Protein AF-A0A3M6Y7T0-F1 (afdb_monomer)

Radius of gyration: 33.15 Å; Cα contacts (8 Å, |Δi|>4): 315; chains: 1; bounding box: 86×70×92 Å

Sequence (395 aa):
MESQIRAQLPDIDPVVVEYAAGYLNHAAQQFSAEGDPLAEAASVISQLLLSASGDLSSENEASVQNLVDKFVEKLHDEHGIDSEQRQQAPSAKRLEQTIHINSQRNVSSTLGLAGGNVDLEAAQGRKVESRVDKKKLEKAERRLKAKQDRKTFKTVEYESSRLLDVSDEQQSYEDFFMAVNPLQLGSDAQSKSKDIKVDGIDISIGGKRICSDSNLTLAYGRRYGLVGQNGIGKSTLLRALSKREVAVPTHISILHVEQEINGDDTPALQAVLDADVWRKHLLKEQDKIISELQELEAQRASMADTSGESAKIDKQRDGLDQTLSDVQGKLAEMESDKAEPRAASILAGLGFSQERQQYATKTFSGGWRMRLALARALFCEPDLLLLDEPSNMLD

Foldseek 3Di:
DLVVLCVLQVPFDSVLSVCLVVQLLVQLVDQDLPDRSNVVSLVVNLVSSCVRSVDPDPVSSVVSSVVSVVVSVVSCVVSVDPPVCSNDDPPPPPPPDDDPPPPDPPDDPPPPPDDDDDDDPDDDDDDDPDPDDPVVVVVVVVVVVVVVVVVVVVVVVVVVVVVVCPVVVVVVVLVLLCVLAPPPPDDPLVPDFLKDWAFADWDDDPNRTLDGRDIDTGHFPDDDDDDDDPPSQPLVVLVCVQNCVTPHDNSFREDEDSFFDDFDQAFLLVLLLVLPSLLVVLVVVLVVLVVVLVVLVVVLVVDDPPDPVNVVSVVVNVVSVVVNVVSVVVCVVVVVVCLSVLLVVLCVVLPQDPVSSGGTRNVDDRLNRLSSSVSSVVSNPGRHYHYDCSPPSHD

Nearest PDB structures (foldseek):
  5zxd-assembly2_B  TM=7.236E-01  e=1.203E-12  Homo sapiens
  6jqa-assembly1_A  TM=8.720E-01  e=8.026E+00  Onion yellows phytoplasma OY-W

Secondary structure (DSSP, 8-state):
-HHHHHHH-TTS-HHHHHHHHHHHHHHHH---SSS-HHHHHHHHHHHHHHHHH----HHHHHHHHHHHHHHHHHHHHHHT--TTGGGS--------S-----S-----TTS-S--------------------HHHHHHHHHHHHHHHHHHHHHHHHHHHHHTTTHHHHHHHHHHHHHHHS----SHHHHTS---EEEEEEEEEETTEEEEEEEEEEE-TT--------TTSSHHHHHHHHHTT-S---TTS-EEEE-S-PPP-SSBHHHHHHTT-HHHHHHHHHHHHHHHHHHHHHHHHHTS-TT-TTHHHHHHHHHHHHHHHHHHHHHHHHTTGGGHHHHHHHHHHHTT--HHHHTSBGGGS-HHHHHHHHHHHHHHH--SEEEESSGGGG--

Mean predicted aligned error: 16.86 Å

Structure (mmCIF, N/CA/C/O backbone):
data_AF-A0A3M6Y7T0-F1
#
_entry.id   AF-A0A3M6Y7T0-F1
#
loop_
_atom_site.group_PDB
_atom_site.id
_atom_site.type_symbol
_atom_site.label_atom_id
_atom_site.label_alt_id
_atom_site.label_comp_id
_atom_site.label_asym_id
_atom_site.label_entity_id
_atom_site.label_seq_id
_atom_site.pdbx_PDB_ins_code
_atom_site.Cartn_x
_atom_site.Cartn_y
_atom_site.Cartn_z
_atom_site.occupancy
_atom_site.B_iso_or_equiv
_atom_site.auth_seq_id
_atom_site.auth_comp_id
_atom_site.auth_asym_id
_atom_site.auth_atom_id
_atom_site.pdbx_PDB_model_num
ATOM 1 N N . MET A 1 1 ? 12.998 -9.670 -36.809 1.00 81.81 1 MET A N 1
ATOM 2 C CA . MET A 1 1 ? 13.844 -8.955 -35.828 1.00 81.81 1 MET A CA 1
ATOM 3 C C . MET A 1 1 ? 14.213 -9.851 -34.651 1.00 81.81 1 MET A C 1
ATOM 5 O O . MET A 1 1 ? 15.396 -10.060 -34.427 1.00 81.81 1 MET A O 1
ATOM 9 N N . GLU A 1 2 ? 13.245 -10.475 -33.976 1.00 85.69 2 GLU A N 1
ATOM 10 C CA . GLU A 1 2 ? 13.473 -11.309 -32.778 1.00 85.69 2 GLU A CA 1
ATOM 11 C C . GLU A 1 2 ? 14.535 -12.413 -32.931 1.00 85.69 2 GLU A C 1
ATOM 13 O O . GLU A 1 2 ? 15.411 -12.560 -32.082 1.00 85.69 2 GLU A O 1
ATOM 18 N N . SER A 1 3 ? 14.509 -13.164 -34.037 1.00 85.25 3 SER A N 1
ATOM 19 C CA . SER A 1 3 ? 15.496 -14.221 -34.305 1.00 85.25 3 SER A CA 1
ATOM 20 C C . SER A 1 3 ? 16.922 -13.691 -34.477 1.00 85.25 3 SER A C 1
ATOM 22 O O . SER A 1 3 ? 17.872 -14.386 -34.133 1.00 85.25 3 SER A O 1
ATOM 24 N N . GLN A 1 4 ? 17.077 -12.464 -34.984 1.00 84.31 4 GLN A N 1
ATOM 25 C CA . GLN A 1 4 ? 18.380 -11.821 -35.176 1.00 84.31 4 GLN A CA 1
ATOM 26 C C . GLN A 1 4 ? 18.925 -11.283 -33.848 1.00 84.31 4 GLN A C 1
ATOM 28 O O . GLN A 1 4 ? 20.113 -11.441 -33.591 1.00 84.31 4 GLN A O 1
ATOM 33 N N . ILE A 1 5 ? 18.055 -10.763 -32.971 1.00 83.81 5 ILE A N 1
ATOM 34 C CA . ILE A 1 5 ? 18.435 -10.370 -31.603 1.00 83.81 5 ILE A CA 1
ATOM 35 C C . ILE A 1 5 ? 18.921 -11.596 -30.820 1.00 83.81 5 ILE A C 1
ATOM 37 O O . ILE A 1 5 ? 20.015 -11.566 -30.270 1.00 83.81 5 ILE A O 1
ATOM 41 N N . ARG A 1 6 ? 18.172 -12.709 -30.838 1.00 85.25 6 ARG A N 1
ATOM 42 C CA . ARG A 1 6 ? 18.564 -13.949 -30.135 1.00 85.25 6 ARG A CA 1
ATOM 43 C C . ARG A 1 6 ? 19.831 -14.601 -30.688 1.00 85.25 6 ARG A C 1
ATOM 45 O O . ARG A 1 6 ? 20.528 -15.292 -29.957 1.00 85.25 6 ARG A O 1
ATOM 52 N N . ALA A 1 7 ? 20.120 -14.418 -31.976 1.00 85.06 7 ALA A N 1
ATOM 53 C CA . ALA A 1 7 ? 21.337 -14.952 -32.581 1.00 85.06 7 ALA A CA 1
ATOM 54 C C . ALA A 1 7 ? 22.599 -14.223 -32.095 1.00 85.06 7 ALA A C 1
ATOM 56 O O . ALA A 1 7 ? 23.658 -14.837 -32.013 1.00 85.06 7 ALA A O 1
ATOM 57 N N . GLN A 1 8 ? 22.486 -12.928 -31.793 1.00 82.75 8 GLN A N 1
ATOM 58 C CA . GLN A 1 8 ? 23.601 -12.099 -31.336 1.00 82.75 8 GLN A CA 1
ATOM 59 C C . GLN A 1 8 ? 23.700 -12.046 -29.806 1.00 82.75 8 GLN A C 1
ATOM 61 O O . GLN A 1 8 ? 24.801 -11.999 -29.270 1.00 82.75 8 GLN A O 1
ATOM 66 N N . LEU A 1 9 ? 22.559 -12.107 -29.116 1.00 83.88 9 LEU A N 1
ATOM 67 C CA . LEU A 1 9 ? 22.435 -12.112 -27.661 1.00 83.88 9 LEU A CA 1
ATOM 68 C C . LEU A 1 9 ? 21.654 -13.370 -27.232 1.00 83.88 9 LEU A C 1
ATOM 70 O O . LEU A 1 9 ? 20.430 -13.313 -27.109 1.00 83.88 9 LEU A O 1
ATOM 74 N N . PRO A 1 10 ? 22.320 -14.524 -27.048 1.00 78.69 10 PRO A N 1
ATOM 75 C CA . PRO A 1 10 ? 21.642 -15.791 -26.759 1.00 78.69 10 PRO A CA 1
ATOM 76 C C . PRO A 1 10 ? 21.060 -15.868 -25.340 1.00 78.69 10 PRO A C 1
ATOM 78 O O . PRO A 1 10 ? 20.059 -16.553 -25.139 1.00 78.69 10 PRO A O 1
ATOM 81 N N . ASP A 1 11 ? 21.649 -15.145 -24.383 1.00 82.31 11 ASP A N 1
ATOM 82 C CA . ASP A 1 11 ? 21.273 -15.189 -22.960 1.00 82.31 11 ASP A CA 1
ATOM 83 C C . ASP A 1 11 ? 20.220 -14.137 -22.564 1.00 82.31 11 ASP A C 1
ATOM 85 O O . ASP A 1 11 ? 19.854 -14.021 -21.394 1.00 82.31 11 ASP A O 1
ATOM 89 N N . ILE A 1 12 ? 19.722 -13.353 -23.525 1.00 84.25 12 ILE A N 1
ATOM 90 C CA . ILE A 1 12 ? 18.763 -12.281 -23.253 1.00 84.25 12 ILE A CA 1
ATOM 91 C C . ILE A 1 12 ? 17.354 -12.838 -22.989 1.00 84.25 12 ILE A C 1
ATOM 93 O O . ILE A 1 12 ? 16.909 -13.796 -23.628 1.00 84.25 12 ILE A O 1
ATOM 97 N N . ASP A 1 13 ? 16.622 -12.203 -22.072 1.00 83.69 13 ASP A N 1
ATOM 98 C CA . ASP A 1 13 ? 15.248 -12.592 -21.750 1.00 83.69 13 ASP A CA 1
ATOM 99 C C . ASP A 1 13 ? 14.343 -12.494 -23.004 1.00 83.69 13 ASP A C 1
ATOM 101 O O . ASP A 1 13 ? 14.289 -11.434 -23.644 1.00 83.69 13 ASP A O 1
ATOM 105 N N . PRO A 1 14 ? 13.602 -13.563 -23.364 1.00 85.56 14 PRO A N 1
ATOM 106 C CA . PRO A 1 14 ? 12.645 -13.557 -24.468 1.00 85.56 14 PRO A CA 1
ATOM 107 C C . PRO A 1 14 ? 11.672 -12.372 -24.470 1.00 85.56 14 PRO A C 1
ATOM 109 O O . PRO A 1 14 ? 11.326 -11.895 -25.550 1.00 85.56 14 PRO A O 1
ATOM 112 N N . VAL A 1 15 ? 11.262 -11.887 -23.294 1.00 83.44 15 VAL A N 1
ATOM 113 C CA . VAL A 1 15 ? 10.331 -10.756 -23.145 1.00 83.44 15 VAL A CA 1
ATOM 114 C C . VAL A 1 15 ? 10.976 -9.448 -23.602 1.00 83.44 15 VAL A C 1
ATOM 116 O O . VAL A 1 15 ? 10.332 -8.629 -24.253 1.00 83.44 15 VAL A O 1
ATOM 119 N N . VAL A 1 16 ? 12.268 -9.259 -23.319 1.00 84.69 16 VAL A N 1
ATOM 120 C CA . VAL A 1 16 ? 13.021 -8.075 -23.762 1.00 84.69 16 VAL A CA 1
ATOM 121 C C . VAL A 1 16 ? 13.153 -8.068 -25.286 1.00 84.69 16 VAL A C 1
ATOM 123 O O . VAL A 1 16 ? 13.039 -7.015 -25.911 1.00 84.69 16 VAL A O 1
ATOM 126 N N . VAL A 1 17 ? 13.326 -9.243 -25.898 1.00 86.75 17 VAL A N 1
ATOM 127 C CA . VAL A 1 17 ? 13.388 -9.397 -27.361 1.00 86.75 17 VAL A CA 1
ATOM 128 C C . VAL A 1 17 ? 12.061 -9.039 -28.025 1.00 86.75 17 VAL A C 1
ATOM 130 O O . VAL A 1 17 ? 12.050 -8.299 -29.010 1.00 86.75 17 VAL A O 1
ATOM 133 N N . GLU A 1 18 ? 10.956 -9.563 -27.494 1.00 86.12 18 GLU A N 1
ATOM 134 C CA . GLU A 1 18 ? 9.605 -9.290 -27.990 1.00 86.12 18 GLU A CA 1
ATOM 135 C C . GLU A 1 18 ? 9.265 -7.802 -27.852 1.00 86.12 18 GLU A C 1
ATOM 137 O O . GLU A 1 18 ? 8.830 -7.172 -28.817 1.00 86.12 18 GLU A O 1
ATOM 142 N N . TYR A 1 19 ? 9.569 -7.206 -26.693 1.00 85.94 19 TYR A N 1
ATOM 143 C CA . TYR A 1 19 ? 9.405 -5.773 -26.467 1.00 85.94 19 TYR A CA 1
ATOM 144 C C . TYR A 1 19 ? 10.227 -4.944 -27.461 1.00 85.94 19 TYR A C 1
ATOM 146 O O . TYR A 1 19 ? 9.689 -4.024 -28.072 1.00 85.94 19 TYR A O 1
ATOM 154 N N . ALA A 1 20 ? 11.505 -5.274 -27.671 1.00 85.88 20 ALA A N 1
ATOM 155 C CA . ALA A 1 20 ? 12.373 -4.535 -28.585 1.00 85.88 20 ALA A CA 1
ATOM 156 C C . ALA A 1 20 ? 11.850 -4.548 -30.029 1.00 85.88 20 ALA A C 1
ATOM 158 O O . ALA A 1 20 ? 11.781 -3.501 -30.676 1.00 85.88 20 ALA A O 1
ATOM 159 N N . ALA A 1 21 ? 11.436 -5.716 -30.525 1.00 86.38 21 ALA A N 1
ATOM 160 C CA . ALA A 1 21 ? 10.876 -5.849 -31.866 1.00 86.38 21 ALA A CA 1
ATOM 161 C C . ALA A 1 21 ? 9.507 -5.156 -31.998 1.00 86.38 21 ALA A C 1
ATOM 163 O O . ALA A 1 21 ? 9.269 -4.438 -32.972 1.00 86.38 21 ALA A O 1
ATOM 164 N N . GLY A 1 22 ? 8.619 -5.340 -31.017 1.00 85.50 22 GLY A N 1
ATOM 165 C CA . GLY A 1 22 ? 7.291 -4.730 -30.999 1.00 85.50 22 GLY A CA 1
ATOM 166 C C . GLY A 1 22 ? 7.343 -3.205 -30.911 1.00 85.50 22 GLY A C 1
ATOM 167 O O . GLY A 1 22 ? 6.611 -2.516 -31.619 1.00 85.50 22 GLY A O 1
ATOM 168 N N . TYR A 1 23 ? 8.253 -2.667 -30.101 1.00 84.81 23 TYR A N 1
ATOM 169 C CA . TYR A 1 23 ? 8.423 -1.230 -29.924 1.00 84.81 23 TYR A CA 1
ATOM 170 C C . TYR A 1 23 ? 8.986 -0.541 -31.174 1.00 84.81 23 TYR A C 1
ATOM 172 O O . TYR A 1 23 ? 8.479 0.514 -31.552 1.00 84.81 23 TYR A O 1
ATOM 180 N N . LEU A 1 24 ? 9.959 -1.147 -31.867 1.00 85.44 24 LEU A N 1
ATOM 181 C CA . LEU A 1 24 ? 10.446 -0.629 -33.155 1.00 85.44 24 LEU A CA 1
ATOM 182 C C . LEU A 1 24 ? 9.342 -0.629 -34.223 1.00 85.44 24 LEU A C 1
ATOM 184 O O . LEU A 1 24 ? 9.178 0.361 -34.932 1.00 85.44 24 LEU A O 1
ATOM 188 N N . ASN A 1 25 ? 8.533 -1.692 -34.289 1.00 85.44 25 ASN A N 1
ATOM 189 C CA . ASN A 1 25 ? 7.372 -1.753 -35.183 1.00 85.44 25 ASN A CA 1
ATOM 190 C C . ASN A 1 25 ? 6.325 -0.678 -34.861 1.00 85.44 25 ASN A C 1
ATOM 192 O O . ASN A 1 25 ? 5.790 -0.043 -35.766 1.00 85.44 25 ASN A O 1
ATOM 196 N N . HIS A 1 26 ? 6.027 -0.461 -33.578 1.00 83.19 26 HIS A N 1
ATOM 197 C CA . HIS A 1 26 ? 5.093 0.580 -33.158 1.00 83.19 26 HIS A CA 1
ATOM 198 C C . HIS A 1 26 ? 5.620 1.978 -33.510 1.00 83.19 26 HIS A C 1
ATOM 200 O O . HIS A 1 26 ? 4.882 2.792 -34.061 1.00 83.19 26 HIS A O 1
ATOM 206 N N . ALA A 1 27 ? 6.901 2.246 -33.242 1.00 83.00 27 ALA A N 1
ATOM 207 C CA . ALA A 1 27 ? 7.541 3.515 -33.573 1.00 83.00 27 ALA A CA 1
ATOM 208 C C . ALA A 1 27 ? 7.550 3.781 -35.085 1.00 83.00 27 ALA A C 1
ATOM 210 O O . ALA A 1 27 ? 7.306 4.909 -35.505 1.00 83.00 27 ALA A O 1
ATOM 211 N N . ALA A 1 28 ? 7.744 2.744 -35.906 1.00 81.19 28 ALA A N 1
ATOM 212 C CA . ALA A 1 28 ? 7.692 2.859 -37.362 1.00 81.19 28 ALA A CA 1
ATOM 213 C C . ALA A 1 28 ? 6.299 3.254 -37.896 1.00 81.19 28 ALA A C 1
ATOM 215 O O . ALA A 1 28 ? 6.194 3.864 -38.958 1.00 81.19 28 ALA A O 1
ATOM 216 N N . GLN A 1 29 ? 5.229 2.944 -37.157 1.00 79.12 29 GLN A N 1
ATOM 217 C CA . GLN A 1 29 ? 3.849 3.314 -37.498 1.00 79.12 29 GLN A CA 1
ATOM 218 C C . GLN A 1 29 ? 3.416 4.656 -36.889 1.00 79.12 29 GLN A C 1
ATOM 220 O O . GLN A 1 29 ? 2.350 5.178 -37.230 1.00 79.12 29 GLN A O 1
ATOM 225 N N . GLN A 1 30 ? 4.208 5.212 -35.971 1.00 73.56 30 GLN A N 1
ATOM 226 C CA . GLN A 1 30 ? 3.862 6.418 -35.235 1.00 73.56 30 GLN A CA 1
ATOM 227 C C . GLN A 1 30 ? 4.212 7.676 -36.038 1.00 73.56 30 GLN A C 1
ATOM 229 O O . GLN A 1 30 ? 5.309 7.822 -36.570 1.00 73.56 30 GLN A O 1
ATOM 234 N N . PHE A 1 31 ? 3.273 8.620 -36.092 1.00 66.06 31 PHE A N 1
ATOM 235 C CA . PHE A 1 31 ? 3.483 9.935 -36.692 1.00 66.06 31 PHE A CA 1
ATOM 236 C C . PHE A 1 31 ? 3.817 10.954 -35.597 1.00 66.06 31 PHE A C 1
ATOM 238 O O . PHE A 1 31 ? 3.033 11.114 -34.658 1.00 66.06 31 PHE A O 1
ATOM 245 N N . SER A 1 32 ? 4.933 11.671 -35.738 1.00 65.62 32 SER A N 1
ATOM 246 C CA . SER A 1 32 ? 5.266 12.832 -34.904 1.00 65.62 32 SER A CA 1
ATOM 247 C C . SER A 1 32 ? 5.535 14.053 -35.778 1.00 65.62 32 SER A C 1
ATOM 249 O O . SER A 1 32 ? 6.175 13.951 -36.819 1.00 65.62 32 SER A O 1
ATOM 251 N N . ALA A 1 33 ? 5.035 15.212 -35.344 1.00 55.19 33 ALA A N 1
ATOM 252 C CA . ALA A 1 33 ? 5.331 16.503 -35.969 1.00 55.19 33 ALA A CA 1
ATOM 253 C C . ALA A 1 33 ? 6.706 17.058 -35.544 1.00 55.19 33 ALA A C 1
ATOM 255 O O . ALA A 1 33 ? 7.242 17.946 -36.204 1.00 55.19 33 ALA A O 1
ATOM 256 N N . GLU A 1 34 ? 7.269 16.534 -34.451 1.00 55.91 34 GLU A N 1
ATOM 257 C CA . GLU A 1 34 ? 8.573 16.899 -33.900 1.00 55.91 34 GLU A CA 1
ATOM 258 C C . GLU A 1 34 ? 9.428 15.624 -33.801 1.00 55.91 34 GLU A C 1
ATOM 260 O O . GLU A 1 34 ? 9.112 14.726 -33.023 1.00 55.91 34 GLU A O 1
ATOM 265 N N . GLY A 1 35 ? 10.487 15.526 -34.611 1.00 67.31 35 GLY A N 1
ATOM 266 C CA . GLY A 1 35 ? 11.454 14.417 -34.571 1.00 67.31 35 GLY A CA 1
ATOM 267 C C . GLY A 1 35 ? 11.086 13.176 -35.395 1.00 67.31 35 GLY A C 1
ATOM 268 O O . GLY A 1 35 ? 9.996 13.077 -35.956 1.00 67.31 35 GLY A O 1
ATOM 269 N N . ASP A 1 36 ? 12.036 12.238 -35.487 1.00 78.00 36 ASP A N 1
ATOM 270 C CA . ASP A 1 36 ? 11.828 10.911 -36.077 1.00 78.00 36 ASP A CA 1
ATOM 271 C C . ASP A 1 36 ? 11.615 9.873 -34.956 1.00 78.00 36 ASP A C 1
ATOM 273 O O . ASP A 1 36 ? 12.589 9.475 -34.305 1.00 78.00 36 ASP A O 1
ATOM 277 N N . PRO A 1 37 ? 10.370 9.410 -34.717 1.00 77.56 37 PRO A N 1
ATOM 278 C CA . PRO A 1 37 ? 10.050 8.469 -33.640 1.00 77.56 37 PRO A CA 1
ATOM 279 C C . PRO A 1 37 ? 10.852 7.172 -33.719 1.00 77.56 37 PRO A C 1
ATOM 281 O O . PRO A 1 37 ? 11.149 6.554 -32.696 1.00 77.56 37 PRO A O 1
ATOM 284 N N . LEU A 1 38 ? 11.212 6.754 -34.935 1.00 82.44 38 LEU A N 1
ATOM 285 C CA . LEU A 1 38 ? 11.957 5.525 -35.161 1.00 82.44 38 LEU A CA 1
ATOM 286 C C . LEU A 1 38 ? 13.427 5.666 -34.741 1.00 82.44 38 LEU A C 1
ATOM 288 O O . LEU A 1 38 ? 13.983 4.734 -34.162 1.00 82.44 38 LEU A O 1
ATOM 292 N N . ALA A 1 39 ? 14.034 6.836 -34.952 1.00 81.75 39 ALA A N 1
ATOM 293 C CA . ALA A 1 39 ? 15.393 7.127 -34.497 1.00 81.75 39 ALA A CA 1
ATOM 294 C C . ALA A 1 39 ? 15.475 7.219 -32.962 1.00 81.75 39 ALA A C 1
ATOM 296 O O . ALA A 1 39 ? 16.396 6.680 -32.345 1.00 81.75 39 ALA A O 1
ATOM 297 N N . GLU A 1 40 ? 14.481 7.840 -32.321 1.00 82.81 40 GLU A N 1
ATOM 298 C CA . GLU A 1 40 ? 14.384 7.864 -30.856 1.00 82.81 40 GLU A CA 1
ATOM 299 C C . GLU A 1 40 ? 14.182 6.456 -30.284 1.00 82.81 40 GLU A C 1
ATOM 301 O O . GLU A 1 40 ? 14.838 6.063 -29.313 1.00 82.81 40 GLU A O 1
ATOM 306 N N . ALA A 1 41 ? 13.320 5.659 -30.922 1.00 84.38 41 ALA A N 1
ATOM 307 C CA . ALA A 1 41 ? 13.093 4.277 -30.533 1.00 84.38 41 ALA A CA 1
ATOM 308 C C . ALA A 1 41 ? 14.357 3.418 -30.671 1.00 84.38 41 ALA A C 1
ATOM 310 O O . ALA A 1 41 ? 14.648 2.619 -29.781 1.00 84.38 41 ALA A O 1
ATOM 311 N N . ALA A 1 42 ? 15.137 3.619 -31.734 1.00 86.00 42 ALA A N 1
ATOM 312 C CA . ALA A 1 42 ? 16.403 2.932 -31.955 1.00 86.00 42 ALA A CA 1
ATOM 313 C C . ALA A 1 42 ? 17.412 3.203 -30.829 1.00 86.00 42 ALA A C 1
ATOM 315 O O . ALA A 1 42 ? 18.012 2.265 -30.300 1.00 86.00 42 ALA A O 1
ATOM 316 N N . SER A 1 43 ? 17.538 4.460 -30.395 1.00 86.50 43 SER A N 1
ATOM 317 C CA . SER A 1 43 ? 18.407 4.836 -29.272 1.00 86.50 43 SER A CA 1
ATOM 318 C C . SER A 1 43 ? 18.003 4.120 -27.976 1.00 86.50 43 SER A C 1
ATOM 320 O O . SER A 1 43 ? 18.832 3.487 -27.317 1.00 86.50 43 SER A O 1
ATOM 322 N N . VAL A 1 44 ? 16.704 4.126 -27.657 1.00 85.50 44 VAL A N 1
ATOM 323 C CA . VAL A 1 44 ? 16.160 3.479 -26.450 1.00 85.50 44 VAL A CA 1
ATOM 324 C C . VAL A 1 44 ? 16.379 1.964 -26.477 1.00 85.50 44 VAL A C 1
ATOM 326 O O . VAL A 1 44 ? 16.805 1.384 -25.480 1.00 85.50 44 VAL A O 1
ATOM 329 N N . ILE A 1 45 ? 16.115 1.309 -27.612 1.00 88.19 45 ILE A N 1
ATOM 330 C CA . ILE A 1 45 ? 16.301 -0.141 -27.744 1.00 88.19 45 ILE A CA 1
ATOM 331 C C . ILE A 1 45 ? 17.775 -0.527 -27.703 1.00 88.19 45 ILE A C 1
ATOM 333 O O . ILE A 1 45 ? 18.106 -1.545 -27.102 1.00 88.19 45 ILE A O 1
ATOM 337 N N . SER A 1 46 ? 18.664 0.292 -28.260 1.00 87.44 46 SER A N 1
ATOM 338 C CA . SER A 1 46 ? 20.107 0.041 -28.191 1.00 87.44 46 SER A CA 1
ATOM 339 C C . SER A 1 46 ? 20.592 0.032 -26.740 1.00 87.44 46 SER A C 1
ATOM 341 O O . SER A 1 46 ? 21.265 -0.906 -26.319 1.00 87.44 46 SER A O 1
ATOM 343 N N . GLN A 1 47 ? 20.167 1.014 -25.938 1.00 86.81 47 GLN A N 1
ATOM 344 C CA . GLN A 1 47 ? 20.476 1.066 -24.505 1.00 86.81 47 GLN A CA 1
ATOM 345 C C . GLN A 1 47 ? 19.852 -0.102 -23.726 1.00 86.81 47 GLN A C 1
ATOM 347 O O . GLN A 1 47 ? 20.498 -0.699 -22.861 1.00 86.81 47 GLN A O 1
ATOM 352 N N . LEU A 1 48 ? 18.604 -0.461 -24.038 1.00 86.19 48 LEU A N 1
ATOM 353 C CA . LEU A 1 48 ? 17.923 -1.589 -23.403 1.00 86.19 48 LEU A CA 1
ATOM 354 C C . LEU A 1 48 ? 18.631 -2.919 -23.690 1.00 86.19 48 LEU A C 1
ATOM 356 O O . LEU A 1 48 ? 18.855 -3.698 -22.772 1.00 86.19 48 LEU A O 1
ATOM 360 N N . LEU A 1 49 ? 19.010 -3.178 -24.941 1.00 85.88 49 LEU A N 1
ATOM 361 C CA . LEU A 1 49 ? 19.698 -4.412 -25.321 1.00 85.88 49 LEU A CA 1
ATOM 362 C C . LEU A 1 49 ? 21.106 -4.486 -24.719 1.00 85.88 49 LEU A C 1
ATOM 364 O O . LEU A 1 49 ? 21.487 -5.549 -24.239 1.00 85.88 49 LEU A O 1
ATOM 368 N N . LEU A 1 50 ? 21.835 -3.366 -24.675 1.00 86.69 50 LEU A N 1
ATOM 369 C CA . LEU A 1 50 ? 23.153 -3.274 -24.036 1.00 86.69 50 LEU A CA 1
ATOM 370 C C . LEU A 1 50 ? 23.080 -3.537 -22.523 1.00 86.69 50 LEU A C 1
ATOM 372 O O . LEU A 1 50 ? 23.878 -4.286 -21.964 1.00 86.69 50 LEU A O 1
ATOM 376 N N . SER A 1 51 ? 22.101 -2.936 -21.841 1.00 84.81 51 SER A N 1
ATOM 377 C CA . SER A 1 51 ? 21.895 -3.186 -20.409 1.00 84.81 51 SER A CA 1
ATOM 378 C C . SER A 1 51 ? 21.467 -4.630 -20.135 1.00 84.81 51 SER A C 1
ATOM 380 O O . SER A 1 51 ? 21.952 -5.245 -19.187 1.00 84.81 51 SER A O 1
ATOM 382 N N . ALA A 1 52 ? 20.613 -5.198 -20.988 1.00 83.25 52 ALA A N 1
ATOM 383 C CA . ALA A 1 52 ? 20.137 -6.569 -20.857 1.00 83.25 52 ALA A CA 1
ATOM 384 C C . ALA A 1 52 ? 21.204 -7.618 -21.212 1.00 83.25 52 ALA A C 1
ATOM 386 O O . ALA A 1 52 ? 21.133 -8.736 -20.707 1.00 83.25 52 ALA A O 1
ATOM 387 N N . SER A 1 53 ? 22.201 -7.280 -22.040 1.00 82.50 53 SER A N 1
ATOM 388 C CA . SER A 1 53 ? 23.303 -8.189 -22.366 1.00 82.50 53 SER A CA 1
ATOM 389 C C . SER A 1 53 ? 24.314 -8.349 -21.231 1.00 82.50 53 SER A C 1
ATOM 391 O O . SER A 1 53 ? 25.097 -9.293 -21.256 1.00 82.50 53 SER A O 1
ATOM 393 N N . GLY A 1 54 ? 24.344 -7.437 -20.252 1.00 80.25 54 GLY A N 1
ATOM 394 C CA . GLY A 1 54 ? 25.266 -7.487 -19.108 1.00 80.25 54 GLY A CA 1
ATOM 395 C C . GLY A 1 54 ? 26.748 -7.249 -19.446 1.00 80.25 54 GLY A C 1
ATOM 396 O O . GLY A 1 54 ? 27.557 -7.100 -18.532 1.00 80.25 54 GLY A O 1
ATOM 397 N N . ASP A 1 55 ? 27.102 -7.176 -20.732 1.00 80.81 55 ASP A N 1
ATOM 398 C CA . ASP A 1 55 ? 28.428 -6.822 -21.241 1.00 80.81 55 ASP A CA 1
ATOM 399 C C . ASP A 1 55 ? 28.443 -5.386 -21.790 1.00 80.81 55 ASP A C 1
ATOM 401 O O . ASP A 1 55 ? 27.803 -5.079 -22.796 1.00 80.81 55 ASP A O 1
ATOM 405 N N . LEU A 1 56 ? 29.198 -4.516 -21.117 1.00 81.12 56 LEU A N 1
ATOM 406 C CA . LEU A 1 56 ? 29.379 -3.095 -21.441 1.00 81.12 56 LEU A CA 1
ATOM 407 C C . LEU A 1 56 ? 30.647 -2.850 -22.283 1.00 81.12 56 LEU A C 1
ATOM 409 O O . LEU A 1 56 ? 31.191 -1.745 -22.288 1.00 81.12 56 LEU A O 1
ATOM 413 N N . SER A 1 57 ? 31.174 -3.882 -22.948 1.00 86.19 57 SER A N 1
ATOM 414 C CA . SER A 1 57 ? 32.306 -3.742 -23.859 1.00 86.19 57 SER A CA 1
ATOM 415 C C . SER A 1 57 ? 31.955 -2.855 -25.064 1.00 86.19 57 SER A C 1
ATOM 417 O O . SER A 1 57 ? 30.852 -2.912 -25.613 1.00 86.19 57 SER A O 1
ATOM 419 N N . SER A 1 58 ? 32.918 -2.049 -25.519 1.00 83.31 58 SER A N 1
ATOM 420 C CA . SER A 1 58 ? 32.748 -1.177 -26.693 1.00 83.31 58 SER A CA 1
ATOM 421 C C . SER A 1 58 ? 32.494 -1.962 -27.986 1.00 83.31 58 SER A C 1
ATOM 423 O O . SER A 1 58 ? 31.869 -1.456 -28.917 1.00 83.31 58 SER A O 1
ATOM 425 N N . GLU A 1 59 ? 32.963 -3.211 -28.049 1.00 84.19 59 GLU A N 1
ATOM 426 C CA . GLU A 1 59 ? 32.688 -4.132 -29.154 1.00 84.19 59 GLU A CA 1
ATOM 427 C C . GLU A 1 59 ? 31.217 -4.560 -29.167 1.00 84.19 59 G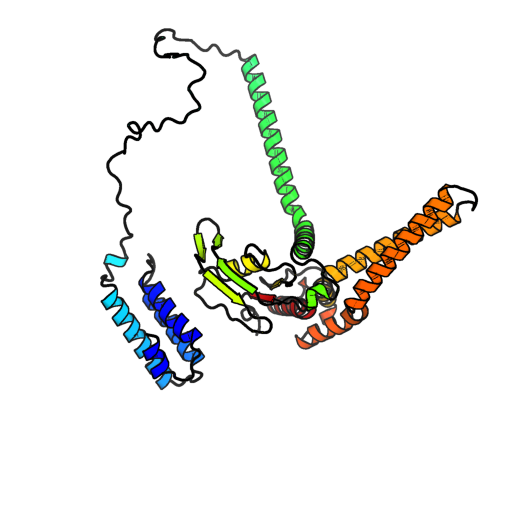LU A C 1
ATOM 429 O O . GLU A 1 59 ? 30.578 -4.525 -30.222 1.00 84.19 59 GLU A O 1
ATOM 434 N N . ASN A 1 60 ? 30.661 -4.907 -28.001 1.00 83.62 60 ASN A N 1
ATOM 435 C CA . ASN A 1 60 ? 29.257 -5.274 -27.881 1.00 83.62 60 ASN A CA 1
ATOM 436 C C . ASN A 1 60 ? 28.342 -4.079 -28.180 1.00 83.62 60 ASN A C 1
ATOM 438 O O . ASN A 1 60 ? 27.395 -4.228 -28.951 1.00 83.62 60 ASN A O 1
ATOM 442 N N . GLU A 1 61 ? 28.673 -2.887 -27.676 1.00 86.69 61 GLU A N 1
ATOM 443 C CA . GLU A 1 61 ? 27.946 -1.643 -27.964 1.00 86.69 61 GLU A CA 1
ATOM 444 C C . GLU A 1 61 ? 27.840 -1.373 -29.469 1.00 86.69 61 GLU A C 1
ATOM 446 O O . GLU A 1 61 ? 26.737 -1.238 -30.006 1.00 86.69 61 GLU A O 1
ATOM 451 N N . ALA A 1 62 ? 28.972 -1.406 -30.178 1.00 87.19 62 ALA A N 1
ATOM 452 C CA . ALA A 1 62 ? 28.990 -1.236 -31.626 1.00 87.19 62 ALA A CA 1
ATOM 453 C C . ALA A 1 62 ? 28.185 -2.335 -32.336 1.00 87.19 62 ALA A C 1
ATOM 455 O O . ALA A 1 62 ? 27.517 -2.086 -33.341 1.00 87.19 62 ALA A O 1
ATOM 456 N N . SER A 1 63 ? 28.237 -3.570 -31.836 1.00 85.69 63 SER A N 1
ATOM 457 C CA . SER A 1 63 ? 27.513 -4.691 -32.431 1.00 85.69 63 SER A CA 1
ATOM 458 C C . SER A 1 63 ? 25.990 -4.545 -32.290 1.00 85.69 63 SER A C 1
ATOM 460 O O . SER A 1 63 ? 25.264 -4.807 -33.253 1.00 85.69 63 SER A O 1
ATOM 462 N N . VAL A 1 64 ? 25.510 -4.104 -31.122 1.00 87.19 64 VAL A N 1
ATOM 463 C CA . VAL A 1 64 ? 24.089 -3.873 -30.830 1.00 87.19 64 VAL A CA 1
ATOM 464 C C . VAL A 1 64 ? 23.579 -2.703 -31.659 1.00 87.19 64 VAL A C 1
ATOM 466 O O . VAL A 1 64 ? 22.547 -2.831 -32.315 1.00 87.19 64 VAL A O 1
ATOM 469 N N . GLN A 1 65 ? 24.337 -1.608 -31.711 1.00 87.88 65 GLN A N 1
ATOM 470 C CA . GLN A 1 65 ? 23.991 -0.433 -32.504 1.00 87.88 65 GLN A CA 1
ATOM 471 C C . GLN A 1 65 ? 23.859 -0.779 -33.995 1.00 87.88 65 GLN A C 1
ATOM 473 O O . GLN A 1 65 ? 22.823 -0.520 -34.597 1.00 87.88 65 GLN A O 1
ATOM 478 N N . ASN A 1 66 ? 24.827 -1.512 -34.559 1.00 88.69 66 ASN A N 1
ATOM 479 C CA . ASN A 1 66 ? 24.765 -1.979 -35.949 1.00 88.69 66 ASN A CA 1
ATOM 480 C C . ASN A 1 66 ? 23.560 -2.890 -36.240 1.00 88.69 66 ASN A C 1
ATOM 482 O O . ASN A 1 66 ? 23.054 -2.917 -37.364 1.00 88.69 66 ASN A O 1
ATOM 486 N N . LEU A 1 67 ? 23.129 -3.704 -35.273 1.00 88.44 67 LEU A N 1
ATOM 487 C CA . LEU A 1 67 ? 21.945 -4.545 -35.439 1.00 88.44 67 LEU A CA 1
ATOM 488 C C . LEU A 1 67 ? 20.670 -3.697 -35.432 1.00 88.44 67 LEU A C 1
ATOM 490 O O . LEU A 1 67 ? 19.793 -3.929 -36.267 1.00 88.44 67 LEU A O 1
ATOM 494 N N . VAL A 1 68 ? 20.569 -2.728 -34.521 1.00 87.56 68 VAL A N 1
ATOM 495 C CA . VAL A 1 68 ? 19.409 -1.836 -34.436 1.00 87.56 68 VAL A CA 1
ATOM 496 C C . VAL A 1 68 ? 19.319 -0.954 -35.683 1.00 87.56 68 VAL A C 1
ATOM 498 O O . VAL A 1 68 ? 18.242 -0.870 -36.269 1.00 87.56 68 VAL A O 1
ATOM 501 N N . ASP A 1 69 ? 20.433 -0.411 -36.172 1.00 87.69 69 ASP A N 1
ATOM 502 C CA . ASP A 1 69 ? 20.475 0.376 -37.411 1.00 87.69 69 ASP A CA 1
ATOM 503 C C . ASP A 1 69 ? 19.981 -0.441 -38.617 1.00 87.69 69 ASP A C 1
ATOM 505 O O . ASP A 1 69 ? 19.141 0.022 -39.386 1.00 87.69 69 ASP A O 1
ATOM 509 N N . LYS A 1 70 ? 20.378 -1.718 -38.726 1.00 88.12 70 LYS A N 1
ATOM 510 C CA . LYS A 1 70 ? 19.852 -2.631 -39.762 1.00 88.12 70 LYS A CA 1
ATOM 511 C C . LYS A 1 70 ? 18.348 -2.869 -39.651 1.00 88.12 70 LYS A C 1
ATOM 513 O O . LYS A 1 70 ? 17.707 -3.179 -40.654 1.00 88.12 70 LYS A O 1
ATOM 518 N N . PHE A 1 71 ? 17.777 -2.825 -38.449 1.00 87.75 71 PHE A N 1
ATOM 519 C CA . PHE A 1 71 ? 16.326 -2.917 -38.281 1.00 87.75 71 PHE A CA 1
ATOM 520 C C . PHE A 1 71 ? 15.637 -1.625 -38.683 1.00 87.75 71 PHE A C 1
ATOM 522 O O . PHE A 1 71 ? 14.613 -1.688 -39.354 1.00 87.75 71 PHE A O 1
ATOM 529 N N . VAL A 1 72 ? 16.213 -0.478 -38.329 1.00 85.19 72 VAL A N 1
ATOM 530 C CA . VAL A 1 72 ? 15.710 0.833 -38.741 1.00 85.19 72 VAL A CA 1
ATOM 531 C C . VAL A 1 72 ? 15.708 0.950 -40.262 1.00 85.19 72 VAL A C 1
ATOM 533 O O . VAL A 1 72 ? 14.688 1.350 -40.813 1.00 85.19 72 VAL A O 1
ATOM 536 N N . GLU A 1 73 ? 16.783 0.551 -40.946 1.00 84.94 73 GLU A N 1
ATOM 537 C CA . GLU A 1 73 ? 16.850 0.526 -42.416 1.00 84.94 73 GLU A CA 1
ATOM 538 C C . GLU A 1 73 ? 15.762 -0.373 -43.014 1.00 84.94 73 GLU A C 1
ATOM 540 O O . GLU A 1 73 ? 14.984 0.071 -43.854 1.00 84.94 73 GLU A O 1
ATOM 545 N N . LYS A 1 74 ? 15.622 -1.610 -42.519 1.00 85.75 74 LYS A N 1
ATOM 546 C CA . LYS A 1 74 ? 14.573 -2.531 -42.990 1.00 85.75 74 LYS A CA 1
ATOM 547 C C . LYS A 1 74 ? 13.165 -1.987 -42.781 1.00 85.75 74 LYS A C 1
ATOM 549 O O . LYS A 1 74 ? 12.321 -2.159 -43.649 1.00 85.75 74 LYS A O 1
ATOM 554 N N . LEU A 1 75 ? 12.902 -1.348 -41.643 1.00 82.56 75 LEU A N 1
ATOM 555 C CA . LEU A 1 75 ? 11.595 -0.763 -41.349 1.00 82.56 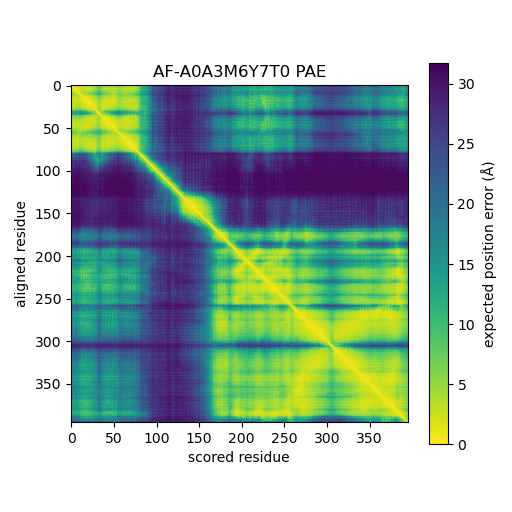75 LEU A CA 1
ATOM 556 C C . LEU A 1 75 ? 11.329 0.485 -42.196 1.00 82.56 75 LEU A C 1
ATOM 558 O O . LEU A 1 75 ? 10.187 0.711 -42.588 1.00 82.56 75 LEU A O 1
ATOM 562 N N . HIS A 1 76 ? 12.360 1.266 -42.526 1.00 79.31 76 HIS A N 1
ATOM 563 C CA . HIS A 1 76 ? 12.246 2.345 -43.508 1.00 79.31 76 HIS A CA 1
ATOM 564 C C . HIS A 1 76 ? 11.903 1.801 -44.899 1.00 79.31 76 HIS A C 1
ATOM 566 O O . HIS A 1 76 ? 11.000 2.332 -45.545 1.00 79.31 76 HIS A O 1
ATOM 572 N N . ASP A 1 77 ? 12.560 0.720 -45.325 1.00 78.38 77 ASP A N 1
ATOM 573 C CA . ASP A 1 77 ? 12.314 0.080 -46.619 1.00 78.38 77 ASP A CA 1
ATOM 574 C C . ASP A 1 77 ? 10.918 -0.564 -46.697 1.00 78.38 77 ASP A C 1
ATOM 576 O O . ASP A 1 77 ? 10.218 -0.418 -47.699 1.00 78.38 77 ASP A O 1
ATOM 580 N N . GLU A 1 78 ? 10.481 -1.256 -45.637 1.00 76.50 78 GLU A N 1
ATOM 581 C CA . GLU A 1 78 ? 9.170 -1.918 -45.566 1.00 76.50 78 GLU A CA 1
ATOM 582 C C . GLU A 1 78 ? 8.007 -0.921 -45.481 1.00 76.50 78 GLU A C 1
ATOM 584 O O . GLU A 1 78 ? 6.943 -1.164 -46.058 1.00 76.50 78 GLU A O 1
ATOM 589 N N . HIS A 1 79 ? 8.197 0.206 -44.787 1.00 68.12 79 HIS A N 1
ATOM 590 C CA . HIS A 1 79 ? 7.167 1.234 -44.645 1.00 68.12 79 HIS A CA 1
ATOM 591 C C . HIS A 1 79 ? 7.227 2.336 -45.708 1.00 68.12 79 HIS A C 1
ATOM 593 O O . HIS A 1 79 ? 6.300 3.137 -45.753 1.00 68.12 79 HIS A O 1
ATOM 599 N N . GLY A 1 80 ? 8.233 2.344 -46.594 1.00 54.47 80 GLY A N 1
ATOM 600 C CA . GLY A 1 80 ? 8.196 2.976 -47.919 1.00 54.47 80 GLY A CA 1
ATOM 601 C C . GLY A 1 80 ? 7.712 4.429 -47.975 1.00 54.47 80 GLY A C 1
ATOM 602 O O . GLY A 1 80 ? 6.945 4.771 -48.876 1.00 54.47 80 GLY A O 1
ATOM 603 N N . ILE A 1 81 ? 8.100 5.279 -47.021 1.00 49.75 81 ILE A N 1
ATOM 604 C CA . ILE A 1 81 ? 7.661 6.681 -46.966 1.00 49.75 81 ILE A CA 1
ATOM 605 C C . ILE A 1 81 ? 8.879 7.577 -46.733 1.00 49.75 81 ILE A C 1
ATOM 607 O O . ILE A 1 81 ? 9.484 7.546 -45.660 1.00 49.75 81 ILE A O 1
ATOM 611 N N . ASP A 1 82 ? 9.212 8.377 -47.751 1.00 47.75 82 ASP A N 1
ATOM 612 C CA . ASP A 1 82 ? 10.218 9.437 -47.699 1.00 47.75 82 ASP A CA 1
ATOM 613 C C . ASP A 1 82 ? 10.044 10.293 -46.436 1.00 47.75 82 ASP A C 1
ATOM 615 O O . ASP A 1 82 ? 8.935 10.707 -46.081 1.00 47.75 82 ASP A O 1
ATOM 619 N N . SER A 1 83 ? 11.156 10.622 -45.785 1.00 48.47 83 SER A N 1
ATOM 620 C CA . SER A 1 8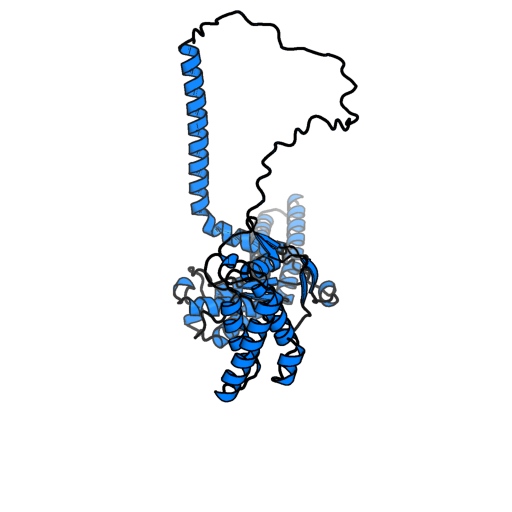3 ? 11.222 11.504 -44.613 1.00 48.47 83 SER A CA 1
ATOM 621 C C . SER A 1 83 ? 10.559 12.877 -44.835 1.00 48.47 83 SER A C 1
ATOM 623 O O . SER A 1 83 ? 10.139 13.516 -43.872 1.00 48.47 83 SER A O 1
ATOM 625 N N . GLU A 1 84 ? 10.367 13.303 -46.090 1.00 45.47 84 GLU A N 1
ATOM 626 C CA . GLU A 1 84 ? 9.617 14.513 -46.460 1.00 45.47 84 GLU A CA 1
ATOM 627 C C . GLU A 1 84 ? 8.083 14.352 -46.371 1.00 45.47 84 GLU A C 1
ATOM 629 O O . GLU A 1 84 ? 7.380 15.314 -46.055 1.00 45.47 84 GLU A O 1
ATOM 634 N N . GLN A 1 85 ? 7.532 13.150 -46.578 1.00 44.38 85 GLN A N 1
ATOM 635 C CA . GLN A 1 85 ? 6.085 12.900 -46.459 1.00 44.38 85 GLN A CA 1
ATOM 636 C C . GLN A 1 85 ? 5.626 12.716 -45.004 1.00 44.38 85 GLN A C 1
ATOM 638 O O . GLN A 1 85 ? 4.451 12.935 -44.707 1.00 44.38 85 GLN A O 1
ATOM 643 N N . ARG A 1 86 ? 6.546 12.425 -44.068 1.00 51.72 86 ARG A N 1
ATOM 644 C CA . ARG A 1 86 ? 6.271 12.400 -42.615 1.00 51.72 86 ARG A CA 1
ATOM 645 C C . ARG A 1 86 ? 5.884 13.770 -42.035 1.00 51.72 86 ARG A C 1
ATOM 647 O O . ARG A 1 86 ? 5.412 13.827 -40.910 1.00 51.72 86 ARG A O 1
ATOM 654 N N . GLN A 1 87 ? 6.027 14.872 -42.776 1.00 47.25 87 GLN A N 1
ATOM 655 C CA . GLN A 1 87 ? 5.614 16.208 -42.314 1.00 47.25 87 GLN A CA 1
ATOM 656 C C . GLN A 1 87 ? 4.159 16.564 -42.655 1.00 47.25 87 GLN A C 1
ATOM 658 O O . GLN A 1 87 ? 3.647 17.579 -42.179 1.00 47.25 87 GLN A O 1
ATOM 663 N N . GLN A 1 88 ? 3.461 15.755 -43.458 1.00 40.47 88 GLN A N 1
ATOM 664 C CA . GLN A 1 88 ? 2.052 15.988 -43.768 1.00 40.47 88 GLN A CA 1
ATOM 665 C C . GLN A 1 88 ? 1.177 14.976 -43.033 1.00 40.47 88 GLN A C 1
ATOM 667 O O . GLN A 1 88 ? 1.210 13.779 -43.304 1.00 40.47 88 GLN A O 1
ATOM 672 N N . ALA A 1 89 ? 0.370 15.478 -42.094 1.00 43.72 89 ALA A N 1
ATOM 673 C CA . ALA A 1 89 ? -0.669 14.697 -41.433 1.00 43.72 89 ALA A CA 1
ATOM 674 C C . ALA A 1 89 ? -1.554 13.982 -42.475 1.00 43.72 89 ALA A C 1
ATOM 676 O O . ALA A 1 89 ? -1.761 14.531 -43.565 1.00 43.72 89 ALA A O 1
ATOM 677 N N . PRO A 1 90 ? -2.175 12.829 -42.152 1.00 44.06 90 PRO A N 1
ATOM 678 C CA . PRO A 1 90 ? -3.293 12.337 -42.939 1.00 44.06 90 PRO A CA 1
ATOM 679 C C . PRO A 1 90 ? -4.388 13.400 -42.867 1.00 44.06 90 PRO A C 1
ATOM 681 O O . PRO A 1 90 ? -5.131 13.497 -41.890 1.00 44.06 90 PRO A O 1
ATOM 684 N N . SER A 1 91 ? -4.452 14.264 -43.880 1.00 43.94 91 SER A N 1
ATOM 685 C CA . SER A 1 91 ? -5.538 15.219 -43.991 1.00 43.94 91 SER A CA 1
ATOM 686 C C . SER A 1 91 ? -6.819 14.395 -44.046 1.00 43.94 91 SER A C 1
ATOM 688 O O . SER A 1 91 ? -7.034 13.599 -44.964 1.00 43.94 91 SER A O 1
ATOM 690 N N . ALA A 1 92 ? -7.653 14.517 -43.013 1.00 45.69 92 ALA A N 1
ATOM 691 C CA . ALA A 1 92 ? -9.017 14.037 -43.088 1.00 45.69 92 ALA A CA 1
ATOM 692 C C . ALA A 1 92 ? -9.594 14.631 -44.376 1.00 45.69 92 ALA A C 1
ATOM 694 O O . ALA A 1 92 ? -9.673 15.857 -44.498 1.00 45.69 92 ALA A O 1
ATOM 695 N N . LYS A 1 93 ? -9.914 13.781 -45.362 1.00 44.78 93 LYS A N 1
ATOM 696 C CA . LYS A 1 93 ? -10.554 14.220 -46.604 1.00 44.78 93 LYS A CA 1
ATOM 697 C C . LYS A 1 93 ? -11.766 15.049 -46.201 1.00 44.78 93 LYS A C 1
ATOM 699 O O . LYS A 1 93 ? -12.744 14.507 -45.686 1.00 44.78 93 LYS A O 1
ATOM 704 N N . ARG A 1 94 ? -11.691 16.366 -46.403 1.00 45.75 94 ARG A N 1
ATOM 705 C CA . ARG A 1 94 ? -12.852 17.242 -46.279 1.00 45.75 94 ARG A CA 1
ATOM 706 C C . ARG A 1 94 ? -13.900 16.699 -47.243 1.00 45.75 94 ARG A C 1
ATOM 708 O O . ARG A 1 94 ? -13.685 16.667 -48.451 1.00 45.75 94 ARG A O 1
ATOM 715 N N . LEU A 1 95 ? -15.012 16.227 -46.694 1.00 46.47 95 LEU A N 1
ATOM 716 C CA . LEU A 1 95 ? -16.206 15.923 -47.468 1.00 46.47 95 LEU A CA 1
ATOM 717 C C . LEU A 1 95 ? -16.741 17.256 -47.997 1.00 46.47 95 LEU A C 1
ATOM 719 O O . LEU A 1 95 ? -17.366 18.013 -47.261 1.00 46.47 95 LEU A O 1
ATOM 723 N N . GLU A 1 96 ? -16.459 17.560 -49.263 1.00 49.47 96 GLU A N 1
ATOM 724 C CA . GLU A 1 96 ? -16.900 18.805 -49.910 1.00 49.47 96 GLU A CA 1
ATOM 725 C C . GLU A 1 96 ? -18.403 18.833 -50.232 1.00 49.47 96 GLU A C 1
ATOM 727 O O . GLU A 1 96 ? -18.915 19.834 -50.726 1.00 49.47 96 GLU A O 1
ATOM 732 N N . GLN A 1 97 ? -19.146 17.768 -49.916 1.00 52.06 97 GLN A N 1
ATOM 733 C CA . GLN A 1 97 ? -20.594 17.729 -50.087 1.00 52.06 97 GLN A CA 1
ATOM 734 C C . GLN A 1 97 ? -21.319 17.338 -48.801 1.00 52.06 97 GLN A C 1
ATOM 736 O O . GLN A 1 97 ? -21.094 16.280 -48.214 1.00 52.06 97 GLN A O 1
ATOM 741 N N . THR A 1 98 ? -22.247 18.206 -48.399 1.00 43.69 98 THR A N 1
ATOM 742 C CA . THR A 1 98 ? -23.228 17.967 -47.341 1.00 43.69 98 THR A CA 1
ATOM 743 C C . THR A 1 98 ? -24.120 16.785 -47.708 1.00 43.69 98 THR A C 1
ATOM 745 O O . THR A 1 98 ? -24.922 16.862 -48.640 1.00 43.69 98 THR A O 1
ATOM 748 N N . ILE A 1 99 ? -24.020 15.694 -46.949 1.00 45.28 99 ILE A N 1
ATOM 749 C CA . ILE A 1 99 ? -24.962 14.578 -47.032 1.00 45.28 99 ILE A CA 1
ATOM 750 C C . ILE A 1 99 ? -26.295 15.063 -46.447 1.00 45.28 99 ILE A C 1
ATOM 752 O O . ILE A 1 99 ? -26.433 15.237 -45.237 1.00 45.28 99 ILE A O 1
ATOM 756 N N . HIS A 1 100 ? -27.287 15.305 -47.305 1.00 43.12 100 HIS A N 1
ATOM 757 C CA . HIS A 1 100 ? -28.657 15.577 -46.876 1.00 43.12 100 HIS A CA 1
ATOM 758 C C . HIS A 1 100 ? -29.270 14.305 -46.271 1.00 43.12 100 HIS A C 1
ATOM 760 O O . HIS A 1 100 ? -29.793 13.451 -46.985 1.00 43.12 100 HIS A O 1
ATOM 766 N N . ILE A 1 101 ? -29.253 14.192 -44.940 1.00 44.66 101 ILE A N 1
ATOM 767 C CA . ILE A 1 101 ? -29.967 13.153 -44.174 1.00 44.66 101 ILE A CA 1
ATOM 768 C C . ILE A 1 101 ? -31.465 13.512 -44.124 1.00 44.66 101 ILE A C 1
ATOM 770 O O . ILE A 1 101 ? -32.030 13.792 -43.075 1.00 44.66 101 ILE A O 1
ATOM 774 N N . ASN A 1 102 ? -32.121 13.571 -45.286 1.00 43.06 102 ASN A N 1
ATOM 775 C CA . ASN A 1 102 ? -33.577 13.758 -45.371 1.00 43.06 102 ASN A CA 1
ATOM 776 C C . ASN A 1 102 ? -34.272 12.757 -46.310 1.00 43.06 102 ASN A C 1
ATOM 778 O O . ASN A 1 102 ? -35.419 12.957 -46.697 1.00 43.06 102 ASN A O 1
ATOM 782 N N . SER A 1 103 ? -33.605 11.662 -46.682 1.00 53.09 103 SER A N 1
ATOM 783 C CA . SER A 1 103 ? -34.183 10.635 -47.563 1.00 53.09 103 SER A CA 1
ATOM 784 C C . SER A 1 103 ? -34.183 9.220 -46.982 1.00 53.09 103 SER A C 1
ATOM 786 O O . SER A 1 103 ? -34.523 8.276 -47.689 1.00 53.09 103 SER A O 1
ATOM 788 N N . GLN A 1 104 ? -33.904 9.052 -45.686 1.00 42.62 104 GLN A N 1
ATOM 789 C CA . GLN A 1 104 ? -34.127 7.778 -44.997 1.00 42.62 104 GLN A CA 1
ATOM 790 C C . GLN A 1 104 ? -34.999 7.980 -43.758 1.00 42.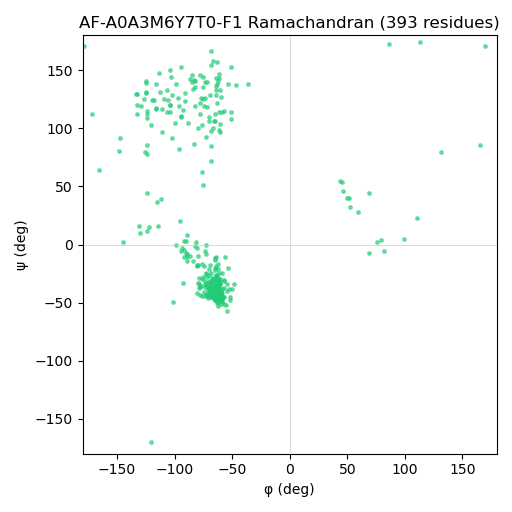62 104 GLN A C 1
ATOM 792 O O . GLN A 1 104 ? -34.537 8.037 -42.622 1.00 42.62 104 GLN A O 1
ATOM 797 N N . ARG A 1 105 ? -36.311 8.085 -44.005 1.00 44.91 105 ARG A N 1
ATOM 798 C CA . ARG A 1 105 ? -37.346 7.853 -42.993 1.00 44.91 105 ARG A CA 1
ATOM 799 C C . ARG A 1 105 ? -37.359 6.362 -42.641 1.00 44.91 105 ARG A C 1
ATOM 801 O O . ARG A 1 105 ? -38.174 5.613 -43.169 1.00 44.91 105 ARG A O 1
ATOM 808 N N . ASN A 1 106 ? -36.490 5.946 -41.725 1.00 38.06 106 ASN A N 1
ATOM 809 C CA . ASN A 1 106 ? -36.794 4.788 -40.894 1.00 38.06 106 ASN A CA 1
ATOM 810 C C . ASN A 1 106 ? -37.793 5.248 -39.831 1.00 38.06 106 ASN A C 1
ATOM 812 O O . ASN A 1 106 ? -37.485 5.985 -38.899 1.00 38.06 106 ASN A O 1
ATOM 816 N N . VAL A 1 107 ? -39.038 4.874 -40.090 1.00 43.38 107 VAL A N 1
ATOM 817 C CA . VAL A 1 107 ? -40.222 5.069 -39.266 1.00 43.38 107 VAL A CA 1
ATOM 818 C C . VAL A 1 107 ? -40.059 4.375 -37.910 1.00 43.38 107 VAL A C 1
ATOM 820 O O . VAL A 1 107 ? -40.208 3.162 -37.806 1.00 43.38 107 VAL A O 1
ATOM 823 N N . SER A 1 108 ? -39.787 5.144 -36.855 1.00 38.03 108 SER A N 1
ATOM 824 C CA . SER A 1 108 ? -39.957 4.667 -35.478 1.00 38.03 108 SER A CA 1
ATOM 825 C C . SER A 1 108 ? -41.441 4.643 -35.108 1.00 38.03 108 SER A C 1
ATOM 827 O O . SER A 1 108 ? -42.163 5.638 -35.204 1.00 38.03 108 SER A O 1
ATOM 829 N N . SER A 1 109 ? -41.880 3.467 -34.678 1.00 45.94 109 SER A N 1
ATOM 830 C CA . SER A 1 109 ? -43.241 3.036 -34.368 1.00 45.94 109 SER A CA 1
ATOM 831 C C . SER A 1 109 ? -43.790 3.583 -33.044 1.00 45.94 109 SER A C 1
ATOM 833 O O . SER A 1 109 ? -44.266 2.817 -32.211 1.00 45.94 109 SER A O 1
ATOM 835 N N . THR A 1 110 ? -43.723 4.896 -32.820 1.00 46.94 110 THR A N 1
ATOM 836 C CA . THR A 1 110 ? -44.269 5.525 -31.596 1.00 46.94 110 THR A CA 1
ATOM 837 C C . THR A 1 110 ? -44.885 6.912 -31.801 1.00 46.94 110 THR A C 1
ATOM 839 O O . THR A 1 110 ? -45.395 7.491 -30.846 1.00 46.94 110 THR A O 1
ATOM 842 N N . LEU A 1 111 ? -44.939 7.432 -33.034 1.00 44.19 111 LEU A N 1
ATOM 843 C CA . LEU A 1 111 ? -45.517 8.753 -33.341 1.00 44.19 111 LEU A CA 1
ATOM 844 C C . LEU A 1 111 ? -46.773 8.674 -34.232 1.00 44.19 111 LEU A C 1
ATOM 846 O O . LEU A 1 111 ? -46.980 9.498 -35.115 1.00 44.19 111 LEU A O 1
ATOM 850 N N . GLY A 1 112 ? -47.596 7.644 -34.027 1.00 43.69 112 GLY A N 1
ATOM 851 C CA . GLY A 1 112 ? -48.825 7.387 -34.791 1.00 43.69 112 GLY A CA 1
ATOM 852 C C . GLY A 1 112 ? -50.125 7.504 -33.988 1.00 43.69 112 GLY A C 1
ATOM 853 O O . GLY A 1 112 ? -51.139 6.988 -34.442 1.00 43.69 112 GLY A O 1
ATOM 854 N N . LEU A 1 113 ? -50.118 8.127 -32.800 1.00 47.69 113 LEU A N 1
ATOM 855 C CA . LEU A 1 113 ? -51.293 8.145 -31.908 1.00 47.69 113 LEU A CA 1
ATOM 856 C C . LEU A 1 113 ? -51.816 9.539 -31.517 1.00 47.69 113 LEU A C 1
ATOM 858 O O . LEU A 1 113 ? -52.620 9.658 -30.600 1.00 47.69 113 LEU A O 1
ATOM 862 N N . ALA A 1 114 ? -51.411 10.601 -32.210 1.00 43.44 114 ALA A N 1
ATOM 863 C CA . ALA A 1 114 ? -52.034 11.914 -32.045 1.00 43.44 114 ALA A CA 1
ATOM 864 C C . ALA A 1 114 ? -52.008 12.663 -33.379 1.00 43.44 114 ALA A C 1
ATOM 866 O O . ALA A 1 114 ? -51.030 13.318 -33.729 1.00 43.44 114 ALA A O 1
ATOM 867 N N . GLY A 1 115 ? -53.077 12.497 -34.158 1.00 41.69 115 GLY A N 1
ATOM 868 C CA . GLY A 1 115 ? -53.283 13.226 -35.402 1.00 41.69 115 GLY A CA 1
ATOM 869 C C . GLY A 1 115 ? -53.432 14.725 -35.149 1.00 41.69 115 GLY A C 1
ATOM 870 O O . GLY A 1 115 ? -54.199 15.144 -34.285 1.00 41.69 115 GLY A O 1
ATOM 871 N N . GLY A 1 116 ? -52.711 15.525 -35.930 1.00 38.19 116 GLY A N 1
ATOM 872 C CA . GLY A 1 116 ? -52.842 16.977 -35.931 1.00 38.19 116 GLY A CA 1
ATOM 873 C C . GLY A 1 116 ? -51.671 17.646 -36.637 1.00 38.19 116 GLY A C 1
ATOM 874 O O . GLY A 1 116 ? -50.706 18.041 -35.992 1.00 38.19 116 GLY A O 1
ATOM 875 N N . ASN A 1 117 ? -51.759 17.785 -37.961 1.00 41.06 117 ASN A N 1
ATOM 876 C CA . ASN A 1 117 ? -50.897 18.696 -38.712 1.00 41.06 117 ASN A CA 1
ATOM 877 C C . ASN A 1 117 ? -51.220 20.129 -38.271 1.00 41.06 117 ASN A C 1
ATOM 879 O O . ASN A 1 117 ? -52.314 20.616 -38.553 1.00 41.06 117 ASN A O 1
ATOM 883 N N . VAL A 1 118 ? -50.289 20.802 -37.598 1.00 42.00 118 VAL A N 1
ATOM 884 C CA . VAL A 1 118 ? -50.370 22.250 -37.374 1.00 42.00 118 VAL A CA 1
ATOM 885 C C . VAL A 1 118 ? -49.269 22.896 -38.198 1.00 42.00 118 VAL A C 1
ATOM 887 O O . VAL A 1 118 ? -48.104 22.908 -37.812 1.00 42.00 118 VAL A O 1
ATOM 890 N N . ASP A 1 119 ? -49.671 23.364 -39.374 1.00 38.31 119 ASP A N 1
ATOM 891 C CA . ASP A 1 119 ? -48.847 24.114 -40.310 1.00 38.31 119 ASP A CA 1
ATOM 892 C C . ASP A 1 119 ? -48.732 25.565 -39.816 1.00 38.31 119 ASP A C 1
ATOM 894 O O . ASP A 1 119 ? -49.740 26.230 -39.561 1.00 38.31 119 ASP A O 1
ATOM 898 N N . LEU A 1 120 ? -47.504 26.031 -39.588 1.00 46.44 120 LEU A N 1
ATOM 899 C CA . LEU A 1 120 ? -47.188 27.260 -38.848 1.00 46.44 120 LEU A CA 1
ATOM 900 C C . LEU A 1 120 ? -46.602 28.335 -39.776 1.00 46.44 120 LEU A C 1
ATOM 902 O O . LEU A 1 120 ? -45.683 29.057 -39.400 1.00 46.44 120 LEU A O 1
ATOM 906 N N . GLU A 1 121 ? -47.133 28.440 -40.996 1.00 45.91 121 GLU A N 1
ATOM 907 C CA . GLU A 1 121 ? -46.616 29.330 -42.043 1.00 45.91 121 GLU A CA 1
ATOM 908 C C . GLU A 1 121 ? -47.674 30.313 -42.585 1.00 45.91 121 GLU A C 1
ATOM 910 O O . GLU A 1 121 ? -47.800 30.547 -43.783 1.00 45.91 121 GLU A O 1
ATOM 915 N N . ALA A 1 122 ? -48.454 30.939 -41.697 1.00 45.72 122 ALA A N 1
ATOM 916 C CA . ALA A 1 122 ? -49.360 32.024 -42.084 1.00 45.72 122 ALA A CA 1
ATOM 917 C C . ALA A 1 122 ? -49.558 33.063 -40.970 1.00 45.72 122 ALA A C 1
ATOM 919 O O . ALA A 1 122 ? -50.570 33.053 -40.276 1.00 45.72 122 ALA A O 1
ATOM 920 N N . ALA A 1 123 ? -48.609 33.994 -40.815 1.00 42.53 123 ALA A N 1
ATOM 921 C CA . ALA A 1 123 ? -48.868 35.302 -40.194 1.00 42.53 123 ALA A CA 1
ATOM 922 C C . ALA A 1 123 ? -47.729 36.310 -40.456 1.00 42.53 123 ALA A C 1
ATOM 924 O O . ALA A 1 123 ? -47.074 36.793 -39.531 1.00 42.53 123 ALA A O 1
ATOM 925 N N . GLN A 1 124 ? -47.501 36.685 -41.719 1.00 47.56 124 GLN A N 1
ATOM 926 C CA . GLN A 1 124 ? -46.878 37.980 -42.004 1.00 47.56 124 GLN A CA 1
ATOM 927 C C . GLN A 1 124 ? -47.897 39.089 -41.715 1.00 47.56 124 GLN A C 1
ATOM 929 O O . GLN A 1 124 ? -48.941 39.160 -42.356 1.00 47.56 124 GLN A O 1
ATOM 934 N N . GLY A 1 125 ? -47.577 39.975 -40.768 1.00 48.66 125 GLY A N 1
ATOM 935 C CA . GLY A 1 125 ? -48.267 41.259 -40.620 1.00 48.66 125 GLY A CA 1
ATOM 936 C C . GLY A 1 125 ? -48.720 41.597 -39.204 1.00 48.66 125 GLY A C 1
ATOM 937 O O . GLY A 1 125 ? -49.902 41.503 -38.895 1.00 48.66 125 GLY A O 1
ATOM 938 N N . ARG A 1 126 ? -47.789 42.075 -38.368 1.00 40.00 126 ARG A N 1
ATOM 939 C CA . ARG A 1 126 ? -48.009 43.132 -37.357 1.00 40.00 126 ARG A CA 1
ATOM 940 C C . ARG A 1 126 ? -46.661 43.526 -36.746 1.00 40.00 126 ARG A C 1
ATOM 942 O O . ARG A 1 126 ? -46.042 42.737 -36.041 1.00 40.00 126 ARG A O 1
ATOM 949 N N . LYS A 1 127 ? -46.204 44.756 -37.011 1.00 45.19 127 LYS A N 1
ATOM 950 C CA . LYS A 1 127 ? -45.119 45.390 -36.245 1.00 45.19 127 LYS A CA 1
ATOM 951 C C . LYS A 1 127 ? -45.631 45.615 -34.822 1.00 45.19 127 LYS A C 1
ATOM 953 O O . LYS A 1 127 ? -46.474 46.479 -34.603 1.00 45.19 127 LYS A O 1
ATOM 958 N N . VAL A 1 128 ? -45.157 44.810 -33.877 1.00 43.81 128 VAL A N 1
ATOM 959 C CA . VAL A 1 128 ? -45.398 45.009 -32.446 1.00 43.81 128 VAL A CA 1
ATOM 960 C C . VAL A 1 128 ? -44.288 45.915 -31.925 1.00 43.81 128 VAL A C 1
ATOM 962 O O . VAL A 1 128 ? -43.151 45.479 -31.768 1.00 43.81 128 VAL A O 1
ATOM 965 N N . GLU A 1 129 ? -44.596 47.186 -31.674 1.00 46.59 129 GLU A N 1
ATOM 966 C CA . GLU A 1 129 ? -43.712 48.042 -30.882 1.00 46.59 129 GLU A CA 1
ATOM 967 C C . GLU A 1 129 ? -43.758 47.563 -29.426 1.00 46.59 129 GLU A C 1
ATOM 969 O O . GLU A 1 129 ? -44.775 47.677 -28.737 1.00 46.59 129 GLU A O 1
ATOM 974 N N . SER A 1 130 ? -42.660 46.969 -28.953 1.00 54.12 130 SER A N 1
ATOM 975 C CA . SER A 1 130 ? -42.540 46.477 -27.583 1.00 54.12 130 SER A CA 1
ATOM 976 C C . SER A 1 130 ? -42.408 47.654 -26.616 1.00 54.12 130 SER A C 1
ATOM 978 O O . SER A 1 130 ? -41.313 48.151 -26.345 1.00 54.12 130 SER A O 1
ATOM 980 N N . ARG A 1 131 ? -43.528 48.121 -26.071 1.00 59.16 131 ARG A N 1
ATOM 981 C CA . ARG A 1 131 ? -43.519 49.108 -24.993 1.00 59.16 131 ARG A CA 1
ATOM 982 C C . ARG A 1 131 ? -43.223 48.385 -23.677 1.00 59.16 131 ARG A C 1
ATOM 984 O O . ARG A 1 131 ? -44.084 47.715 -23.115 1.00 59.16 131 ARG A O 1
ATOM 991 N N . VAL A 1 132 ? -41.974 48.463 -23.220 1.00 58.78 132 VAL A N 1
ATOM 992 C CA . VAL A 1 132 ? -41.520 47.763 -22.010 1.00 58.78 132 VAL A CA 1
ATOM 993 C C . VAL A 1 132 ? -41.885 48.574 -20.762 1.00 58.78 132 VAL A C 1
ATOM 995 O O . VAL A 1 132 ? -41.430 49.702 -20.575 1.00 58.78 132 VAL A O 1
ATOM 998 N N . ASP A 1 133 ? -42.705 47.992 -19.886 1.00 72.50 133 ASP A N 1
ATOM 999 C CA . ASP A 1 133 ? -43.044 48.566 -18.581 1.00 72.50 133 ASP A CA 1
ATOM 1000 C C . ASP A 1 133 ? -41.793 48.638 -17.684 1.00 72.50 133 ASP A C 1
ATOM 1002 O O . ASP A 1 133 ? -41.360 47.624 -17.126 1.00 72.50 133 ASP A O 1
ATOM 1006 N N . LYS A 1 134 ? -41.243 49.843 -17.475 1.00 72.00 134 LYS A N 1
ATOM 1007 C CA . LYS A 1 134 ? -40.025 50.086 -16.669 1.00 72.00 134 LYS A CA 1
ATOM 1008 C C . LYS A 1 134 ? -40.055 49.426 -15.280 1.00 72.00 134 LYS A C 1
ATOM 1010 O O . LYS A 1 134 ? -39.063 48.847 -14.857 1.00 72.00 134 LYS A O 1
ATOM 1015 N N . LYS A 1 135 ? -41.214 49.414 -14.607 1.00 76.62 135 LYS A N 1
ATOM 1016 C CA . LYS A 1 135 ? -41.378 48.773 -13.284 1.00 76.62 135 LYS A CA 1
ATOM 1017 C C . LYS A 1 135 ? -41.261 47.243 -13.323 1.00 76.62 135 LYS A C 1
ATOM 1019 O O . LYS A 1 135 ? -40.824 46.633 -12.350 1.00 76.62 135 LYS A O 1
ATOM 1024 N N . LYS A 1 136 ? -41.669 46.598 -14.424 1.00 76.50 136 LYS A N 1
ATOM 1025 C CA . LYS A 1 136 ? -41.519 45.142 -14.592 1.00 76.50 136 LYS A CA 1
ATOM 1026 C C . LYS A 1 136 ? -40.079 44.780 -14.946 1.00 76.50 136 LYS A C 1
ATOM 1028 O O . LYS A 1 136 ? -39.595 43.761 -14.460 1.00 76.50 136 LYS A O 1
ATOM 1033 N N . LEU A 1 137 ? -39.407 45.633 -15.723 1.00 74.69 137 LEU A N 1
ATOM 1034 C CA . LEU A 1 137 ? -37.992 45.485 -16.059 1.00 74.69 137 LEU A CA 1
ATOM 1035 C C . LEU A 1 137 ? -37.115 45.546 -14.799 1.00 74.69 137 LEU A C 1
ATOM 1037 O O . LEU A 1 137 ? -36.368 44.614 -14.534 1.00 74.69 137 LEU A O 1
ATOM 1041 N N . GLU A 1 138 ? -37.314 46.553 -13.950 1.00 75.44 138 GLU A N 1
ATOM 1042 C CA . GLU A 1 138 ? -36.557 46.720 -12.701 1.00 75.44 138 GLU A CA 1
ATOM 1043 C C . GLU A 1 138 ? -36.761 45.537 -11.730 1.00 75.44 138 GLU A C 1
ATOM 1045 O O . GLU A 1 138 ? -35.826 45.039 -11.098 1.00 75.44 138 GLU A O 1
ATOM 1050 N N . LYS A 1 139 ? -37.988 44.997 -11.658 1.00 85.56 139 LYS A N 1
ATOM 1051 C CA . LYS A 1 139 ? -38.283 43.790 -10.868 1.00 85.56 139 LYS A CA 1
ATOM 1052 C C . LYS A 1 139 ? -37.597 42.540 -11.436 1.00 85.56 139 LYS A C 1
ATOM 1054 O O . LYS A 1 139 ? -37.222 41.652 -10.666 1.00 85.56 139 LYS A O 1
ATOM 1059 N N . ALA A 1 140 ? -37.451 42.447 -12.757 1.00 74.12 140 ALA A N 1
ATOM 1060 C CA . ALA A 1 140 ? -36.743 41.355 -13.418 1.00 74.12 140 ALA A CA 1
ATOM 1061 C C . ALA A 1 140 ? -35.223 41.465 -13.219 1.00 74.12 140 ALA A C 1
ATOM 1063 O O . ALA A 1 140 ? -34.592 40.470 -12.866 1.00 74.12 140 ALA A O 1
ATOM 1064 N N . GLU A 1 141 ? -34.659 42.668 -13.330 1.00 76.38 141 GLU A N 1
ATOM 1065 C CA . GLU A 1 141 ? -33.241 42.943 -13.072 1.00 76.38 141 GLU A CA 1
ATOM 1066 C C . GLU A 1 141 ? -32.862 42.653 -11.620 1.00 76.38 141 GLU A C 1
ATOM 1068 O O . GLU A 1 141 ? -31.880 41.960 -11.369 1.00 76.38 141 GLU A O 1
ATOM 1073 N N . ARG A 1 142 ? -33.689 43.056 -10.646 1.00 78.25 142 ARG A N 1
ATOM 1074 C CA . ARG A 1 142 ? -33.444 42.734 -9.231 1.00 78.25 142 ARG A CA 1
ATOM 1075 C C . ARG A 1 142 ? -33.497 41.227 -8.956 1.00 78.25 142 ARG A C 1
ATOM 1077 O O . ARG A 1 142 ? -32.736 40.723 -8.133 1.00 78.25 142 ARG A O 1
ATOM 1084 N N . ARG A 1 143 ? -34.362 40.488 -9.663 1.00 81.25 143 ARG A N 1
ATOM 1085 C CA . ARG A 1 143 ? -34.414 39.016 -9.597 1.00 81.25 143 ARG A CA 1
ATOM 1086 C C . ARG A 1 143 ? -33.200 38.360 -10.252 1.00 81.25 143 ARG A C 1
ATOM 1088 O O . ARG A 1 143 ? -32.739 37.340 -9.750 1.00 81.25 143 ARG A O 1
ATOM 1095 N N . LEU A 1 144 ? -32.695 38.914 -11.352 1.00 66.88 144 LEU A N 1
ATOM 1096 C CA . LEU A 1 144 ? -31.479 38.438 -12.015 1.00 66.88 144 LEU A CA 1
ATOM 1097 C C . LEU A 1 144 ? -30.241 38.706 -11.162 1.00 66.88 144 LEU A C 1
ATOM 1099 O O . LEU A 1 144 ? -29.446 37.790 -10.976 1.00 66.88 144 LEU A O 1
ATOM 1103 N N . LYS A 1 145 ? -30.142 39.896 -10.563 1.00 74.19 145 LYS A N 1
ATOM 1104 C CA . LYS A 1 145 ? -29.060 40.259 -9.646 1.00 74.19 145 LYS A CA 1
ATOM 1105 C C . LYS A 1 145 ? -29.046 39.357 -8.413 1.00 74.19 145 LYS A C 1
ATOM 1107 O O . LYS A 1 145 ? -28.040 38.725 -8.151 1.00 74.19 145 LYS A O 1
ATOM 1112 N N . ALA A 1 146 ? -30.194 39.132 -7.769 1.00 78.62 146 ALA A N 1
ATOM 1113 C CA . ALA A 1 146 ? -30.284 38.182 -6.654 1.00 78.62 146 ALA A CA 1
ATOM 1114 C C . ALA A 1 146 ? -29.930 36.731 -7.051 1.00 78.62 146 ALA A C 1
ATOM 1116 O O . ALA A 1 146 ? -29.397 35.976 -6.240 1.00 78.62 146 ALA A O 1
ATOM 1117 N N . LYS A 1 147 ? -30.216 36.315 -8.296 1.00 79.56 147 LYS A N 1
ATOM 1118 C CA . LYS A 1 147 ? -29.787 35.007 -8.820 1.00 79.56 147 LYS A CA 1
ATOM 1119 C C . LYS A 1 147 ? -28.286 34.956 -9.114 1.00 79.56 147 LYS A C 1
ATOM 1121 O O . LYS A 1 147 ? -27.708 33.888 -8.950 1.00 79.56 147 LYS A O 1
ATOM 1126 N N . GLN A 1 148 ? -27.682 36.053 -9.570 1.00 66.75 148 GLN A N 1
ATOM 1127 C CA . GLN A 1 148 ? -26.237 36.154 -9.786 1.00 66.75 148 GLN A CA 1
ATOM 1128 C C . GLN A 1 148 ? -25.491 36.197 -8.457 1.00 66.75 148 GLN A C 1
ATOM 1130 O O . GLN A 1 148 ? -24.593 35.388 -8.276 1.00 66.75 148 GLN A O 1
ATOM 1135 N N . ASP A 1 149 ? -25.944 37.010 -7.505 1.00 67.00 149 ASP A N 1
ATOM 1136 C CA . ASP A 1 149 ? -25.367 37.092 -6.163 1.00 67.00 149 ASP A CA 1
ATOM 1137 C C . ASP A 1 149 ? -25.443 35.721 -5.468 1.00 67.00 149 ASP A C 1
ATOM 1139 O O . ASP A 1 149 ? -24.462 35.224 -4.934 1.00 67.00 149 ASP A O 1
ATOM 1143 N N . ARG A 1 150 ? -26.570 35.001 -5.570 1.00 68.12 150 ARG A N 1
ATOM 1144 C CA . ARG A 1 150 ? -26.675 33.633 -5.026 1.00 68.12 150 ARG A CA 1
ATOM 1145 C C . ARG A 1 150 ? -25.744 32.625 -5.714 1.00 68.12 150 ARG A C 1
ATOM 1147 O O . ARG A 1 150 ? -25.393 31.619 -5.105 1.00 68.12 150 ARG A O 1
ATOM 1154 N N . LYS A 1 151 ? -25.378 32.852 -6.980 1.00 65.88 151 LYS A N 1
ATOM 1155 C CA . LYS A 1 151 ? -24.394 32.024 -7.688 1.00 65.88 151 LYS A CA 1
ATOM 1156 C C . LYS A 1 151 ? -22.974 32.380 -7.262 1.00 65.88 151 LYS A C 1
ATOM 1158 O O . LYS A 1 151 ? -22.223 31.460 -6.991 1.00 65.88 151 LYS A O 1
ATOM 1163 N N . THR A 1 152 ? -22.635 33.663 -7.139 1.00 53.62 152 THR A N 1
ATOM 1164 C CA . THR A 1 152 ? -21.307 34.099 -6.686 1.00 53.62 152 THR A CA 1
ATOM 1165 C C . THR A 1 152 ? -21.053 33.713 -5.234 1.00 53.62 152 THR A C 1
ATOM 1167 O O . THR A 1 152 ? -19.986 33.186 -4.958 1.00 53.62 152 THR A O 1
ATOM 1170 N N . PHE A 1 153 ? -22.032 33.840 -4.330 1.00 50.03 153 PHE A N 1
ATOM 1171 C CA . PHE A 1 153 ? -21.909 33.328 -2.957 1.00 50.03 153 PHE A CA 1
ATOM 1172 C C . PHE A 1 153 ? -21.703 31.807 -2.922 1.00 50.03 153 PHE A C 1
ATOM 1174 O O . PHE A 1 153 ? -20.847 31.344 -2.184 1.00 50.03 153 PHE A O 1
ATOM 1181 N N . LYS A 1 154 ? -22.385 31.035 -3.785 1.00 53.50 154 LYS A N 1
ATOM 1182 C CA . LYS A 1 154 ? -22.123 29.591 -3.932 1.00 53.50 154 LYS A CA 1
ATOM 1183 C C . LYS A 1 154 ? -20.723 29.282 -4.464 1.00 53.50 154 LYS A C 1
ATOM 1185 O O . LYS A 1 154 ? -20.138 28.292 -4.051 1.00 53.50 154 LYS A O 1
ATOM 1190 N N . THR A 1 155 ? -20.205 30.083 -5.395 1.00 47.66 155 THR A N 1
ATOM 1191 C CA . THR A 1 155 ? -18.852 29.900 -5.940 1.00 47.66 155 THR A CA 1
ATOM 1192 C C . THR A 1 155 ? -17.784 30.266 -4.913 1.00 47.66 155 THR A C 1
ATOM 1194 O O . THR A 1 155 ? -16.806 29.545 -4.792 1.00 47.66 155 THR A O 1
ATOM 1197 N N . VAL A 1 156 ? -17.992 31.330 -4.133 1.00 49.62 156 VAL A N 1
ATOM 1198 C CA . VAL A 1 156 ? -17.079 31.741 -3.055 1.00 49.62 156 VAL A CA 1
ATOM 1199 C C . VAL A 1 156 ? -17.111 30.736 -1.903 1.00 49.62 156 VAL A C 1
ATOM 1201 O O . VAL A 1 156 ? -16.054 30.383 -1.397 1.00 49.62 156 VAL A O 1
ATOM 1204 N N . GLU A 1 157 ? -18.285 30.206 -1.542 1.00 44.50 157 GLU A N 1
ATOM 1205 C CA . GLU A 1 157 ? -18.399 29.089 -0.595 1.00 44.50 157 GLU A CA 1
ATOM 1206 C C . GLU A 1 157 ? -17.656 27.851 -1.120 1.00 44.50 157 GLU A C 1
ATOM 1208 O O . GLU A 1 157 ? -16.858 27.292 -0.377 1.00 44.50 157 GLU A O 1
ATOM 1213 N N . TYR A 1 158 ? -17.816 27.501 -2.406 1.00 48.53 158 TYR A N 1
ATOM 1214 C CA . TYR A 1 158 ? -17.127 26.377 -3.062 1.00 48.53 158 TYR A CA 1
ATOM 1215 C C . TYR A 1 158 ? -15.596 26.544 -3.125 1.00 48.53 158 TYR A C 1
ATOM 1217 O O . TYR A 1 158 ? -14.855 25.585 -2.921 1.00 48.53 158 TYR A O 1
ATOM 1225 N N . GLU A 1 159 ? -15.103 27.757 -3.380 1.00 42.78 159 GLU A N 1
ATOM 1226 C CA . GLU A 1 159 ? -13.665 28.059 -3.376 1.00 42.78 159 GLU A CA 1
ATOM 1227 C C . GLU A 1 159 ? -13.091 28.111 -1.953 1.00 42.78 159 GLU A C 1
ATOM 1229 O O . GLU A 1 159 ? -11.962 27.678 -1.737 1.00 42.78 159 GLU A O 1
ATOM 1234 N N . SER A 1 160 ? -13.873 28.567 -0.968 1.00 32.91 160 SER A N 1
ATOM 1235 C CA . SER A 1 160 ? -13.472 28.560 0.443 1.00 32.91 160 SER A CA 1
ATOM 1236 C C . SER A 1 160 ? -13.501 27.163 1.074 1.00 32.91 160 SER A C 1
ATOM 1238 O O . SER A 1 160 ? -12.656 26.874 1.916 1.00 32.91 160 SER A O 1
ATOM 1240 N N . SER A 1 161 ? -14.395 26.272 0.628 1.00 45.84 161 SER A N 1
ATOM 1241 C CA . SER A 1 161 ? -14.382 24.856 1.015 1.00 45.84 161 SER A CA 1
ATOM 1242 C C . SER A 1 161 ? -13.203 24.110 0.389 1.00 45.84 161 SER A C 1
ATOM 1244 O O . SER A 1 161 ? -12.541 23.352 1.081 1.00 45.84 161 SER A O 1
ATOM 1246 N N . ARG A 1 162 ? -12.832 24.432 -0.860 1.00 46.09 162 ARG A N 1
ATOM 1247 C CA . ARG A 1 162 ? -11.681 23.816 -1.548 1.00 46.09 162 ARG A CA 1
ATOM 1248 C C . ARG A 1 162 ? -10.322 24.118 -0.895 1.00 46.09 162 ARG A C 1
ATOM 1250 O O . ARG A 1 162 ? -9.344 23.428 -1.153 1.00 46.09 162 ARG A O 1
ATOM 1257 N N . LEU A 1 163 ? -10.244 25.161 -0.064 1.00 40.53 163 LEU A N 1
ATOM 1258 C CA . LEU A 1 163 ? -9.055 25.518 0.724 1.00 40.53 163 LEU A CA 1
ATOM 1259 C C . LEU A 1 163 ? -9.013 24.845 2.109 1.00 40.53 163 LEU A C 1
ATOM 1261 O O . LEU A 1 163 ? -7.957 24.842 2.736 1.00 40.53 163 LEU A O 1
ATOM 1265 N N . LEU A 1 164 ? -10.130 24.277 2.581 1.00 43.31 164 LEU A N 1
ATOM 1266 C CA . LEU A 1 164 ? -10.230 23.530 3.843 1.00 43.31 164 LEU A CA 1
ATOM 1267 C C . LEU A 1 164 ? -10.066 22.004 3.649 1.00 43.31 164 LEU A C 1
ATOM 1269 O O . LEU A 1 164 ? -9.965 21.279 4.634 1.00 43.31 164 LEU A O 1
ATOM 1273 N N . ASP A 1 165 ? -9.975 21.531 2.400 1.00 44.94 165 ASP A N 1
ATOM 1274 C CA . ASP A 1 165 ? -10.028 20.113 1.997 1.00 44.94 165 ASP A CA 1
ATOM 1275 C C . ASP A 1 165 ? -8.775 19.268 2.319 1.00 44.94 165 ASP A C 1
ATOM 1277 O O . ASP A 1 165 ? -8.798 18.057 2.131 1.00 44.94 165 ASP A O 1
ATOM 1281 N N . VAL A 1 166 ? -7.674 19.834 2.827 1.00 46.66 166 VAL A N 1
ATOM 1282 C CA . VAL A 1 166 ? -6.428 19.054 3.031 1.00 46.66 166 VAL A CA 1
ATOM 1283 C C . VAL A 1 166 ? -6.610 17.938 4.078 1.00 46.66 166 VAL A C 1
ATOM 1285 O O . VAL A 1 166 ? -6.012 16.870 3.963 1.00 46.66 166 VAL A O 1
ATOM 1288 N N . SER A 1 167 ? -7.464 18.154 5.084 1.00 43.78 167 SER A N 1
ATOM 1289 C CA . SER A 1 167 ? -7.842 17.124 6.063 1.00 43.78 167 SER A CA 1
ATOM 1290 C C . SER A 1 167 ? -8.886 16.133 5.532 1.00 43.78 167 SER A C 1
ATOM 1292 O O . SER A 1 167 ? -8.866 14.968 5.934 1.00 43.78 167 SER A O 1
ATOM 1294 N N . ASP A 1 168 ? -9.750 16.566 4.607 1.00 51.50 168 ASP A N 1
ATOM 1295 C CA . ASP A 1 168 ? -10.748 15.703 3.959 1.00 51.50 168 ASP A CA 1
ATOM 1296 C C . ASP A 1 168 ? -10.103 14.793 2.905 1.00 51.50 168 ASP A C 1
ATOM 1298 O O . ASP A 1 168 ? -10.566 13.676 2.706 1.00 51.50 168 ASP A O 1
ATOM 1302 N N . GLU A 1 169 ? -8.989 15.190 2.280 1.00 56.25 169 GLU A N 1
ATOM 1303 C CA . GLU A 1 169 ? -8.244 14.342 1.338 1.00 56.25 169 GLU A CA 1
ATOM 1304 C C . GLU A 1 169 ? -7.654 13.089 2.008 1.00 56.25 169 GLU A C 1
ATOM 1306 O O . GLU A 1 169 ? -7.719 11.999 1.438 1.00 56.25 169 GLU A O 1
ATOM 1311 N N . GLN A 1 170 ? -7.113 13.209 3.228 1.00 55.97 170 GLN A N 1
ATOM 1312 C CA . GLN A 1 170 ? -6.590 12.057 3.977 1.00 55.97 170 GLN A CA 1
ATOM 1313 C C . GLN A 1 170 ? -7.710 11.129 4.455 1.00 55.97 170 GLN A C 1
ATOM 1315 O O . GLN A 1 170 ? -7.590 9.915 4.297 1.00 55.97 170 GLN A O 1
ATOM 1320 N N . GLN A 1 171 ? -8.811 11.682 4.977 1.00 55.72 171 GLN A N 1
ATOM 1321 C CA . GLN A 1 171 ? -9.993 10.887 5.340 1.00 55.72 171 GLN A CA 1
ATOM 1322 C C . GLN A 1 171 ? -10.596 10.209 4.104 1.00 55.72 171 GLN A C 1
ATOM 1324 O O . GLN A 1 171 ? -10.865 9.013 4.122 1.00 55.72 171 GLN A O 1
ATOM 1329 N N . SER A 1 172 ? -10.685 10.932 2.985 1.00 67.88 172 SER A N 1
ATOM 1330 C CA . SER A 1 172 ? -11.123 10.392 1.700 1.00 67.88 172 SER A CA 1
ATOM 1331 C C . SER A 1 172 ? -10.201 9.284 1.190 1.00 67.88 172 SER A C 1
ATOM 1333 O O . SER A 1 172 ? -10.698 8.361 0.548 1.00 67.88 172 SER A O 1
ATOM 1335 N N . TYR A 1 173 ? -8.888 9.359 1.427 1.00 70.31 173 TYR A N 1
ATOM 1336 C CA . TYR A 1 173 ? -7.951 8.295 1.065 1.00 70.31 173 TYR A CA 1
ATOM 1337 C C . TYR A 1 173 ? -8.105 7.066 1.966 1.00 70.31 173 TYR A C 1
ATOM 1339 O O . TYR A 1 173 ? -8.119 5.952 1.451 1.00 70.31 173 TYR A O 1
ATOM 1347 N N . GLU A 1 174 ? -8.231 7.242 3.285 1.00 71.44 174 GLU A N 1
ATOM 1348 C CA . GLU A 1 174 ? -8.439 6.137 4.233 1.00 71.44 174 GLU A CA 1
ATOM 1349 C C . GLU A 1 174 ? -9.757 5.402 3.945 1.00 71.44 174 GLU A C 1
ATOM 1351 O O . GLU A 1 174 ? -9.767 4.176 3.814 1.00 71.44 174 GLU A O 1
ATOM 1356 N N . ASP A 1 175 ? -10.845 6.147 3.740 1.00 76.12 175 ASP A N 1
ATOM 1357 C CA . ASP A 1 175 ? -12.153 5.600 3.371 1.00 76.12 175 ASP A CA 1
ATOM 1358 C C . ASP A 1 175 ? -12.098 4.868 2.025 1.00 76.12 175 ASP A C 1
ATOM 1360 O O . ASP A 1 175 ? -12.625 3.760 1.876 1.00 76.12 175 ASP A O 1
ATOM 1364 N N . PHE A 1 176 ? -11.408 5.453 1.042 1.00 74.50 176 PHE A N 1
ATOM 1365 C CA . PHE A 1 176 ? -11.167 4.816 -0.247 1.00 74.50 176 PHE A CA 1
ATOM 1366 C C . PHE A 1 176 ? -10.357 3.524 -0.100 1.00 74.50 176 PHE A C 1
ATOM 1368 O O . PHE A 1 176 ? -10.725 2.498 -0.671 1.00 74.50 176 PHE A O 1
ATOM 1375 N N . PHE A 1 177 ? -9.283 3.546 0.689 1.00 75.75 177 PHE A N 1
ATOM 1376 C CA . PHE A 1 177 ? -8.427 2.390 0.923 1.00 75.75 177 PHE A CA 1
ATOM 1377 C C . PHE A 1 177 ? -9.204 1.246 1.577 1.00 75.75 177 PHE A C 1
ATOM 1379 O O . PHE A 1 177 ? -9.082 0.111 1.127 1.00 75.75 177 PHE A O 1
ATOM 1386 N N . MET A 1 178 ? -10.048 1.526 2.574 1.00 78.06 178 MET A N 1
ATOM 1387 C CA . MET A 1 178 ? -10.889 0.509 3.216 1.00 78.06 178 MET A CA 1
ATOM 1388 C C . MET A 1 178 ? -11.957 -0.055 2.270 1.00 78.06 178 MET A C 1
ATOM 1390 O O . MET A 1 178 ? -12.220 -1.258 2.288 1.00 78.06 178 MET A O 1
ATOM 1394 N N . ALA A 1 179 ? -12.550 0.782 1.414 1.00 73.88 179 ALA A N 1
ATOM 1395 C CA . ALA A 1 179 ? -13.519 0.334 0.414 1.00 73.88 179 ALA A CA 1
ATOM 1396 C C . ALA A 1 179 ? -12.877 -0.573 -0.649 1.00 73.88 179 ALA A C 1
ATOM 1398 O O . ALA A 1 179 ? -13.473 -1.555 -1.094 1.00 73.88 179 ALA A O 1
ATOM 1399 N N . VAL A 1 180 ? -11.650 -0.243 -1.050 1.00 69.38 180 VAL A N 1
ATOM 1400 C CA . VAL A 1 180 ? -10.870 -0.978 -2.048 1.00 69.38 180 VAL A CA 1
ATOM 1401 C C . VAL A 1 180 ? -10.243 -2.234 -1.443 1.00 69.38 180 VAL A C 1
ATOM 1403 O O . VAL A 1 180 ? -10.148 -3.240 -2.136 1.00 69.38 180 VAL A O 1
ATOM 1406 N N . ASN A 1 181 ? -9.841 -2.220 -0.175 1.00 73.50 181 ASN A 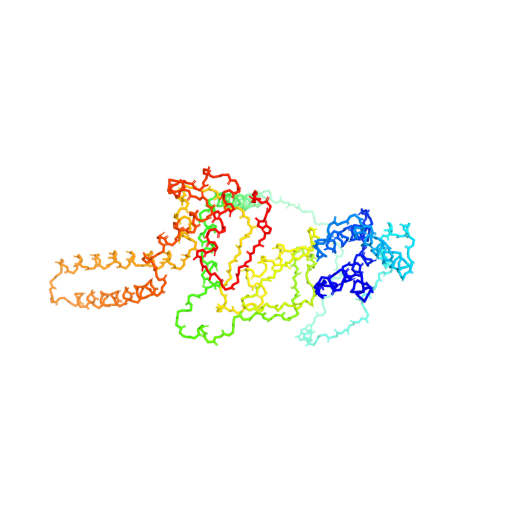N 1
ATOM 1407 C CA . ASN A 1 181 ? -9.163 -3.323 0.502 1.00 73.50 181 ASN A CA 1
ATOM 1408 C C . ASN A 1 181 ? -9.943 -3.727 1.764 1.00 73.50 181 ASN A C 1
ATOM 1410 O O . ASN A 1 181 ? -9.547 -3.350 2.866 1.00 73.50 181 ASN A O 1
ATOM 1414 N N . PRO A 1 182 ? -11.050 -4.483 1.642 1.00 75.81 182 PRO A N 1
ATOM 1415 C CA . PRO A 1 182 ? -11.801 -4.939 2.807 1.00 75.81 182 PRO A CA 1
ATOM 1416 C C . PRO A 1 182 ? -10.951 -5.873 3.683 1.00 75.81 182 PRO A C 1
ATOM 1418 O O . PRO A 1 182 ? -10.285 -6.764 3.155 1.00 75.81 182 PRO A O 1
ATOM 1421 N N . LEU A 1 183 ? -11.020 -5.724 5.014 1.00 69.81 183 LEU A N 1
ATOM 1422 C CA . LEU A 1 183 ? -10.458 -6.697 5.962 1.00 69.81 183 LEU A CA 1
ATOM 1423 C C . LEU A 1 183 ? -11.152 -8.051 5.772 1.00 69.81 183 LEU A C 1
ATOM 1425 O O . LEU A 1 183 ? -12.247 -8.288 6.284 1.00 69.81 183 LEU A O 1
ATOM 1429 N N . GLN A 1 184 ? -10.514 -8.948 5.027 1.00 65.50 184 GLN A N 1
ATOM 1430 C CA . GLN A 1 184 ? -10.907 -10.351 4.946 1.00 65.50 184 GLN A CA 1
ATOM 1431 C C . GLN A 1 184 ? -10.053 -11.137 5.942 1.00 65.50 184 GLN A C 1
ATOM 1433 O O . GLN A 1 184 ? -9.027 -11.702 5.578 1.00 65.50 184 GLN A O 1
ATOM 1438 N N . LEU A 1 185 ? -10.460 -11.122 7.212 1.00 56.88 185 LEU A N 1
ATOM 1439 C CA . LEU A 1 185 ? -9.858 -11.955 8.258 1.00 56.88 185 LEU A CA 1
ATOM 1440 C C . LEU A 1 185 ? -10.472 -13.363 8.192 1.00 56.88 185 LEU A C 1
ATOM 1442 O O . LEU A 1 185 ? -11.687 -13.502 8.023 1.00 56.88 185 LEU A O 1
ATOM 1446 N N . GLY A 1 186 ? -9.636 -14.401 8.289 1.00 52.91 186 GLY A N 1
ATOM 1447 C CA . GLY A 1 186 ? -10.049 -15.811 8.242 1.00 52.91 186 GLY A CA 1
ATOM 1448 C C . GLY A 1 186 ? -9.589 -16.632 7.020 1.00 52.91 186 GLY A C 1
ATOM 1449 O O . GLY A 1 186 ? -9.006 -16.136 6.055 1.00 52.91 186 GLY A O 1
ATOM 1450 N N . SER A 1 187 ? -9.870 -17.941 7.063 1.00 52.75 187 SER A N 1
ATOM 1451 C CA . SER A 1 187 ? -9.369 -18.958 6.117 1.00 52.75 187 SER A CA 1
ATOM 1452 C C . SER A 1 187 ? -9.805 -18.774 4.655 1.00 52.75 187 SER A C 1
ATOM 1454 O O . SER A 1 187 ? -9.155 -19.296 3.747 1.00 52.75 187 SER A O 1
ATOM 1456 N N . ASP A 1 188 ? -10.886 -18.031 4.405 1.00 55.91 188 ASP A N 1
ATOM 1457 C CA . ASP A 1 188 ? -11.496 -17.887 3.075 1.00 55.91 188 ASP A CA 1
ATOM 1458 C C . ASP A 1 188 ? -10.674 -17.025 2.103 1.00 55.91 188 ASP A C 1
ATOM 1460 O O . ASP A 1 188 ? -10.765 -17.214 0.886 1.00 55.91 188 ASP A O 1
ATOM 1464 N N . ALA A 1 189 ? -9.850 -16.103 2.613 1.00 57.16 189 ALA A N 1
ATOM 1465 C CA . ALA A 1 189 ? -8.894 -15.348 1.801 1.00 57.16 189 ALA A CA 1
ATOM 1466 C C . ALA A 1 189 ? -7.625 -16.167 1.506 1.00 57.16 189 ALA A C 1
ATOM 1468 O O . ALA A 1 189 ? -7.058 -16.072 0.418 1.00 57.16 189 ALA A O 1
ATOM 1469 N N . GLN A 1 190 ? -7.216 -17.031 2.440 1.00 61.84 190 GLN A N 1
ATOM 1470 C CA . GLN A 1 190 ? -5.984 -17.822 2.353 1.00 61.84 190 GLN A CA 1
ATOM 1471 C C . GLN A 1 190 ? -6.043 -18.922 1.279 1.00 61.84 190 GLN A C 1
ATOM 1473 O O . GLN A 1 190 ? -5.009 -19.312 0.741 1.00 61.84 190 GLN A O 1
ATOM 1478 N N . SER A 1 191 ? -7.244 -19.405 0.941 1.00 66.00 191 SER A N 1
ATOM 1479 C CA . SER A 1 191 ? -7.441 -20.457 -0.068 1.00 66.00 191 SER A CA 1
ATOM 1480 C C . SER A 1 191 ? -7.626 -19.939 -1.501 1.00 66.00 191 SER A C 1
ATOM 1482 O O . SER A 1 191 ? -7.647 -20.747 -2.435 1.00 66.00 191 SER A O 1
ATOM 1484 N N . LYS A 1 192 ? -7.812 -18.630 -1.708 1.00 79.88 192 LYS A N 1
ATOM 1485 C CA . LYS A 1 192 ? -8.024 -18.060 -3.047 1.00 79.88 192 LYS A CA 1
ATOM 1486 C C . LYS A 1 192 ? -6.688 -17.756 -3.711 1.00 79.88 192 LYS A C 1
ATOM 1488 O O . LYS A 1 192 ? -5.750 -17.293 -3.069 1.00 79.88 192 LYS A O 1
ATOM 1493 N N . SER A 1 193 ? -6.608 -17.983 -5.020 1.00 85.06 193 SER A N 1
ATOM 1494 C CA . SER A 1 193 ? -5.428 -17.604 -5.794 1.00 85.06 193 SER A CA 1
ATOM 1495 C C . SER A 1 193 ? -5.214 -16.093 -5.715 1.00 85.06 193 SER A C 1
ATOM 1497 O O . SER A 1 193 ? -6.148 -15.316 -5.929 1.00 85.06 193 SER A O 1
ATOM 1499 N N . LYS A 1 194 ? -3.976 -15.683 -5.449 1.00 86.81 194 LYS A N 1
ATOM 1500 C CA . LYS A 1 194 ? -3.550 -14.275 -5.468 1.00 86.81 194 LYS A CA 1
ATOM 1501 C C . LYS A 1 194 ? -3.062 -13.821 -6.852 1.00 86.81 194 LYS A C 1
ATOM 1503 O O . LYS A 1 194 ? -2.527 -12.728 -6.990 1.00 86.81 194 LYS A O 1
ATOM 1508 N N . ASP A 1 195 ? -3.244 -14.661 -7.869 1.00 89.81 195 ASP A N 1
ATOM 1509 C CA . ASP A 1 195 ? -2.911 -14.338 -9.252 1.00 89.81 195 ASP A CA 1
ATOM 1510 C C . ASP A 1 195 ? -3.960 -13.390 -9.846 1.00 89.81 195 ASP A C 1
ATOM 1512 O O . ASP A 1 195 ? -5.167 -13.592 -9.693 1.00 89.81 195 ASP A O 1
ATOM 1516 N N . ILE A 1 196 ? -3.494 -12.365 -10.553 1.00 89.69 196 ILE A N 1
ATOM 1517 C CA . ILE A 1 196 ? -4.330 -11.396 -11.257 1.00 89.69 196 ILE A CA 1
ATOM 1518 C C . ILE A 1 196 ? -4.267 -11.731 -12.738 1.00 89.69 196 ILE A C 1
ATOM 1520 O O . ILE A 1 196 ? -3.198 -11.696 -13.342 1.00 89.69 196 ILE A O 1
ATOM 1524 N N . LYS A 1 197 ? -5.416 -12.023 -13.341 1.00 90.94 197 LYS A N 1
ATOM 1525 C CA . LYS A 1 197 ? -5.545 -12.154 -14.788 1.00 90.94 197 LYS A CA 1
ATOM 1526 C C . LYS A 1 197 ? -6.705 -11.293 -15.255 1.00 90.94 197 LYS A C 1
ATOM 1528 O O . LYS A 1 197 ? -7.839 -11.514 -14.837 1.00 90.94 197 LYS A O 1
ATOM 1533 N N . VAL A 1 198 ? -6.407 -10.330 -16.115 1.00 88.50 198 VAL A N 1
ATOM 1534 C CA . VAL A 1 198 ? -7.392 -9.425 -16.692 1.00 88.50 198 VAL A CA 1
ATOM 1535 C C . VAL A 1 198 ? -7.153 -9.352 -18.191 1.00 88.50 198 VAL A C 1
ATOM 1537 O O . VAL A 1 198 ? -6.074 -8.965 -18.633 1.00 88.50 198 VAL A O 1
ATOM 1540 N N . ASP A 1 199 ? -8.168 -9.741 -18.952 1.00 89.12 199 ASP A N 1
ATOM 1541 C CA . ASP A 1 199 ? -8.135 -9.764 -20.411 1.00 89.12 199 ASP A CA 1
ATOM 1542 C C . ASP A 1 199 ? -8.926 -8.557 -20.961 1.00 89.12 199 ASP A C 1
ATOM 1544 O O . ASP A 1 199 ? -9.941 -8.171 -20.375 1.00 89.12 199 ASP A O 1
ATOM 1548 N N . GLY A 1 200 ? -8.474 -7.965 -22.071 1.00 85.69 200 GLY A N 1
ATOM 1549 C CA . GLY A 1 200 ? -9.192 -6.890 -22.773 1.00 85.69 200 GLY A CA 1
ATOM 1550 C C . GLY A 1 200 ? -9.268 -5.553 -22.021 1.00 85.69 200 GLY A C 1
ATOM 1551 O O . GLY A 1 200 ? -10.329 -4.937 -21.939 1.00 85.69 200 GLY A O 1
ATOM 1552 N N . ILE A 1 201 ? -8.158 -5.100 -21.436 1.00 86.25 201 ILE A N 1
ATOM 1553 C CA . ILE A 1 201 ? -8.072 -3.811 -20.742 1.00 86.25 201 ILE A CA 1
ATOM 1554 C C . ILE A 1 201 ? -8.041 -2.664 -21.757 1.00 86.25 201 ILE A C 1
ATOM 1556 O O . ILE A 1 201 ? -7.083 -2.520 -22.521 1.00 86.25 201 ILE A O 1
ATOM 1560 N N . ASP A 1 202 ? -9.043 -1.791 -21.666 1.00 86.88 202 ASP A N 1
ATOM 1561 C CA . ASP A 1 202 ? -9.094 -0.495 -22.338 1.00 86.88 202 ASP A CA 1
ATOM 1562 C C . ASP A 1 202 ? -8.984 0.627 -21.298 1.00 86.88 202 ASP A C 1
ATOM 1564 O O . ASP A 1 202 ? -9.863 0.793 -20.451 1.00 86.88 202 ASP A O 1
ATOM 1568 N N . ILE A 1 203 ? -7.918 1.430 -21.364 1.00 83.88 203 ILE A N 1
ATOM 1569 C CA . ILE A 1 203 ? -7.723 2.583 -20.471 1.00 83.88 203 ILE A CA 1
ATOM 1570 C C . ILE A 1 203 ? -7.650 3.850 -21.311 1.00 83.88 203 ILE A C 1
ATOM 1572 O O . ILE A 1 203 ? -6.802 3.992 -22.196 1.00 83.88 203 ILE A O 1
ATOM 1576 N N . SER A 1 204 ? -8.524 4.807 -21.002 1.00 83.50 204 SER A N 1
ATOM 1577 C CA . SER A 1 204 ? -8.547 6.120 -21.642 1.00 83.50 204 SER A CA 1
ATOM 1578 C C . SER A 1 204 ? -8.680 7.231 -20.609 1.00 83.50 204 SER A C 1
ATOM 1580 O O . SER A 1 204 ? -9.605 7.203 -19.801 1.00 83.50 204 SER A O 1
ATOM 1582 N N . ILE A 1 205 ? -7.809 8.240 -20.679 1.00 78.81 205 ILE A N 1
ATOM 1583 C CA . ILE A 1 205 ? -7.873 9.433 -19.825 1.00 78.81 205 ILE A CA 1
ATOM 1584 C C . ILE A 1 205 ? -7.912 10.681 -20.698 1.00 78.81 205 ILE A C 1
ATOM 1586 O O . ILE A 1 205 ? -7.120 10.833 -21.626 1.00 78.81 205 ILE A O 1
ATOM 1590 N N . GLY A 1 206 ? -8.855 11.584 -20.414 1.00 74.69 206 GLY A N 1
ATOM 1591 C CA . GLY A 1 206 ? -8.951 12.874 -21.107 1.00 74.69 206 GLY A CA 1
ATOM 1592 C C . GLY A 1 206 ? -9.145 12.756 -22.625 1.00 74.69 206 GLY A C 1
ATOM 1593 O O . GLY A 1 206 ? -8.693 13.619 -23.367 1.00 74.69 206 GLY A O 1
ATOM 1594 N N . GLY A 1 207 ? -9.764 11.667 -23.097 1.00 74.75 207 GLY A N 1
ATOM 1595 C CA . GLY A 1 207 ? -9.955 11.383 -24.524 1.00 74.75 207 GLY A CA 1
ATOM 1596 C C . GLY A 1 207 ? -8.746 10.755 -25.232 1.00 74.75 207 GLY A C 1
ATOM 1597 O O . GLY A 1 207 ? -8.878 10.347 -26.384 1.00 74.75 207 GLY A O 1
ATOM 1598 N N . LYS A 1 208 ? -7.595 10.613 -24.559 1.00 76.06 208 LYS A N 1
ATOM 1599 C CA . LYS A 1 208 ? -6.428 9.887 -25.075 1.00 76.06 208 LYS A CA 1
ATOM 1600 C C . LYS A 1 208 ? -6.513 8.420 -24.646 1.00 76.06 208 LYS A C 1
ATOM 1602 O O . LYS A 1 208 ? -6.628 8.126 -23.456 1.00 76.06 208 LYS A O 1
ATOM 1607 N N . ARG A 1 209 ? -6.477 7.496 -25.612 1.00 81.00 209 ARG A N 1
ATOM 1608 C CA . ARG A 1 209 ? -6.375 6.053 -25.337 1.00 81.00 209 ARG A CA 1
ATOM 1609 C C . ARG A 1 209 ? -4.929 5.724 -24.970 1.00 81.00 209 ARG A C 1
ATOM 1611 O O . ARG A 1 209 ? -4.024 6.096 -25.711 1.00 81.00 209 ARG A O 1
ATOM 1618 N N . ILE A 1 210 ? -4.743 5.093 -23.816 1.00 82.38 210 ILE A N 1
ATOM 1619 C CA . ILE A 1 210 ? -3.441 4.713 -23.252 1.00 82.38 210 ILE A CA 1
ATOM 1620 C C . ILE A 1 210 ? -3.192 3.225 -23.494 1.00 82.38 210 ILE A C 1
ATOM 1622 O O . ILE A 1 210 ? -2.151 2.859 -24.025 1.00 82.38 210 ILE A O 1
ATOM 1626 N N . CYS A 1 211 ? -4.177 2.387 -23.169 1.00 81.50 211 CYS A N 1
ATOM 1627 C CA . CYS A 1 211 ? -4.173 0.960 -23.481 1.00 81.50 211 CYS A CA 1
ATOM 1628 C C . CYS A 1 211 ? -5.436 0.619 -24.267 1.00 81.50 211 CYS A C 1
ATOM 1630 O O . CYS A 1 211 ? -6.509 1.151 -23.966 1.00 81.50 211 CYS A O 1
ATOM 1632 N N . SER A 1 212 ? -5.295 -0.251 -25.263 1.00 84.56 212 SER A N 1
ATOM 1633 C CA . SER A 1 212 ? -6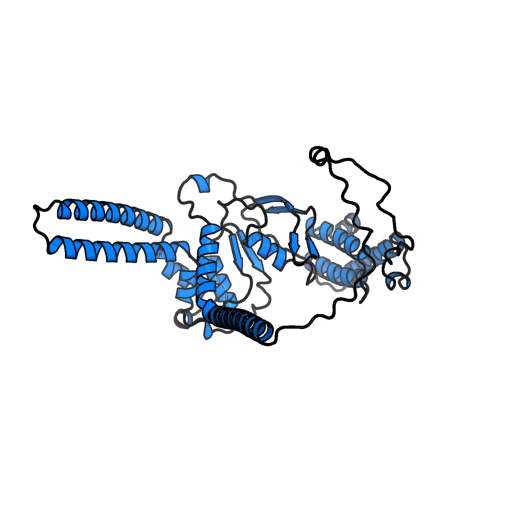.417 -0.821 -26.004 1.00 84.56 212 SER A CA 1
ATOM 1634 C C . SER A 1 212 ? -6.249 -2.328 -26.126 1.00 84.56 212 SER A C 1
ATOM 1636 O O . SER A 1 212 ? -5.174 -2.765 -26.537 1.00 84.56 212 SER A O 1
ATOM 1638 N N . ASP A 1 213 ? -7.291 -3.082 -25.783 1.00 85.69 213 ASP A N 1
ATOM 1639 C CA . ASP A 1 213 ? -7.369 -4.546 -25.876 1.00 85.69 213 ASP A CA 1
ATOM 1640 C C . ASP A 1 213 ? -6.121 -5.259 -25.319 1.00 85.69 213 ASP A C 1
ATOM 1642 O O . ASP A 1 213 ? -5.500 -6.112 -25.953 1.00 85.69 213 ASP A O 1
ATOM 1646 N N . SER A 1 214 ? -5.675 -4.821 -24.138 1.00 85.44 214 SER A N 1
ATOM 1647 C CA . SER A 1 214 ? -4.435 -5.299 -23.520 1.00 85.44 214 SER A CA 1
ATOM 1648 C C . SER A 1 214 ? -4.709 -6.367 -22.463 1.00 85.44 214 SER A C 1
ATOM 1650 O O . SER A 1 214 ? -5.612 -6.219 -21.645 1.00 85.44 214 SER A O 1
ATOM 1652 N N . ASN A 1 215 ? -3.898 -7.424 -22.426 1.00 88.56 215 ASN A N 1
ATOM 1653 C CA . ASN A 1 215 ? -4.024 -8.486 -21.425 1.00 88.56 215 ASN A CA 1
ATOM 1654 C C . ASN A 1 215 ? -2.960 -8.316 -20.336 1.00 88.56 215 ASN A C 1
ATOM 1656 O O . ASN A 1 215 ? -1.771 -8.203 -20.633 1.00 88.56 215 ASN A O 1
ATOM 1660 N N . LEU A 1 216 ? -3.378 -8.331 -19.071 1.00 89.62 216 LEU A N 1
ATOM 1661 C CA . LEU A 1 216 ? -2.511 -8.224 -17.902 1.00 89.62 216 LEU A CA 1
ATOM 1662 C C . LEU A 1 216 ? -2.586 -9.512 -17.086 1.00 89.62 216 LEU A C 1
ATOM 1664 O O . LEU A 1 216 ? -3.637 -9.865 -16.554 1.00 89.62 216 LEU A O 1
ATOM 1668 N N . THR A 1 217 ? -1.456 -10.205 -16.956 1.00 91.19 217 THR A N 1
ATOM 1669 C CA . THR A 1 217 ? -1.331 -11.393 -16.102 1.00 91.19 217 THR A CA 1
ATOM 1670 C C . THR A 1 217 ? -0.199 -11.189 -15.101 1.00 91.19 217 THR A C 1
ATOM 1672 O O . THR A 1 217 ? 0.963 -11.096 -15.488 1.00 91.19 217 THR A O 1
ATOM 1675 N N . LEU A 1 218 ? -0.536 -11.137 -13.814 1.00 91.62 218 LEU A N 1
ATOM 1676 C CA . LEU A 1 218 ? 0.395 -10.999 -12.699 1.00 91.62 218 LEU A CA 1
ATOM 1677 C C . LEU A 1 218 ? 0.244 -12.215 -11.780 1.00 91.62 218 LEU A C 1
ATOM 1679 O O . LEU A 1 218 ? -0.703 -12.314 -11.005 1.00 91.62 218 LEU A O 1
ATOM 1683 N N . ALA A 1 219 ? 1.184 -13.150 -11.867 1.00 91.88 219 ALA A N 1
ATOM 1684 C CA . ALA A 1 219 ? 1.311 -14.236 -10.898 1.00 91.88 219 ALA A CA 1
ATOM 1685 C C . ALA A 1 219 ? 1.879 -13.732 -9.560 1.00 91.88 219 ALA A C 1
ATOM 1687 O O . ALA A 1 219 ? 2.824 -12.932 -9.550 1.00 91.88 219 ALA A O 1
ATOM 1688 N N . TYR A 1 220 ? 1.341 -14.244 -8.454 1.00 91.06 220 TYR A N 1
ATOM 1689 C CA . TYR A 1 220 ? 1.754 -13.897 -7.098 1.00 91.06 220 TYR A CA 1
ATOM 1690 C C . TYR A 1 220 ? 3.223 -14.262 -6.827 1.00 91.06 220 TYR A C 1
ATOM 1692 O O . TYR A 1 220 ? 3.739 -15.274 -7.307 1.00 91.06 220 TYR A O 1
ATOM 1700 N N . GLY A 1 221 ? 3.917 -13.416 -6.061 1.00 88.69 221 GLY A N 1
ATOM 1701 C CA . GLY A 1 221 ? 5.326 -13.610 -5.692 1.00 88.69 221 GLY A CA 1
ATOM 1702 C C . GLY A 1 221 ? 6.340 -13.307 -6.801 1.00 88.69 221 GLY A C 1
ATOM 1703 O O . GLY A 1 221 ? 7.544 -13.471 -6.594 1.00 88.69 221 GLY A O 1
ATOM 1704 N N . ARG A 1 222 ? 5.892 -12.854 -7.977 1.00 91.81 222 ARG A N 1
ATOM 1705 C CA . ARG A 1 222 ? 6.780 -12.414 -9.060 1.00 91.81 222 ARG A CA 1
ATOM 1706 C C . ARG A 1 222 ? 7.002 -10.905 -9.025 1.00 91.81 222 ARG A C 1
ATOM 1708 O O . ARG A 1 222 ? 6.160 -10.143 -8.565 1.00 91.81 222 ARG A O 1
ATOM 1715 N N . ARG A 1 223 ? 8.154 -10.484 -9.546 1.00 91.69 223 ARG A N 1
ATOM 1716 C CA . ARG A 1 223 ? 8.534 -9.075 -9.697 1.00 91.69 223 ARG A CA 1
ATOM 1717 C C . ARG A 1 223 ? 8.416 -8.701 -11.168 1.00 91.69 223 ARG A C 1
ATOM 1719 O O . ARG A 1 223 ? 9.030 -9.362 -12.001 1.00 91.69 223 ARG A O 1
ATOM 1726 N N . TYR A 1 224 ? 7.641 -7.665 -11.462 1.00 91.06 224 TYR A N 1
ATOM 1727 C CA . TYR A 1 224 ? 7.405 -7.179 -12.819 1.00 91.06 224 TYR A CA 1
ATOM 1728 C C . TYR A 1 224 ? 7.963 -5.765 -12.965 1.00 91.06 224 TYR A C 1
ATOM 1730 O O . TYR A 1 224 ? 7.796 -4.940 -12.069 1.00 91.06 224 TYR A O 1
ATOM 1738 N N . GLY A 1 225 ? 8.619 -5.493 -14.092 1.00 90.38 225 GLY A N 1
ATOM 1739 C CA . GLY A 1 225 ? 9.060 -4.154 -14.476 1.00 90.38 225 GLY A CA 1
ATOM 1740 C C . GLY A 1 225 ? 8.220 -3.642 -15.639 1.00 90.38 225 GLY A C 1
ATOM 1741 O O . GLY A 1 225 ? 8.126 -4.311 -16.666 1.00 90.38 225 GLY A O 1
ATOM 1742 N N . LEU A 1 226 ? 7.614 -2.464 -15.486 1.00 87.00 226 LEU A N 1
ATOM 1743 C CA . LEU A 1 226 ? 6.877 -1.798 -16.560 1.00 87.00 226 LEU A CA 1
ATOM 1744 C C . LEU A 1 226 ? 7.799 -0.801 -17.276 1.00 87.00 226 LEU A C 1
ATOM 1746 O O . LEU A 1 226 ? 8.171 0.229 -16.715 1.00 87.00 226 LEU A O 1
ATOM 1750 N N . VAL A 1 227 ? 8.156 -1.097 -18.527 1.00 84.69 227 VAL A N 1
ATOM 1751 C CA . VAL A 1 227 ? 9.075 -0.286 -19.346 1.00 84.69 227 VAL A CA 1
ATOM 1752 C C . VAL A 1 227 ? 8.321 0.338 -20.525 1.00 84.69 227 VAL A C 1
ATOM 1754 O O . VAL A 1 227 ? 7.336 -0.209 -21.009 1.00 84.69 227 VAL A O 1
ATOM 1757 N N . GLY A 1 228 ? 8.737 1.533 -20.945 1.00 82.12 228 GLY A N 1
ATOM 1758 C CA . GLY A 1 228 ? 8.066 2.324 -21.982 1.00 82.12 228 GLY A CA 1
ATOM 1759 C C . GLY A 1 228 ? 8.620 3.746 -22.069 1.00 82.12 228 GLY A C 1
ATOM 1760 O O . GLY A 1 228 ? 9.373 4.169 -21.190 1.00 82.12 228 GLY A O 1
ATOM 1761 N N . GLN A 1 229 ? 8.230 4.503 -23.093 1.00 77.69 229 GLN A N 1
ATOM 1762 C CA . GLN A 1 229 ? 8.579 5.925 -23.192 1.00 77.69 229 GLN A CA 1
ATOM 1763 C C . GLN A 1 229 ? 7.912 6.759 -22.093 1.00 77.69 229 GLN A C 1
ATOM 1765 O O . GLN A 1 229 ? 6.858 6.401 -21.554 1.00 77.69 229 GLN A O 1
ATOM 1770 N N . ASN A 1 230 ? 8.492 7.921 -21.811 1.00 80.44 230 ASN A N 1
ATOM 1771 C CA . ASN A 1 230 ? 7.851 8.922 -20.969 1.00 80.44 230 ASN A CA 1
ATOM 1772 C C . ASN A 1 230 ? 6.571 9.427 -21.649 1.00 80.44 230 ASN A C 1
ATOM 1774 O O . ASN A 1 230 ? 6.536 9.659 -22.853 1.00 80.44 230 ASN A O 1
ATOM 1778 N N . GLY A 1 231 ? 5.488 9.565 -20.881 1.00 77.00 231 GLY A N 1
ATOM 1779 C CA . GLY A 1 231 ? 4.201 10.033 -21.412 1.00 77.00 231 GLY A CA 1
ATOM 1780 C C . GLY A 1 231 ? 3.366 8.985 -22.164 1.00 77.00 231 GLY A C 1
ATOM 1781 O O . GLY A 1 231 ? 2.275 9.324 -22.634 1.00 77.00 231 GLY A O 1
ATOM 1782 N N . ILE A 1 232 ? 3.808 7.718 -22.224 1.00 81.81 232 ILE A N 1
ATOM 1783 C CA . ILE A 1 232 ? 2.999 6.610 -22.768 1.00 81.81 232 ILE A CA 1
ATOM 1784 C C . ILE A 1 232 ? 1.814 6.248 -21.859 1.00 81.81 232 ILE A C 1
ATOM 1786 O O . ILE A 1 232 ? 0.834 5.688 -22.329 1.00 81.81 232 ILE A O 1
ATOM 1790 N N . GLY A 1 233 ? 1.880 6.613 -20.569 1.00 83.31 233 GLY A N 1
ATOM 1791 C CA . GLY A 1 233 ? 0.810 6.391 -19.590 1.00 83.31 233 GLY A CA 1
ATOM 1792 C C . GLY A 1 233 ? 1.104 5.345 -18.508 1.00 83.31 233 GLY A C 1
ATOM 1793 O O . GLY A 1 233 ? 0.161 4.835 -17.914 1.00 83.31 233 GLY A O 1
ATOM 1794 N N . LYS A 1 234 ? 2.374 5.040 -18.195 1.00 87.88 234 LYS A N 1
ATOM 1795 C CA . LYS A 1 234 ? 2.752 4.081 -17.130 1.00 87.88 234 LYS A CA 1
ATOM 1796 C C . LYS A 1 234 ? 2.136 4.412 -15.769 1.00 87.88 234 LYS A C 1
ATOM 1798 O O . LYS A 1 234 ? 1.363 3.619 -15.245 1.00 87.88 234 LYS A O 1
ATOM 1803 N N . SER A 1 235 ? 2.387 5.616 -15.252 1.00 85.75 235 SER A N 1
ATOM 1804 C CA . SER A 1 235 ? 1.801 6.104 -13.995 1.00 85.75 235 SER A CA 1
ATOM 1805 C C . SER A 1 235 ? 0.275 6.083 -14.031 1.00 85.75 235 SER A C 1
ATOM 1807 O O . SER A 1 235 ? -0.395 5.855 -13.031 1.00 85.75 235 SER A O 1
ATOM 1809 N N . THR A 1 236 ? -0.299 6.289 -15.218 1.00 87.00 236 THR A N 1
ATOM 1810 C CA . THR A 1 236 ? -1.746 6.221 -15.409 1.00 87.00 236 THR A CA 1
ATOM 1811 C C . THR A 1 236 ? -2.276 4.794 -15.301 1.00 87.00 236 THR A C 1
ATOM 1813 O O . THR A 1 236 ? -3.296 4.585 -14.653 1.00 87.00 236 THR A O 1
ATOM 1816 N N . LEU A 1 237 ? -1.576 3.813 -15.873 1.00 87.25 237 LEU A N 1
ATOM 1817 C CA . LEU A 1 237 ? -1.895 2.396 -15.711 1.00 87.25 237 LEU A CA 1
ATOM 1818 C C . LEU A 1 237 ? -1.781 1.971 -14.240 1.00 87.25 237 LEU A C 1
ATOM 1820 O O . LEU A 1 237 ? -2.690 1.325 -13.726 1.00 87.25 237 LEU A O 1
ATOM 1824 N N . LEU A 1 238 ? -0.709 2.372 -13.548 1.00 88.94 238 LEU A N 1
ATOM 1825 C CA . LEU A 1 238 ? -0.525 2.074 -12.122 1.00 88.94 238 LEU A CA 1
ATOM 1826 C C . LEU A 1 238 ? -1.640 2.686 -11.265 1.00 88.94 238 LEU A C 1
ATOM 1828 O O . LEU A 1 238 ? -2.199 2.009 -10.405 1.00 88.94 238 LEU A O 1
ATOM 1832 N N . ARG A 1 239 ? -2.042 3.927 -11.559 1.00 85.69 239 ARG A N 1
ATOM 1833 C CA . ARG A 1 239 ? -3.170 4.592 -10.896 1.00 85.69 239 ARG A CA 1
ATOM 1834 C C . ARG A 1 239 ? -4.516 3.928 -11.199 1.00 85.69 239 ARG A C 1
ATOM 1836 O O . ARG A 1 239 ? -5.351 3.809 -10.307 1.00 85.69 239 ARG A O 1
ATOM 1843 N N . ALA A 1 240 ? -4.744 3.480 -12.432 1.00 86.38 240 ALA A N 1
ATOM 1844 C CA . ALA A 1 240 ? -5.957 2.748 -12.799 1.00 86.38 240 ALA A CA 1
ATOM 1845 C C . ALA A 1 240 ? -6.037 1.393 -12.068 1.00 86.38 240 ALA A C 1
ATOM 1847 O O . ALA A 1 240 ? -7.102 1.001 -11.585 1.00 86.38 240 ALA A O 1
ATOM 1848 N N . LEU A 1 241 ? -4.897 0.705 -11.920 1.00 86.94 241 LEU A N 1
ATOM 1849 C CA . LEU A 1 241 ? -4.783 -0.525 -11.135 1.00 86.94 241 LEU A CA 1
ATOM 1850 C C . LEU A 1 241 ? -5.037 -0.275 -9.647 1.00 86.94 241 LEU A C 1
ATOM 1852 O O . LEU A 1 241 ? -5.839 -0.985 -9.044 1.00 86.94 241 LEU A O 1
ATOM 1856 N N . SER A 1 242 ? -4.415 0.753 -9.062 1.00 85.50 242 SER A N 1
ATOM 1857 C CA . SER A 1 242 ? -4.595 1.087 -7.645 1.00 85.50 242 SER A CA 1
ATOM 1858 C C . SER A 1 242 ? -6.031 1.480 -7.322 1.00 85.50 242 SER A C 1
ATOM 1860 O O . SER A 1 242 ? -6.525 1.193 -6.235 1.00 85.50 242 SER A O 1
ATOM 1862 N N . LYS A 1 243 ? -6.719 2.111 -8.280 1.00 83.50 243 LYS A N 1
ATOM 1863 C CA . LYS A 1 243 ? -8.122 2.491 -8.137 1.00 83.50 243 LYS A CA 1
ATOM 1864 C C . LYS A 1 243 ? -9.121 1.371 -8.424 1.00 83.50 243 LYS A C 1
ATOM 1866 O O . LYS A 1 243 ? -10.320 1.608 -8.309 1.00 83.50 243 LYS A O 1
ATOM 1871 N N . ARG A 1 244 ? -8.649 0.173 -8.796 1.00 83.56 244 ARG A N 1
ATOM 1872 C CA . ARG A 1 244 ? -9.486 -0.940 -9.280 1.00 83.56 244 ARG A CA 1
ATOM 1873 C C . ARG A 1 244 ? -10.418 -0.540 -10.435 1.00 83.56 244 ARG A C 1
ATOM 1875 O O . ARG A 1 244 ? -11.507 -1.089 -10.572 1.00 83.56 244 ARG A O 1
ATOM 1882 N N . GLU A 1 245 ? -9.992 0.398 -11.287 1.00 83.94 245 GLU A N 1
ATOM 1883 C CA . GLU A 1 245 ? -10.659 0.639 -12.580 1.00 83.94 245 GLU A CA 1
ATOM 1884 C C . GLU A 1 245 ? -10.487 -0.583 -13.496 1.00 83.94 245 GLU A C 1
ATOM 1886 O O . GLU A 1 245 ? -11.357 -0.916 -14.298 1.00 83.94 245 GLU A O 1
ATOM 1891 N N . VAL A 1 246 ? -9.371 -1.289 -13.313 1.00 83.25 246 VAL A N 1
ATOM 1892 C CA . VAL A 1 246 ? -9.121 -2.625 -13.847 1.00 83.25 246 VAL A CA 1
ATOM 1893 C C . VAL A 1 246 ? -9.719 -3.663 -12.888 1.00 83.25 246 VAL A C 1
ATOM 1895 O O . VAL A 1 246 ? -9.594 -3.526 -11.671 1.00 83.25 246 VAL A O 1
ATOM 1898 N N . ALA A 1 247 ? -10.342 -4.715 -13.426 1.00 82.06 247 ALA A N 1
ATOM 1899 C CA . ALA A 1 247 ? -11.044 -5.754 -12.667 1.00 82.06 247 ALA A CA 1
ATOM 1900 C C . ALA A 1 247 ? -10.103 -6.650 -11.828 1.00 82.06 247 ALA A C 1
ATOM 1902 O O . ALA A 1 247 ? -9.889 -7.820 -12.138 1.00 82.06 247 ALA A O 1
ATOM 1903 N N . VAL A 1 248 ? -9.543 -6.106 -10.746 1.00 85.50 248 VAL A N 1
ATOM 1904 C CA . VAL A 1 248 ? -8.701 -6.841 -9.794 1.00 85.50 248 VAL A CA 1
ATOM 1905 C C . VAL A 1 248 ? -9.565 -7.421 -8.663 1.00 85.50 248 VAL A C 1
ATOM 1907 O O . VAL A 1 248 ? -10.341 -6.673 -8.057 1.00 85.50 248 VAL A O 1
ATOM 1910 N N . PRO A 1 249 ? -9.430 -8.719 -8.324 1.00 85.38 249 PRO A N 1
ATOM 1911 C CA . PRO A 1 249 ? -10.172 -9.348 -7.230 1.00 85.38 249 PRO A CA 1
ATOM 1912 C C . PRO A 1 249 ? -10.033 -8.625 -5.882 1.00 85.38 249 PRO A C 1
ATOM 1914 O O . PRO A 1 249 ? -8.940 -8.211 -5.496 1.00 85.38 249 PRO A O 1
ATOM 1917 N N . THR A 1 250 ? -11.133 -8.495 -5.134 1.00 82.12 250 THR A N 1
ATOM 1918 C CA . THR A 1 250 ? -11.207 -7.703 -3.887 1.00 82.12 250 THR A CA 1
ATOM 1919 C C . THR A 1 250 ? -10.431 -8.288 -2.710 1.00 82.12 250 THR A C 1
ATOM 1921 O O . THR A 1 250 ? -10.152 -7.569 -1.759 1.00 82.12 250 THR A O 1
ATOM 1924 N N . HIS A 1 251 ? -10.077 -9.575 -2.756 1.00 82.31 251 HIS A N 1
ATOM 1925 C CA . HIS A 1 251 ? -9.254 -10.228 -1.731 1.00 82.31 251 HIS A CA 1
ATOM 1926 C C . HIS A 1 251 ? -7.755 -9.947 -1.883 1.00 82.31 251 HIS A C 1
ATOM 1928 O O . HIS A 1 251 ? -6.991 -10.315 -1.001 1.00 82.31 251 HIS A O 1
ATOM 1934 N N . ILE A 1 252 ? -7.331 -9.339 -2.996 1.00 85.81 252 ILE A N 1
ATOM 1935 C CA . ILE A 1 252 ? -5.934 -8.972 -3.242 1.00 85.81 252 ILE A CA 1
ATOM 1936 C C . ILE A 1 252 ? -5.742 -7.540 -2.768 1.00 85.81 252 ILE A C 1
ATOM 1938 O O . ILE A 1 252 ? -6.344 -6.624 -3.332 1.00 85.81 252 ILE A O 1
ATOM 1942 N N . SER A 1 253 ? -4.914 -7.348 -1.748 1.00 84.75 253 SER A N 1
ATOM 1943 C CA . SER A 1 253 ? -4.567 -6.020 -1.247 1.00 84.75 253 SER A CA 1
ATOM 1944 C C . SER A 1 253 ? -3.612 -5.306 -2.210 1.00 84.75 253 SER A C 1
ATOM 1946 O O . SER A 1 253 ? -2.568 -5.842 -2.586 1.00 84.75 253 SER A O 1
ATOM 1948 N N . ILE A 1 254 ? -3.977 -4.094 -2.636 1.00 86.56 254 ILE A N 1
ATOM 1949 C CA . ILE A 1 254 ? -3.148 -3.271 -3.528 1.00 86.56 254 ILE A CA 1
ATOM 1950 C C . ILE A 1 254 ? -2.667 -2.045 -2.765 1.00 86.56 254 ILE A C 1
ATOM 1952 O O . ILE A 1 254 ? -3.474 -1.330 -2.163 1.00 86.56 254 ILE A O 1
ATOM 1956 N N . LEU A 1 255 ? -1.368 -1.771 -2.849 1.00 86.69 255 LEU A N 1
ATOM 1957 C CA . LEU A 1 255 ? -0.776 -0.530 -2.370 1.00 86.69 255 LEU A CA 1
ATOM 1958 C C . LEU A 1 255 ? 0.011 0.139 -3.491 1.00 86.69 255 LEU A C 1
ATOM 1960 O O . LEU A 1 255 ? 0.844 -0.492 -4.139 1.00 86.69 255 LEU A O 1
ATOM 1964 N N . HIS A 1 256 ? -0.239 1.429 -3.689 1.00 85.81 256 HIS A N 1
ATOM 1965 C CA . HIS A 1 256 ? 0.418 2.228 -4.711 1.00 85.81 256 HIS A CA 1
ATOM 1966 C C . HIS A 1 256 ? 1.216 3.359 -4.077 1.00 85.81 256 HIS A C 1
ATOM 1968 O O . HIS A 1 256 ? 0.677 4.164 -3.320 1.00 85.81 256 HIS A O 1
ATOM 1974 N N . VAL A 1 257 ? 2.504 3.408 -4.401 1.00 82.75 257 VAL A N 1
ATOM 1975 C CA . VAL A 1 257 ? 3.417 4.476 -4.002 1.00 82.75 257 VAL A CA 1
ATOM 1976 C C . VAL A 1 257 ? 3.608 5.395 -5.210 1.00 82.75 257 VAL A C 1
ATOM 1978 O O . VAL A 1 257 ? 4.448 5.118 -6.062 1.00 82.75 257 VAL A O 1
ATOM 1981 N N . GLU A 1 258 ? 2.774 6.439 -5.309 1.00 70.19 258 GLU A N 1
ATOM 1982 C CA . GLU A 1 258 ? 2.732 7.340 -6.477 1.00 70.19 258 GLU A CA 1
ATOM 1983 C C . GLU A 1 258 ? 3.894 8.340 -6.529 1.00 70.19 258 GLU A C 1
ATOM 1985 O O . GLU A 1 258 ? 4.433 8.557 -7.604 1.00 70.19 258 GLU A O 1
ATOM 1990 N N . GLN A 1 259 ? 4.254 8.979 -5.408 1.00 62.06 259 GLN A N 1
ATOM 1991 C CA . GLN A 1 259 ? 5.383 9.918 -5.266 1.00 62.06 259 GLN A CA 1
ATOM 1992 C C . GLN A 1 259 ? 5.472 10.419 -3.810 1.00 62.06 259 GLN A C 1
ATOM 1994 O O . GLN A 1 259 ? 4.600 10.096 -3.004 1.00 62.06 259 GLN A O 1
ATOM 1999 N N . GLU A 1 260 ? 6.553 11.136 -3.460 1.00 64.69 260 GLU A N 1
ATOM 2000 C CA . GLU A 1 260 ? 6.930 11.532 -2.087 1.00 64.69 260 GLU A CA 1
ATOM 2001 C C . GLU A 1 260 ? 5.751 11.888 -1.168 1.00 64.69 260 GLU A C 1
ATOM 2003 O O . GLU A 1 260 ? 4.849 12.640 -1.533 1.00 64.69 260 GLU A O 1
ATOM 2008 N N . ILE A 1 261 ? 5.815 11.434 0.086 1.00 68.19 261 ILE A N 1
ATOM 2009 C CA . ILE A 1 261 ? 4.857 11.857 1.108 1.00 68.19 261 ILE A CA 1
ATOM 2010 C C . ILE A 1 261 ? 5.022 13.364 1.338 1.00 68.19 261 ILE A C 1
ATOM 2012 O O . ILE A 1 261 ? 6.130 13.856 1.591 1.00 68.19 261 ILE A O 1
ATOM 2016 N N . ASN A 1 262 ? 3.918 14.108 1.285 1.00 77.31 262 ASN A N 1
ATOM 2017 C CA . ASN A 1 262 ? 3.903 15.492 1.740 1.00 77.31 262 ASN A CA 1
ATOM 2018 C C . ASN A 1 262 ? 4.211 15.515 3.234 1.00 77.31 262 ASN A C 1
ATOM 2020 O O . ASN A 1 262 ? 3.537 14.863 4.023 1.00 77.31 262 ASN A O 1
ATOM 2024 N N . GLY A 1 263 ? 5.272 16.228 3.602 1.00 79.62 263 GLY A N 1
ATOM 2025 C CA . GLY A 1 263 ? 5.701 16.276 4.987 1.00 79.62 263 GLY A CA 1
ATOM 2026 C C . GLY A 1 263 ? 4.706 17.056 5.843 1.00 79.62 263 GLY A C 1
ATOM 2027 O O . GLY A 1 263 ? 4.365 18.193 5.524 1.00 79.62 263 GLY A O 1
ATOM 2028 N N . ASP A 1 264 ? 4.291 16.451 6.943 1.00 86.75 264 ASP A N 1
ATOM 2029 C CA . ASP A 1 264 ? 3.427 16.990 7.981 1.00 86.75 264 ASP A CA 1
ATOM 2030 C C . ASP A 1 264 ? 4.142 16.986 9.350 1.00 86.75 264 ASP A C 1
ATOM 2032 O O . ASP A 1 264 ? 5.361 16.796 9.457 1.00 86.75 264 ASP A O 1
ATOM 2036 N N . ASP A 1 265 ? 3.384 17.269 10.407 1.00 90.94 265 ASP A N 1
ATOM 2037 C CA . ASP A 1 265 ? 3.868 17.281 11.788 1.00 90.94 265 ASP A CA 1
ATOM 2038 C C . ASP A 1 265 ? 3.958 15.885 12.424 1.00 90.94 265 ASP A C 1
ATOM 2040 O O . ASP A 1 265 ? 4.428 15.765 13.557 1.00 90.94 265 ASP A O 1
ATOM 2044 N N . THR A 1 266 ? 3.539 14.825 11.723 1.00 91.31 266 THR A N 1
ATOM 2045 C CA . THR A 1 266 ? 3.570 13.471 12.282 1.00 91.31 266 THR A CA 1
ATOM 2046 C C . THR A 1 266 ? 5.010 12.957 12.371 1.00 91.31 266 THR A C 1
ATOM 2048 O O . THR A 1 266 ? 5.815 13.205 11.469 1.00 91.31 266 THR A O 1
ATOM 2051 N N . PRO A 1 267 ? 5.395 12.260 13.453 1.00 94.75 267 PRO A N 1
ATOM 2052 C CA . PRO A 1 267 ? 6.692 11.596 13.527 1.00 94.75 267 PRO A CA 1
ATOM 2053 C C . PRO A 1 267 ? 6.841 10.517 12.449 1.00 94.75 267 PRO A C 1
ATOM 2055 O O . PRO A 1 267 ? 5.879 9.814 12.147 1.00 94.75 267 PRO A O 1
ATOM 2058 N N . ALA A 1 268 ? 8.053 10.308 11.925 1.00 93.38 268 ALA A N 1
ATOM 2059 C CA . ALA A 1 268 ? 8.311 9.265 10.924 1.00 93.38 268 ALA A CA 1
ATOM 2060 C C . ALA A 1 268 ? 7.865 7.861 11.374 1.00 93.38 268 ALA A C 1
ATOM 2062 O O . ALA A 1 268 ? 7.294 7.119 10.578 1.00 93.38 268 ALA A O 1
ATOM 2063 N N . LEU A 1 269 ? 8.075 7.506 12.646 1.00 94.25 269 LEU A N 1
ATOM 2064 C CA . LEU A 1 269 ? 7.593 6.239 13.204 1.00 94.25 269 LEU A CA 1
ATOM 2065 C C . LEU A 1 269 ? 6.067 6.134 13.134 1.00 94.25 269 LEU A C 1
ATOM 2067 O O . LEU A 1 269 ? 5.539 5.126 12.664 1.00 94.25 269 LEU A O 1
ATOM 2071 N N . GLN A 1 270 ? 5.367 7.192 13.547 1.00 93.25 270 GLN A N 1
ATOM 2072 C CA . GLN A 1 270 ? 3.908 7.225 13.527 1.00 93.25 270 GLN A CA 1
ATOM 2073 C C . GLN A 1 270 ? 3.371 7.174 12.095 1.00 93.25 270 GLN A C 1
ATOM 2075 O O . GLN A 1 270 ? 2.441 6.428 11.831 1.00 93.25 270 GLN A O 1
ATOM 2080 N N . ALA A 1 271 ? 4.008 7.867 11.150 1.00 91.31 271 ALA A N 1
ATOM 2081 C CA . ALA A 1 271 ? 3.626 7.834 9.740 1.00 91.31 271 ALA A CA 1
ATOM 2082 C C . ALA A 1 271 ? 3.711 6.422 9.123 1.00 91.31 271 ALA A C 1
ATOM 2084 O O . ALA A 1 271 ? 2.937 6.092 8.220 1.00 91.31 271 ALA A O 1
ATOM 2085 N N . VAL A 1 272 ? 4.640 5.580 9.600 1.00 91.94 272 VAL A N 1
ATOM 2086 C CA . VAL A 1 272 ? 4.717 4.157 9.220 1.00 91.94 272 VAL A CA 1
ATOM 2087 C C . VAL A 1 272 ? 3.611 3.344 9.875 1.00 91.94 272 VAL A C 1
ATOM 2089 O O . VAL A 1 272 ? 2.960 2.560 9.191 1.00 91.94 272 VAL A O 1
ATOM 2092 N N . LEU A 1 273 ? 3.353 3.555 11.164 1.00 91.81 273 LEU A N 1
ATOM 2093 C CA . LEU A 1 273 ? 2.274 2.866 11.875 1.00 91.81 273 LEU A CA 1
ATOM 2094 C C . LEU A 1 273 ? 0.891 3.201 11.303 1.00 91.81 273 LEU A C 1
ATOM 2096 O O . LEU A 1 273 ? 0.059 2.307 11.172 1.00 91.81 273 LEU A O 1
ATOM 2100 N N . ASP A 1 274 ? 0.683 4.457 10.911 1.00 88.88 274 ASP A N 1
ATOM 2101 C CA . ASP A 1 274 ? -0.543 4.966 10.294 1.00 88.88 274 ASP A CA 1
ATOM 2102 C C . ASP A 1 274 ? -0.723 4.495 8.842 1.00 88.88 274 ASP A C 1
ATOM 2104 O O . ASP A 1 274 ? -1.775 4.719 8.247 1.00 88.88 274 ASP A O 1
ATOM 2108 N N . ALA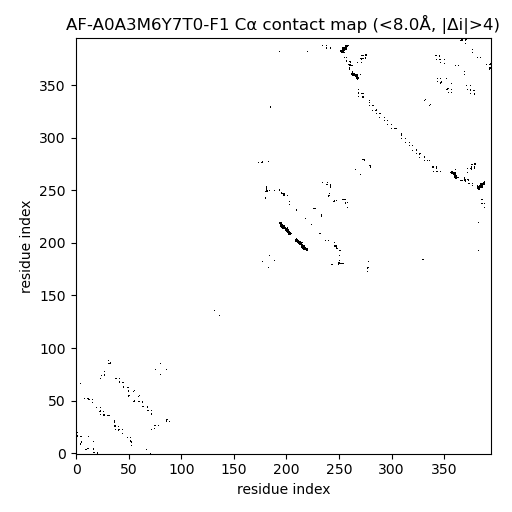 A 1 275 ? 0.284 3.849 8.241 1.00 86.31 275 ALA A N 1
ATOM 2109 C CA . ALA A 1 275 ? 0.133 3.237 6.923 1.00 86.31 275 ALA A CA 1
ATOM 2110 C C . ALA A 1 275 ? -0.832 2.044 6.946 1.00 86.31 275 ALA A C 1
ATOM 2112 O O . ALA A 1 275 ? -1.502 1.779 5.946 1.00 86.31 275 ALA A O 1
ATOM 2113 N N . ASP A 1 276 ? -0.926 1.352 8.084 1.00 88.50 276 ASP A N 1
ATOM 2114 C CA . ASP A 1 276 ? -1.924 0.315 8.309 1.00 88.50 276 ASP A CA 1
ATOM 2115 C C . ASP A 1 276 ? -3.247 0.959 8.750 1.00 88.50 276 ASP A C 1
ATOM 2117 O O . ASP A 1 276 ? -3.541 1.137 9.937 1.00 88.50 276 ASP A O 1
ATOM 2121 N N . VAL A 1 277 ? -4.040 1.339 7.744 1.00 87.12 277 VAL A N 1
ATOM 2122 C CA . VAL A 1 277 ? -5.336 2.015 7.908 1.00 87.12 277 VAL A CA 1
ATOM 2123 C C . VAL A 1 277 ? -6.287 1.189 8.774 1.00 87.12 277 VAL A C 1
ATOM 2125 O O . VAL A 1 277 ? -7.010 1.737 9.605 1.00 87.12 277 VAL A O 1
ATOM 2128 N N . TRP A 1 278 ? -6.263 -0.136 8.626 1.00 87.81 278 TRP A N 1
ATOM 2129 C CA . TRP A 1 278 ? -7.136 -1.033 9.373 1.00 87.81 278 TRP A CA 1
ATOM 2130 C C . TRP A 1 278 ? -6.752 -1.118 10.843 1.00 87.81 278 TRP A C 1
ATOM 2132 O O . TRP A 1 278 ? -7.628 -1.013 11.701 1.00 87.81 278 TRP A O 1
ATOM 2142 N N . ARG A 1 279 ? -5.455 -1.221 11.153 1.00 90.81 279 ARG A N 1
ATOM 2143 C CA . ARG A 1 279 ? -4.974 -1.148 12.537 1.00 90.81 279 ARG A CA 1
ATOM 2144 C C . ARG A 1 279 ? -5.362 0.179 13.181 1.00 90.81 279 ARG A C 1
ATOM 2146 O O . ARG A 1 279 ? -5.883 0.187 14.294 1.00 90.81 279 ARG A O 1
ATOM 2153 N N . LYS A 1 280 ? -5.154 1.294 12.477 1.00 90.81 280 LYS A N 1
ATOM 2154 C CA . LYS A 1 280 ? -5.530 2.634 12.951 1.00 90.81 280 LYS A CA 1
ATOM 2155 C C . LYS A 1 280 ? -7.035 2.738 13.221 1.00 90.81 280 LYS A C 1
ATOM 2157 O O . LYS A 1 280 ? -7.433 3.237 14.273 1.00 90.81 280 LYS A O 1
ATOM 2162 N N . HIS A 1 281 ? -7.866 2.229 12.310 1.00 91.25 281 HIS A N 1
ATOM 2163 C CA . HIS A 1 281 ? -9.319 2.201 12.474 1.00 91.25 281 HIS A CA 1
ATOM 2164 C C . HIS A 1 281 ? -9.738 1.369 13.693 1.00 91.25 281 HIS A C 1
ATOM 2166 O O . HIS A 1 281 ? -10.512 1.845 14.518 1.00 91.25 281 HIS A O 1
ATOM 2172 N N . LEU A 1 282 ? -9.205 0.153 13.839 1.00 91.88 282 LEU A N 1
ATOM 2173 C CA . LEU A 1 282 ? -9.538 -0.749 14.945 1.00 91.88 282 LEU A CA 1
ATOM 2174 C C . LEU A 1 282 ? -9.094 -0.204 16.309 1.00 91.88 282 LEU A C 1
ATOM 2176 O O . LEU A 1 282 ? -9.821 -0.365 17.283 1.00 91.88 282 LEU A O 1
ATOM 2180 N N . LEU A 1 283 ? -7.943 0.473 16.390 1.00 93.38 283 LEU A N 1
ATOM 2181 C CA . LEU A 1 283 ? -7.509 1.150 17.619 1.00 93.38 283 LEU A CA 1
ATOM 2182 C C . LEU A 1 283 ? -8.457 2.296 17.990 1.00 93.38 283 LEU A C 1
ATOM 2184 O O . LEU A 1 283 ? -8.892 2.397 19.133 1.00 93.38 283 LEU A O 1
ATOM 2188 N N . LYS A 1 284 ? -8.858 3.112 17.010 1.00 93.44 284 LYS A N 1
ATOM 2189 C CA . LYS A 1 284 ? -9.832 4.191 17.225 1.00 93.44 284 LYS A CA 1
ATOM 2190 C C . LYS A 1 284 ? -11.204 3.655 17.646 1.00 93.44 284 LYS A C 1
ATOM 2192 O O . LYS A 1 284 ? -11.877 4.262 18.476 1.00 93.44 284 LYS A O 1
ATOM 2197 N N . GLU A 1 285 ? -11.627 2.534 17.068 1.00 93.12 285 GLU A N 1
ATOM 2198 C CA . GLU A 1 285 ? -12.862 1.839 17.435 1.00 93.12 285 GLU A CA 1
ATOM 2199 C C . GLU A 1 285 ? -12.776 1.266 18.857 1.00 93.12 285 GLU A C 1
ATOM 2201 O O . GLU A 1 285 ? -13.695 1.469 19.648 1.00 93.12 285 GLU A O 1
ATOM 2206 N N . GLN A 1 286 ? -11.649 0.645 19.218 1.00 94.19 286 GLN A N 1
ATOM 2207 C CA . GLN A 1 286 ? -11.366 0.169 20.572 1.00 94.19 286 GLN A CA 1
ATOM 2208 C C . GLN A 1 286 ? -11.443 1.306 21.599 1.00 94.19 286 GLN A C 1
ATOM 2210 O O . GLN A 1 286 ? -12.170 1.175 22.583 1.00 94.19 286 GLN A O 1
ATOM 2215 N N . ASP A 1 287 ? -10.750 2.422 21.366 1.00 95.00 287 ASP A N 1
ATOM 2216 C CA . ASP A 1 287 ? -10.756 3.575 22.276 1.00 95.00 287 ASP A CA 1
ATOM 2217 C C . ASP A 1 287 ? -12.169 4.140 22.463 1.00 95.00 287 ASP A C 1
ATOM 2219 O O . ASP A 1 287 ? -12.577 4.482 23.576 1.00 95.00 287 ASP A O 1
ATOM 2223 N N . LYS A 1 288 ? -12.949 4.190 21.377 1.00 95.44 288 LYS A N 1
ATOM 2224 C CA . LYS A 1 288 ? -14.343 4.632 21.410 1.00 95.44 288 LYS A CA 1
ATOM 2225 C C . LYS A 1 288 ? -15.209 3.699 22.259 1.00 95.44 288 LYS A C 1
ATOM 2227 O O . LYS A 1 288 ? -15.940 4.185 23.118 1.00 95.44 288 LYS A O 1
ATOM 2232 N N . ILE A 1 289 ? -15.105 2.384 22.055 1.00 93.25 289 ILE A N 1
ATOM 2233 C CA . ILE A 1 289 ? -15.859 1.389 22.832 1.00 93.25 289 ILE A CA 1
ATOM 2234 C C . ILE A 1 289 ? -15.477 1.465 24.316 1.00 93.25 289 ILE A C 1
ATOM 2236 O O . ILE A 1 289 ? -16.356 1.446 25.172 1.00 93.25 289 ILE A O 1
ATOM 2240 N N . ILE A 1 290 ? -14.187 1.616 24.635 1.00 94.69 290 ILE A N 1
ATOM 2241 C CA . ILE A 1 290 ? -13.712 1.767 26.019 1.00 94.69 290 ILE A CA 1
ATOM 2242 C C . ILE A 1 290 ? -14.306 3.026 26.665 1.00 94.69 290 ILE A C 1
ATOM 2244 O O . ILE A 1 290 ? -14.776 2.963 27.801 1.00 94.69 290 ILE A O 1
ATOM 2248 N N . SER A 1 291 ? -14.325 4.156 25.952 1.00 95.06 291 SER A N 1
ATOM 2249 C CA . SER A 1 291 ? -14.937 5.397 26.446 1.00 95.06 291 SER A CA 1
ATOM 2250 C C . SER A 1 291 ? -16.442 5.232 26.689 1.00 95.06 291 SER A C 1
ATOM 2252 O O . SER A 1 291 ? -16.942 5.637 27.736 1.00 95.06 291 SER A O 1
ATOM 2254 N N . GLU A 1 292 ? -17.167 4.603 25.759 1.00 93.44 292 GLU A N 1
ATOM 2255 C CA . GLU A 1 292 ? -18.607 4.341 25.898 1.00 93.44 292 GLU A CA 1
ATOM 2256 C C . GLU A 1 292 ? -18.906 3.398 27.077 1.00 93.44 292 GLU A C 1
ATOM 2258 O O . GLU A 1 292 ? -19.844 3.636 27.841 1.00 93.44 292 GLU A O 1
ATOM 2263 N N . LEU A 1 293 ? -18.085 2.363 27.286 1.00 92.75 293 LEU A N 1
ATOM 2264 C CA . LEU A 1 293 ? -18.199 1.459 28.433 1.00 92.75 293 LEU A CA 1
ATOM 2265 C C . LEU A 1 293 ? -17.999 2.198 29.763 1.00 92.75 293 LEU A C 1
ATOM 2267 O O . LEU A 1 293 ? -18.798 2.013 30.682 1.00 92.75 293 LEU A O 1
ATOM 2271 N N . GLN A 1 294 ? -16.997 3.077 29.860 1.00 92.50 294 GLN A N 1
ATOM 2272 C CA . GLN A 1 294 ? -16.763 3.891 31.061 1.00 92.50 294 GLN A CA 1
ATOM 2273 C C . GLN A 1 294 ? -17.945 4.821 31.370 1.00 92.50 294 GLN A C 1
ATOM 2275 O O . GLN A 1 294 ? -18.339 4.971 32.530 1.00 92.50 294 GLN A O 1
ATOM 2280 N N . GLU A 1 295 ? -18.546 5.430 30.344 1.00 91.81 295 GLU A N 1
ATOM 2281 C CA . GLU A 1 295 ? -19.740 6.265 30.504 1.00 91.81 295 GLU A CA 1
ATOM 2282 C C . GLU A 1 295 ? -20.947 5.454 30.991 1.00 91.81 295 GLU A C 1
ATOM 2284 O O . GLU A 1 295 ? -21.658 5.890 31.902 1.00 91.81 295 GLU A O 1
ATOM 2289 N N . LEU A 1 296 ? -21.168 4.260 30.433 1.00 89.62 296 LEU A N 1
ATOM 2290 C CA . LEU A 1 296 ? -22.244 3.364 30.859 1.00 89.62 296 LEU A CA 1
ATOM 2291 C C . LEU A 1 296 ? -22.035 2.853 32.288 1.00 89.62 296 LEU A C 1
ATOM 2293 O O . LEU A 1 296 ? -22.997 2.789 33.053 1.00 89.62 296 LEU A O 1
ATOM 2297 N N . GLU A 1 297 ? -20.800 2.540 32.685 1.00 88.12 297 GLU A N 1
ATOM 2298 C CA . GLU A 1 297 ? -20.472 2.160 34.063 1.00 88.12 297 GLU A CA 1
ATOM 2299 C C . GLU A 1 297 ? -20.761 3.294 35.051 1.00 88.12 297 GLU A C 1
ATOM 2301 O O . GLU A 1 297 ? -21.365 3.060 36.104 1.00 88.12 297 GLU A O 1
ATOM 2306 N N . ALA A 1 298 ? -20.406 4.533 34.700 1.00 88.69 298 ALA A N 1
ATOM 2307 C CA . ALA A 1 298 ? -20.709 5.705 35.515 1.00 88.69 298 ALA A CA 1
ATOM 2308 C C . ALA A 1 298 ? -22.225 5.943 35.640 1.00 88.69 298 ALA A C 1
ATOM 2310 O O . ALA A 1 298 ? -22.725 6.219 36.735 1.00 88.69 298 ALA A O 1
ATOM 2311 N N . GLN A 1 299 ? -22.976 5.786 34.543 1.00 86.31 299 GLN A N 1
ATOM 2312 C CA . GLN A 1 299 ? -24.439 5.872 34.557 1.00 86.31 299 GLN A CA 1
ATOM 2313 C C . GLN A 1 299 ? -25.049 4.772 35.432 1.00 86.31 299 GLN A C 1
ATOM 2315 O O . GLN A 1 299 ? -25.883 5.071 36.289 1.00 86.31 299 GLN A O 1
ATOM 2320 N N . ARG A 1 300 ? -24.582 3.526 35.292 1.00 82.81 300 ARG A N 1
ATOM 2321 C CA . ARG A 1 300 ? -25.032 2.377 36.087 1.00 82.81 300 ARG A CA 1
ATOM 2322 C C . ARG A 1 300 ? -24.796 2.584 37.580 1.00 82.81 300 ARG A C 1
ATOM 2324 O O . ARG A 1 300 ? -25.701 2.346 38.370 1.00 82.81 300 ARG A O 1
ATOM 2331 N N . ALA A 1 301 ? -23.620 3.078 37.966 1.00 84.00 301 ALA A N 1
ATOM 2332 C CA . ALA A 1 301 ? -23.270 3.327 39.366 1.00 84.00 301 ALA A CA 1
ATOM 2333 C C . ALA A 1 301 ? -24.182 4.365 40.050 1.00 84.00 301 ALA A C 1
ATOM 2335 O O . ALA A 1 301 ? -24.327 4.352 41.272 1.00 84.00 301 ALA A O 1
ATOM 2336 N N . SER A 1 302 ? -24.808 5.258 39.275 1.00 81.56 302 SER A N 1
ATOM 2337 C CA . SER A 1 302 ? -25.750 6.266 39.780 1.00 81.56 302 SER A CA 1
ATOM 2338 C C . SER A 1 302 ? -27.201 5.769 39.902 1.00 81.56 302 SER A C 1
ATOM 2340 O O . SER A 1 302 ? -28.036 6.460 40.492 1.00 81.56 302 SER A O 1
ATOM 2342 N N . MET A 1 303 ? -27.518 4.583 39.366 1.00 78.25 303 MET A N 1
ATOM 2343 C CA . MET A 1 303 ? -28.874 4.029 39.307 1.00 78.25 303 MET A CA 1
ATOM 2344 C C . MET A 1 303 ? -29.103 2.926 40.350 1.00 78.25 303 MET A C 1
ATOM 2346 O O . MET A 1 303 ? -28.196 2.191 40.724 1.00 78.25 303 MET A O 1
ATOM 2350 N N . ALA A 1 304 ? -30.347 2.785 40.816 1.00 72.44 304 ALA A N 1
ATOM 2351 C CA . ALA A 1 304 ? -30.744 1.684 41.694 1.00 72.44 304 ALA A CA 1
ATOM 2352 C C . ALA A 1 304 ? -31.058 0.409 40.885 1.00 72.44 304 ALA A C 1
ATOM 2354 O O . ALA A 1 304 ? -31.750 0.482 39.868 1.00 72.44 304 ALA A O 1
ATOM 2355 N N . ASP A 1 305 ? -30.653 -0.760 41.397 1.00 68.31 305 ASP A N 1
ATOM 2356 C CA . ASP A 1 305 ? -30.732 -2.087 40.742 1.00 68.31 305 ASP A CA 1
ATOM 2357 C C . ASP A 1 305 ? -32.132 -2.539 40.273 1.00 68.31 305 ASP A C 1
ATOM 2359 O O . ASP A 1 305 ? -32.270 -3.533 39.568 1.00 68.31 305 ASP A O 1
ATOM 2363 N N . THR A 1 306 ? -33.198 -1.838 40.657 1.00 64.81 306 THR A N 1
ATOM 2364 C CA . THR A 1 306 ? -34.590 -2.261 40.416 1.00 64.81 306 THR A CA 1
ATOM 2365 C C . THR A 1 306 ? -35.254 -1.590 39.212 1.00 64.81 306 THR A C 1
ATOM 2367 O O . THR A 1 306 ? -36.415 -1.879 38.916 1.00 64.81 306 THR A O 1
ATOM 2370 N N . SER A 1 307 ? -34.555 -0.705 38.495 1.00 68.50 307 SER A N 1
ATOM 2371 C CA . SER A 1 307 ? -35.118 -0.024 37.326 1.00 68.50 307 SER A CA 1
ATOM 2372 C C . SER A 1 307 ? -35.017 -0.886 36.057 1.00 68.50 307 SER A C 1
ATOM 2374 O O . SER A 1 307 ? -34.012 -1.542 35.790 1.00 68.50 307 SER A O 1
ATOM 2376 N N . GLY A 1 308 ? -36.048 -0.845 35.205 1.00 73.75 308 GLY A N 1
ATOM 2377 C CA . GLY A 1 308 ? -35.985 -1.442 33.861 1.00 73.75 308 GLY A CA 1
ATOM 2378 C C . GLY A 1 308 ? -34.959 -0.765 32.937 1.00 73.75 308 GLY A C 1
ATOM 2379 O O . GLY A 1 308 ? -34.666 -1.288 31.864 1.00 73.75 308 GLY A O 1
ATOM 2380 N N . GLU A 1 309 ? -34.426 0.391 33.340 1.00 75.88 309 GLU A N 1
ATOM 2381 C CA . GLU A 1 309 ? -33.335 1.099 32.667 1.00 75.88 309 GLU A CA 1
ATOM 2382 C C . GLU A 1 309 ? -31.971 0.476 32.988 1.00 75.88 309 GLU A C 1
ATOM 2384 O O . GLU A 1 309 ? -31.176 0.305 32.068 1.00 75.88 309 GLU A O 1
ATOM 2389 N N . SER A 1 310 ? -31.750 0.003 34.223 1.00 78.19 310 SER A N 1
ATOM 2390 C CA . SER A 1 310 ? -30.540 -0.747 34.600 1.00 78.19 310 SER A CA 1
ATOM 2391 C C . SER A 1 310 ? -30.353 -1.992 33.721 1.00 78.19 310 SER A C 1
ATOM 2393 O O . SER A 1 310 ? -29.310 -2.189 33.103 1.00 78.19 310 SER A O 1
ATOM 2395 N N . ALA A 1 311 ? -31.429 -2.758 33.503 1.00 82.88 311 ALA A N 1
ATOM 2396 C CA . ALA A 1 311 ? -31.400 -3.932 32.627 1.00 82.88 311 ALA A CA 1
ATOM 2397 C C . ALA A 1 311 ? -31.137 -3.610 31.138 1.00 82.88 311 ALA A C 1
ATOM 2399 O O . ALA A 1 311 ? -30.747 -4.500 30.379 1.00 82.88 311 ALA A O 1
ATOM 2400 N N . LYS A 1 312 ? -31.389 -2.375 30.678 1.00 85.88 312 LYS A N 1
ATOM 2401 C CA . LYS A 1 312 ? -31.043 -1.945 29.310 1.00 85.88 312 LYS A CA 1
ATOM 2402 C C . LYS A 1 312 ? -29.568 -1.572 29.208 1.00 85.88 312 LYS A C 1
ATOM 2404 O O . LYS A 1 312 ? -28.942 -1.955 28.225 1.00 85.88 312 LYS A O 1
ATOM 2409 N N . ILE A 1 313 ? -29.045 -0.872 30.214 1.00 85.06 313 ILE A N 1
ATOM 2410 C CA . ILE A 1 313 ? -27.626 -0.509 30.310 1.00 85.06 313 ILE A CA 1
ATOM 2411 C C . ILE A 1 313 ? -26.769 -1.776 30.363 1.00 85.06 313 ILE A C 1
ATOM 2413 O O . ILE A 1 313 ? -25.821 -1.891 29.595 1.00 85.06 313 ILE A O 1
ATOM 2417 N N . ASP A 1 314 ? -27.168 -2.772 31.159 1.00 85.81 314 ASP A N 1
ATOM 2418 C CA . ASP A 1 314 ? -26.457 -4.055 31.249 1.00 85.81 314 ASP A CA 1
ATOM 2419 C C . ASP A 1 314 ? -26.391 -4.769 29.892 1.00 85.81 314 ASP A C 1
ATOM 2421 O O . ASP A 1 314 ? -25.324 -5.202 29.469 1.00 85.81 314 ASP A O 1
ATOM 2425 N N . LYS A 1 315 ? -27.501 -4.804 29.142 1.00 89.00 315 LYS A N 1
ATOM 2426 C CA . LYS A 1 315 ? -27.516 -5.378 27.785 1.00 89.00 315 LYS A CA 1
ATOM 2427 C C . LYS A 1 315 ? -26.646 -4.610 26.794 1.00 89.00 315 LYS A C 1
ATOM 2429 O O . LYS A 1 315 ? -26.068 -5.225 25.903 1.00 89.00 315 LYS A O 1
ATOM 2434 N N . GLN A 1 316 ? -26.609 -3.281 26.891 1.00 89.81 316 GLN A N 1
ATOM 2435 C CA . GLN A 1 316 ? -25.753 -2.457 26.036 1.00 89.81 316 GLN A CA 1
ATOM 2436 C C . GLN A 1 316 ? -24.278 -2.699 26.346 1.00 89.81 316 GLN A C 1
ATOM 2438 O O . GLN A 1 316 ? -23.499 -2.886 25.416 1.00 89.81 316 GLN A O 1
ATOM 2443 N N . ARG A 1 317 ? -23.921 -2.771 27.633 1.00 90.19 317 ARG A N 1
ATOM 2444 C CA . ARG A 1 317 ? -22.567 -3.091 28.084 1.00 90.19 317 ARG A CA 1
ATOM 2445 C C . ARG A 1 317 ? -22.129 -4.463 27.584 1.00 90.19 317 ARG A C 1
ATOM 2447 O O . ARG A 1 317 ? -21.106 -4.549 26.924 1.00 90.19 317 ARG A O 1
ATOM 2454 N N . ASP A 1 318 ? -22.942 -5.498 27.796 1.00 90.62 318 ASP A N 1
ATOM 2455 C CA . ASP A 1 318 ? -22.614 -6.857 27.348 1.00 90.62 318 ASP A CA 1
ATOM 2456 C C . ASP A 1 318 ? -22.436 -6.929 25.813 1.00 90.62 318 ASP A C 1
ATOM 2458 O O . ASP A 1 318 ? -21.592 -7.669 25.307 1.00 90.62 318 ASP A O 1
ATOM 2462 N N . GLY A 1 319 ? -23.205 -6.136 25.054 1.00 92.12 319 GLY A N 1
ATOM 2463 C CA . GLY A 1 319 ? -23.029 -5.998 23.605 1.00 92.12 319 GLY A CA 1
ATOM 2464 C C . GLY A 1 319 ? -21.710 -5.320 23.222 1.00 92.12 319 GLY A C 1
ATOM 2465 O O . GLY A 1 319 ? -21.014 -5.803 22.329 1.00 92.12 319 GLY A O 1
ATOM 2466 N N . LEU A 1 320 ? -21.352 -4.232 23.910 1.00 92.31 320 LEU A N 1
ATOM 2467 C CA . LEU A 1 320 ? -20.086 -3.529 23.704 1.00 92.31 320 LEU A CA 1
ATOM 2468 C C . LEU A 1 320 ? -18.882 -4.394 24.100 1.00 92.31 320 LEU A C 1
ATOM 2470 O O . LEU A 1 320 ? -17.913 -4.445 23.346 1.00 92.31 320 LEU A O 1
ATOM 2474 N N . ASP A 1 321 ? -18.965 -5.143 25.199 1.00 92.44 321 ASP A N 1
ATOM 2475 C CA . ASP A 1 321 ? -17.929 -6.087 25.635 1.00 92.44 321 ASP A CA 1
ATOM 2476 C C . ASP A 1 321 ? -17.665 -7.166 24.574 1.00 92.44 321 ASP A C 1
ATOM 2478 O O . ASP A 1 321 ? -16.510 -7.470 24.265 1.00 92.44 321 ASP A O 1
ATOM 2482 N N . GLN A 1 322 ? -18.721 -7.703 23.949 1.00 94.00 322 GLN A N 1
ATOM 2483 C CA . GLN A 1 322 ? -18.566 -8.645 22.839 1.00 94.00 322 GLN A CA 1
ATOM 2484 C C . GLN A 1 322 ? -17.867 -7.991 21.640 1.00 94.00 322 GLN A C 1
ATOM 2486 O O . GLN A 1 322 ? -16.919 -8.560 21.102 1.00 94.00 322 GLN A O 1
ATOM 2491 N N . THR A 1 323 ? -18.281 -6.782 21.244 1.00 92.38 323 THR A N 1
ATOM 2492 C CA . THR A 1 323 ? -17.620 -6.071 20.135 1.00 92.38 323 THR A CA 1
ATOM 2493 C C . THR A 1 323 ? -16.167 -5.716 20.448 1.00 92.38 323 THR A C 1
ATOM 2495 O O . THR A 1 323 ? -15.315 -5.814 19.568 1.00 92.38 323 THR A O 1
ATOM 2498 N N . LEU A 1 324 ? -15.853 -5.371 21.700 1.00 93.56 324 LEU A N 1
ATOM 2499 C CA . LEU A 1 324 ? -14.492 -5.099 22.147 1.00 93.56 324 LEU A CA 1
ATOM 2500 C C . LEU A 1 324 ? -13.628 -6.358 22.054 1.00 93.56 324 LEU A C 1
ATOM 2502 O O . LEU A 1 324 ? -12.505 -6.283 21.559 1.00 93.56 324 LEU A O 1
ATOM 2506 N N . SER A 1 325 ? -14.161 -7.508 22.478 1.00 94.06 325 SER A N 1
ATOM 2507 C CA . SER A 1 325 ? -13.496 -8.805 22.330 1.00 94.06 325 SER A CA 1
ATOM 2508 C C . SER A 1 325 ? -13.228 -9.129 20.859 1.00 94.06 325 SER A C 1
ATOM 2510 O O . SER A 1 325 ? -12.138 -9.593 20.526 1.00 94.06 325 SER A O 1
ATOM 2512 N N . ASP A 1 326 ? -14.186 -8.864 19.968 1.00 92.12 326 ASP A N 1
ATOM 2513 C CA . ASP A 1 326 ? -14.014 -9.089 18.532 1.00 92.12 326 ASP A CA 1
ATOM 2514 C C . ASP A 1 326 ? -12.919 -8.171 17.957 1.00 92.12 326 ASP A C 1
ATOM 2516 O O . ASP A 1 326 ? -12.023 -8.642 17.259 1.00 92.12 326 ASP A O 1
ATOM 2520 N N . VAL A 1 327 ? -12.937 -6.871 18.282 1.00 92.88 327 VAL A N 1
ATOM 2521 C CA . VAL A 1 327 ? -11.917 -5.895 17.849 1.00 92.88 327 VAL A CA 1
ATOM 2522 C C . VAL A 1 327 ? -10.529 -6.263 18.381 1.00 92.88 327 VAL A C 1
ATOM 2524 O O . VAL A 1 327 ? -9.560 -6.244 17.623 1.00 92.88 327 VAL A O 1
ATOM 2527 N N . GLN A 1 328 ? -10.421 -6.653 19.653 1.00 92.62 328 GLN A N 1
ATOM 2528 C CA . GLN A 1 328 ? -9.170 -7.133 20.247 1.00 92.62 328 GLN A CA 1
ATOM 2529 C C . GLN A 1 328 ? -8.666 -8.407 19.561 1.00 92.62 328 GLN A C 1
ATOM 2531 O O . GLN A 1 328 ? -7.471 -8.517 19.296 1.00 92.62 328 GLN A O 1
ATOM 2536 N N . GLY A 1 329 ? -9.566 -9.331 19.213 1.00 91.81 329 GLY A N 1
ATOM 2537 C CA . GLY A 1 329 ? -9.233 -10.521 18.433 1.00 91.81 329 GLY A CA 1
ATOM 2538 C C . GLY A 1 329 ? -8.628 -10.172 17.072 1.00 91.81 329 GLY A C 1
ATOM 2539 O O . GLY A 1 329 ? -7.577 -10.703 16.716 1.00 91.81 329 GLY A O 1
ATOM 2540 N N . LYS A 1 330 ? -9.228 -9.217 16.347 1.00 90.06 330 LYS A N 1
ATOM 2541 C CA . LYS A 1 330 ? -8.700 -8.728 15.060 1.00 90.06 330 LYS A CA 1
ATOM 2542 C C . LYS A 1 330 ? -7.337 -8.046 15.213 1.00 90.06 330 LYS A C 1
ATOM 2544 O O . LYS A 1 330 ? -6.429 -8.313 14.435 1.00 90.06 330 LYS A O 1
ATOM 2549 N N . LEU A 1 331 ? -7.171 -7.191 16.226 1.00 91.38 331 LEU A N 1
ATOM 2550 C CA . LEU A 1 331 ? -5.895 -6.521 16.509 1.00 91.38 331 LEU A CA 1
ATOM 2551 C C . LEU A 1 331 ? -4.781 -7.518 16.864 1.00 91.38 331 LEU A C 1
ATOM 2553 O O . LEU A 1 331 ? -3.634 -7.308 16.465 1.00 91.38 331 LEU A O 1
ATOM 2557 N N . ALA A 1 332 ? -5.116 -8.598 17.575 1.00 90.56 332 ALA A N 1
ATOM 2558 C CA . ALA A 1 332 ? -4.181 -9.669 17.899 1.00 90.56 332 ALA A CA 1
ATOM 2559 C C . ALA A 1 332 ? -3.783 -10.485 16.657 1.00 90.56 332 ALA A C 1
ATOM 2561 O O . ALA A 1 332 ? -2.606 -10.798 16.491 1.00 90.56 332 ALA A O 1
ATOM 2562 N N . GLU A 1 333 ? -4.729 -10.788 15.758 1.00 87.75 333 GLU A N 1
ATOM 2563 C CA . GLU A 1 333 ? -4.448 -11.451 14.472 1.00 87.75 333 GLU A CA 1
ATOM 2564 C C . GLU A 1 333 ? -3.521 -10.605 13.581 1.00 87.75 333 GLU A C 1
ATOM 2566 O O . GLU A 1 333 ? -2.662 -11.146 12.889 1.00 87.75 333 GLU A O 1
ATOM 2571 N N . MET A 1 334 ? -3.636 -9.277 13.660 1.00 85.88 334 MET A N 1
ATOM 2572 C CA . MET A 1 334 ? -2.757 -8.320 12.974 1.00 85.88 334 MET A CA 1
ATOM 2573 C C . MET A 1 334 ? -1.419 -8.065 13.694 1.00 85.88 334 MET A C 1
ATOM 2575 O O . MET A 1 334 ? -0.636 -7.228 13.249 1.00 85.88 334 MET A O 1
ATOM 2579 N N . GLU A 1 335 ? -1.156 -8.737 14.820 1.00 89.06 335 GLU A N 1
ATOM 2580 C CA . GLU A 1 335 ? 0.030 -8.530 15.662 1.00 89.06 335 GLU A CA 1
ATOM 2581 C C . GLU A 1 335 ? 0.268 -7.051 16.048 1.00 89.06 335 GLU A C 1
ATOM 2583 O O . GLU A 1 335 ? 1.407 -6.568 16.063 1.00 89.06 335 GLU A O 1
ATOM 2588 N N . SER A 1 336 ? -0.803 -6.312 16.366 1.00 89.75 336 SER A N 1
ATOM 2589 C CA . SER A 1 336 ? -0.759 -4.861 16.626 1.00 89.75 336 SER A CA 1
ATOM 2590 C C . SER A 1 336 ? 0.259 -4.453 17.704 1.00 89.75 336 SER A C 1
ATOM 2592 O O . SER A 1 336 ? 0.896 -3.403 17.600 1.00 89.75 336 SER A O 1
ATOM 2594 N N . ASP A 1 337 ? 0.465 -5.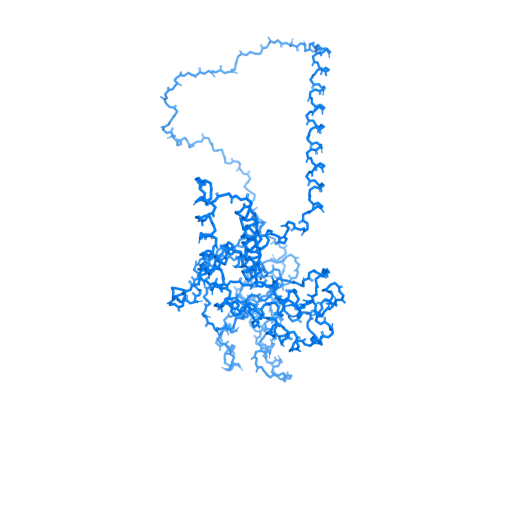295 18.712 1.00 89.56 337 ASP A N 1
ATOM 2595 C CA . ASP A 1 337 ? 1.416 -5.109 19.812 1.00 89.56 337 ASP A CA 1
ATOM 2596 C C . ASP A 1 337 ? 2.885 -5.197 19.354 1.00 89.56 337 ASP A C 1
ATOM 2598 O O . ASP A 1 337 ? 3.769 -4.590 19.960 1.00 89.56 337 ASP A O 1
ATOM 2602 N N . LYS A 1 338 ? 3.165 -5.890 18.242 1.00 92.50 338 LYS A N 1
ATOM 2603 C CA . LYS A 1 338 ? 4.500 -5.965 17.622 1.00 92.50 338 LYS A CA 1
ATOM 2604 C C . LYS A 1 338 ? 4.713 -4.917 16.527 1.00 92.50 338 LYS A C 1
ATOM 2606 O O . LYS A 1 338 ? 5.809 -4.821 15.970 1.00 92.50 338 LYS A O 1
ATOM 2611 N N . ALA A 1 339 ? 3.696 -4.123 16.207 1.00 91.94 339 ALA A N 1
ATOM 2612 C CA . ALA A 1 339 ? 3.748 -3.167 15.110 1.00 91.94 339 ALA A CA 1
ATOM 2613 C C . ALA A 1 339 ? 4.827 -2.091 15.302 1.00 91.94 339 ALA A C 1
ATOM 2615 O O . ALA A 1 339 ? 5.582 -1.817 14.374 1.00 91.94 339 ALA A O 1
ATOM 2616 N N . GLU A 1 340 ? 4.934 -1.507 16.496 1.00 93.25 340 GLU A N 1
ATOM 2617 C CA . GLU A 1 340 ? 5.914 -0.454 16.792 1.00 93.25 340 GLU A CA 1
ATOM 2618 C C . GLU A 1 340 ? 7.375 -0.918 16.644 1.00 93.25 340 GLU A C 1
ATOM 2620 O O . GLU A 1 340 ? 8.109 -0.299 15.864 1.00 93.25 340 GLU A O 1
ATOM 2625 N N . PRO A 1 341 ? 7.823 -2.026 17.276 1.00 94.38 341 PRO A N 1
ATOM 2626 C CA . PRO A 1 341 ? 9.187 -2.510 17.078 1.00 94.38 341 PRO A CA 1
ATOM 2627 C C . PRO A 1 341 ? 9.449 -2.936 15.628 1.00 94.38 341 PRO A C 1
ATOM 2629 O O . PRO A 1 341 ? 10.548 -2.710 15.115 1.00 94.38 341 PRO A O 1
ATOM 2632 N N . ARG A 1 342 ? 8.445 -3.493 14.931 1.00 93.44 342 ARG A N 1
ATOM 2633 C CA . ARG A 1 342 ? 8.553 -3.824 13.503 1.00 93.44 342 ARG A CA 1
ATOM 2634 C C . ARG A 1 342 ? 8.765 -2.565 12.658 1.00 93.44 342 ARG A C 1
ATOM 2636 O O . ARG A 1 342 ? 9.730 -2.515 11.897 1.00 93.44 342 ARG A O 1
ATOM 2643 N N . ALA A 1 343 ? 7.947 -1.528 12.836 1.00 94.44 343 ALA A N 1
ATOM 2644 C CA . ALA A 1 343 ? 8.081 -0.254 12.126 1.00 94.44 343 ALA A CA 1
ATOM 2645 C C . ALA A 1 343 ? 9.445 0.409 12.387 1.00 94.44 343 ALA A C 1
ATOM 2647 O O . ALA A 1 343 ? 10.123 0.826 11.446 1.00 94.44 343 ALA A O 1
ATOM 2648 N N . ALA A 1 344 ? 9.894 0.428 13.645 1.00 94.62 344 ALA A N 1
ATOM 2649 C CA . ALA A 1 344 ? 11.203 0.954 14.022 1.00 94.62 344 ALA A CA 1
ATOM 2650 C C . ALA A 1 344 ? 12.358 0.187 13.352 1.00 94.62 344 ALA A C 1
ATOM 2652 O O . ALA A 1 344 ? 13.341 0.799 12.922 1.00 94.62 344 ALA A O 1
ATOM 2653 N N . SER A 1 345 ? 12.238 -1.141 13.221 1.00 94.88 345 SER A N 1
ATOM 2654 C CA . SER A 1 345 ? 13.240 -1.980 12.550 1.00 94.88 345 SER A CA 1
ATOM 2655 C C . SER A 1 345 ? 13.316 -1.728 11.038 1.00 94.88 345 SER A C 1
ATOM 2657 O O . SER A 1 345 ? 14.417 -1.609 10.498 1.00 94.88 345 SER A O 1
ATOM 2659 N N . ILE A 1 346 ? 12.169 -1.556 10.366 1.00 93.75 346 ILE A N 1
ATOM 2660 C CA . ILE A 1 346 ? 12.094 -1.232 8.932 1.00 93.75 346 ILE A CA 1
ATOM 2661 C C . ILE A 1 346 ? 12.721 0.141 8.672 1.00 93.75 346 ILE A C 1
ATOM 2663 O O . ILE A 1 346 ? 13.560 0.291 7.782 1.00 93.75 346 ILE A O 1
ATOM 2667 N N . LEU A 1 347 ? 12.368 1.138 9.488 1.00 94.25 347 LEU A N 1
ATOM 2668 C CA . LEU A 1 347 ? 12.937 2.482 9.405 1.00 94.25 347 LEU A CA 1
ATOM 2669 C C . LEU A 1 347 ? 14.454 2.472 9.628 1.00 94.25 347 LEU A C 1
ATOM 2671 O O . LEU A 1 347 ? 15.186 3.105 8.866 1.00 94.25 347 LEU A O 1
ATOM 2675 N N . ALA A 1 348 ? 14.943 1.720 10.617 1.00 93.94 348 ALA A N 1
ATOM 2676 C CA . ALA A 1 348 ? 16.376 1.555 10.845 1.00 93.94 348 ALA A CA 1
ATOM 2677 C C . ALA A 1 348 ? 17.088 0.923 9.636 1.00 93.94 348 ALA A C 1
ATOM 2679 O O . ALA A 1 348 ? 18.143 1.414 9.232 1.00 93.94 348 ALA A O 1
ATOM 2680 N N . GLY A 1 349 ? 16.489 -0.097 9.009 1.00 92.44 349 GLY A N 1
ATOM 2681 C CA . GLY A 1 349 ? 17.010 -0.730 7.791 1.00 92.44 349 GLY A CA 1
ATOM 2682 C C . GLY A 1 349 ? 17.100 0.216 6.587 1.00 92.44 349 GLY A C 1
ATOM 2683 O O . GLY A 1 349 ? 17.992 0.073 5.757 1.00 92.44 349 GLY A O 1
ATOM 2684 N N . LEU A 1 350 ? 16.231 1.229 6.526 1.00 90.56 350 LEU A N 1
ATOM 2685 C CA . LEU A 1 350 ? 16.235 2.278 5.496 1.00 90.56 350 LEU A CA 1
ATOM 2686 C C . LEU A 1 350 ? 17.097 3.503 5.868 1.00 90.56 350 LEU A C 1
ATOM 2688 O O . LEU A 1 350 ? 17.173 4.480 5.114 1.00 90.56 350 LEU A O 1
ATOM 2692 N N . GLY A 1 351 ? 17.783 3.452 7.015 1.00 91.12 351 GLY A N 1
ATOM 2693 C CA . GLY A 1 351 ? 18.760 4.449 7.458 1.00 91.12 351 GLY A CA 1
ATOM 2694 C C . GLY A 1 351 ? 18.243 5.478 8.468 1.00 91.12 351 GLY A C 1
ATOM 2695 O O . GLY A 1 351 ? 18.987 6.389 8.832 1.00 91.12 351 GLY A O 1
ATOM 2696 N N . PHE A 1 352 ? 17.004 5.371 8.955 1.00 93.62 352 PHE A N 1
ATOM 2697 C CA . PHE A 1 352 ? 16.493 6.261 10.003 1.00 93.62 352 PHE A CA 1
ATOM 2698 C C . PHE A 1 352 ? 17.037 5.845 11.377 1.00 93.62 352 PHE A C 1
ATOM 2700 O O . PHE A 1 352 ? 16.655 4.808 11.922 1.00 93.62 352 PHE A O 1
ATOM 2707 N N . SER A 1 353 ? 17.893 6.681 11.974 1.00 93.50 353 SER A N 1
ATOM 2708 C CA . SER A 1 353 ? 18.325 6.513 13.368 1.00 93.50 353 SER A CA 1
ATOM 2709 C C . SER A 1 353 ? 17.146 6.639 14.340 1.00 93.50 353 SER A C 1
ATOM 2711 O O . SER A 1 353 ? 16.160 7.301 14.023 1.00 93.50 353 SER A O 1
ATOM 2713 N N . GLN A 1 354 ? 17.259 6.066 15.545 1.00 92.25 354 GLN A N 1
ATOM 2714 C CA . GLN A 1 354 ? 16.200 6.136 16.568 1.00 92.25 354 GLN A CA 1
ATOM 2715 C C . GLN A 1 354 ? 15.743 7.573 16.861 1.00 92.25 354 GLN A C 1
ATOM 2717 O O . GLN A 1 354 ? 14.551 7.823 16.994 1.00 92.25 354 GLN A O 1
ATOM 2722 N N . GLU A 1 355 ? 16.670 8.534 16.888 1.00 93.44 355 GLU A N 1
ATOM 2723 C CA . GLU A 1 355 ? 16.331 9.952 17.058 1.00 93.44 355 GLU A CA 1
ATOM 2724 C C . GLU A 1 355 ? 15.511 10.492 15.880 1.00 93.44 355 GLU A C 1
ATOM 2726 O O . GLU A 1 355 ? 14.492 11.148 16.079 1.00 93.44 355 GLU A O 1
ATOM 2731 N N . ARG A 1 356 ? 15.908 10.171 14.640 1.00 92.81 356 ARG A N 1
ATOM 2732 C CA . ARG A 1 356 ? 15.196 10.624 13.435 1.00 92.81 356 ARG A CA 1
ATOM 2733 C C . ARG A 1 356 ? 13.807 10.017 13.323 1.00 92.81 356 ARG A C 1
ATOM 2735 O O . ARG A 1 356 ? 12.918 10.663 12.789 1.00 92.81 356 ARG A O 1
ATOM 2742 N N . GLN A 1 357 ? 13.584 8.814 13.842 1.00 93.69 357 GLN A N 1
ATOM 2743 C CA . GLN A 1 357 ? 12.255 8.195 13.840 1.00 93.69 357 GLN A CA 1
ATOM 2744 C C . GLN A 1 357 ? 11.207 9.046 14.582 1.00 93.69 357 GLN A C 1
ATOM 2746 O O . GLN A 1 357 ? 10.022 8.973 14.261 1.00 93.69 357 GLN A O 1
ATOM 2751 N N . GLN A 1 358 ? 11.640 9.897 15.518 1.00 94.81 358 GLN A N 1
ATOM 2752 C CA . GLN A 1 358 ? 10.775 10.810 16.269 1.00 94.81 358 GLN A CA 1
ATOM 2753 C C . GLN A 1 358 ? 10.609 12.185 15.606 1.00 94.81 358 GLN A C 1
ATOM 2755 O O . GLN A 1 358 ? 9.809 12.998 16.067 1.00 94.81 358 GLN A O 1
ATOM 2760 N N . TYR A 1 359 ? 11.355 12.480 14.539 1.00 94.12 359 TYR A N 1
ATOM 2761 C CA . TYR A 1 359 ? 11.262 13.769 13.859 1.00 94.12 359 TYR A CA 1
ATOM 2762 C C . TYR A 1 359 ? 10.026 13.828 12.966 1.00 94.12 359 TYR A C 1
ATOM 2764 O O . TYR A 1 359 ? 9.635 12.833 12.349 1.00 94.12 359 TYR A O 1
ATOM 2772 N N . ALA A 1 360 ? 9.441 15.022 12.878 1.00 94.38 360 ALA A N 1
ATOM 2773 C CA . ALA A 1 360 ? 8.292 15.287 12.024 1.00 94.38 360 ALA A CA 1
ATOM 2774 C C . ALA A 1 360 ? 8.632 15.060 10.543 1.00 94.38 360 ALA A C 1
ATOM 2776 O O . ALA A 1 360 ? 9.719 15.448 10.089 1.00 94.38 360 ALA A O 1
ATOM 2777 N N . THR A 1 361 ? 7.705 14.491 9.769 1.00 91.12 361 THR A N 1
ATOM 2778 C CA . THR A 1 361 ? 7.963 14.118 8.372 1.00 91.12 361 THR A CA 1
ATOM 2779 C C . THR A 1 361 ? 8.344 15.321 7.490 1.00 91.12 361 THR A C 1
ATOM 2781 O O . THR A 1 361 ? 9.166 15.187 6.581 1.00 91.12 361 THR A O 1
ATOM 2784 N N . LYS A 1 362 ? 7.853 16.528 7.812 1.00 91.44 362 LYS A N 1
ATOM 2785 C CA . LYS A 1 362 ? 8.214 17.802 7.151 1.00 91.44 362 LYS A CA 1
ATOM 2786 C C . LYS A 1 362 ? 9.680 18.219 7.267 1.00 91.44 362 LYS A C 1
ATOM 2788 O O . LYS A 1 362 ? 10.124 19.091 6.528 1.00 91.44 362 LYS A O 1
ATOM 2793 N N . THR A 1 363 ? 10.430 17.640 8.203 1.00 91.38 363 THR A N 1
ATOM 2794 C CA . THR A 1 363 ? 11.853 17.964 8.409 1.00 91.38 363 THR A CA 1
ATOM 2795 C C . THR A 1 363 ? 12.783 17.194 7.473 1.00 91.38 363 THR A C 1
ATOM 2797 O O . THR A 1 363 ? 13.955 17.547 7.336 1.00 91.38 363 THR A O 1
ATOM 2800 N N . PHE A 1 364 ? 12.274 16.153 6.814 1.00 89.62 364 PHE A N 1
ATOM 2801 C CA . PHE A 1 364 ? 13.046 15.309 5.914 1.00 89.62 364 PHE A CA 1
ATOM 2802 C C . PHE A 1 364 ? 13.123 15.889 4.502 1.00 89.62 364 PHE A C 1
ATOM 2804 O O . PHE A 1 364 ? 12.168 16.475 3.993 1.00 89.62 364 PHE A O 1
ATOM 2811 N N . SER A 1 365 ? 14.258 15.671 3.831 1.00 88.62 365 SER A N 1
ATOM 2812 C CA . SER A 1 365 ? 14.372 15.969 2.401 1.00 88.62 365 SER A CA 1
ATOM 2813 C C . SER A 1 365 ? 13.517 15.010 1.565 1.00 88.62 365 SER A C 1
ATOM 2815 O O . SER A 1 365 ? 13.068 13.972 2.054 1.00 88.62 365 SER A O 1
ATOM 2817 N N . GLY A 1 366 ? 13.308 15.338 0.289 1.00 83.88 366 GLY A N 1
ATOM 2818 C CA . GLY A 1 366 ? 12.504 14.527 -0.629 1.00 83.88 366 GLY A CA 1
ATOM 2819 C C . GLY A 1 366 ? 12.900 13.047 -0.686 1.00 83.88 366 GLY A C 1
ATOM 2820 O O . GLY A 1 366 ? 12.070 12.176 -0.438 1.00 83.88 366 GLY A O 1
ATOM 2821 N N . GLY A 1 367 ? 14.198 12.752 -0.830 1.00 85.12 367 GLY A N 1
ATOM 2822 C CA . GLY A 1 367 ? 14.704 11.372 -0.810 1.00 85.12 367 GLY A CA 1
ATOM 2823 C C . GLY A 1 367 ? 14.442 10.631 0.508 1.00 85.12 367 GLY A C 1
ATOM 2824 O O . GLY A 1 367 ? 14.067 9.461 0.505 1.00 85.12 367 GLY A O 1
ATOM 2825 N N . TRP A 1 368 ? 14.533 11.313 1.655 1.00 88.88 368 TRP A N 1
ATOM 2826 C CA . TRP A 1 368 ? 14.153 10.717 2.943 1.00 88.88 368 TRP A CA 1
ATOM 2827 C C . TRP A 1 368 ? 12.641 10.470 3.038 1.00 88.88 368 TRP A C 1
ATOM 2829 O O . TRP A 1 368 ? 12.227 9.448 3.578 1.00 88.88 368 TRP A O 1
ATOM 2839 N N . ARG A 1 369 ? 11.808 11.348 2.467 1.00 88.31 369 ARG A N 1
ATOM 2840 C CA . ARG A 1 369 ? 10.351 11.143 2.384 1.00 88.31 369 ARG A CA 1
ATOM 2841 C C . ARG A 1 369 ? 9.982 10.007 1.426 1.00 88.31 369 ARG A C 1
ATOM 2843 O O . ARG A 1 369 ? 9.031 9.281 1.702 1.00 88.31 369 ARG A O 1
ATOM 2850 N N . MET A 1 370 ? 10.765 9.778 0.370 1.00 86.62 370 M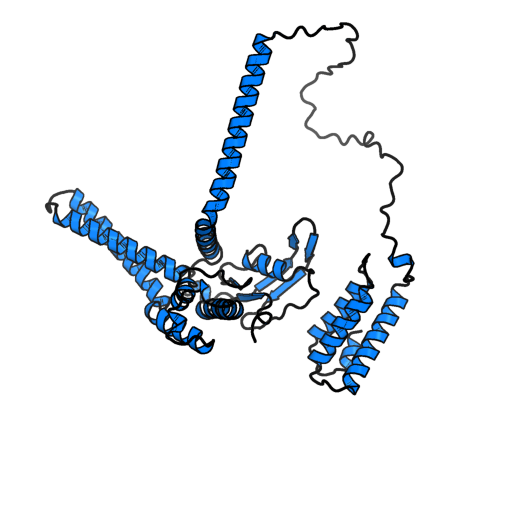ET A N 1
ATOM 2851 C CA . MET A 1 370 ? 10.637 8.592 -0.483 1.00 86.62 370 MET A CA 1
ATOM 2852 C C . MET A 1 370 ? 11.004 7.311 0.278 1.00 86.62 370 MET A C 1
ATOM 2854 O O . MET A 1 370 ? 10.243 6.345 0.267 1.00 86.62 370 MET A O 1
ATOM 2858 N N . ARG A 1 371 ? 12.114 7.309 1.031 1.00 89.44 371 ARG A N 1
ATOM 2859 C CA . ARG A 1 371 ? 12.456 6.181 1.918 1.00 89.44 371 ARG A CA 1
ATOM 2860 C C . ARG A 1 371 ? 11.361 5.920 2.952 1.00 89.44 371 ARG A C 1
ATOM 2862 O O . ARG A 1 371 ? 11.052 4.767 3.227 1.00 89.44 371 ARG A O 1
ATOM 2869 N N . LEU A 1 372 ? 10.734 6.968 3.486 1.00 89.94 372 LEU A N 1
ATOM 2870 C CA . LEU A 1 372 ? 9.580 6.832 4.373 1.00 89.94 372 LEU A CA 1
ATOM 2871 C C . LEU A 1 372 ? 8.369 6.205 3.655 1.00 89.94 372 LEU A C 1
ATOM 2873 O O . LEU A 1 372 ? 7.710 5.342 4.226 1.00 89.94 372 LEU A O 1
ATOM 2877 N N . ALA A 1 373 ? 8.095 6.579 2.402 1.00 87.19 373 ALA A N 1
ATOM 2878 C CA . ALA A 1 373 ? 7.039 5.967 1.588 1.00 87.19 373 ALA A CA 1
ATOM 2879 C C . ALA A 1 373 ? 7.277 4.471 1.356 1.00 87.19 373 ALA A C 1
ATOM 2881 O O . ALA A 1 373 ? 6.359 3.664 1.503 1.00 87.19 373 ALA A O 1
ATOM 2882 N N . LEU A 1 374 ? 8.527 4.090 1.091 1.00 87.81 374 LEU A N 1
ATOM 2883 C CA . LEU A 1 374 ? 8.923 2.689 1.001 1.00 87.81 374 LEU A CA 1
ATOM 2884 C C . LEU A 1 374 ? 8.783 1.971 2.349 1.00 87.81 374 LEU A C 1
ATOM 2886 O O . LEU A 1 374 ? 8.293 0.848 2.380 1.00 87.81 374 LEU A O 1
ATOM 2890 N N . ALA A 1 375 ? 9.138 2.616 3.466 1.00 91.00 375 ALA A N 1
ATOM 2891 C CA . ALA A 1 375 ? 8.958 2.051 4.805 1.00 91.00 375 ALA A CA 1
ATOM 2892 C C . ALA A 1 375 ? 7.483 1.731 5.097 1.00 91.00 375 ALA A C 1
ATOM 2894 O O . ALA A 1 375 ? 7.173 0.637 5.563 1.00 91.00 375 ALA A O 1
ATOM 2895 N N . ARG A 1 376 ? 6.575 2.661 4.767 1.00 89.19 376 ARG A N 1
ATOM 2896 C CA . ARG A 1 376 ? 5.118 2.465 4.862 1.00 89.19 376 ARG A CA 1
ATOM 2897 C C . ARG A 1 376 ? 4.667 1.271 4.028 1.00 89.19 376 ARG A C 1
ATOM 2899 O O . ARG A 1 376 ? 3.919 0.430 4.511 1.00 89.19 376 ARG A O 1
ATOM 2906 N N . ALA A 1 377 ? 5.165 1.168 2.797 1.00 87.62 377 ALA A N 1
ATOM 2907 C CA . ALA A 1 377 ? 4.806 0.079 1.904 1.00 87.62 377 ALA A CA 1
ATOM 2908 C C . ALA A 1 377 ? 5.294 -1.294 2.370 1.00 87.62 377 ALA A C 1
ATOM 2910 O O . ALA A 1 377 ? 4.551 -2.270 2.290 1.00 87.62 377 ALA A O 1
ATOM 2911 N N . LEU A 1 378 ? 6.518 -1.360 2.892 1.00 89.12 378 LEU A N 1
ATOM 2912 C CA . LEU A 1 378 ? 7.084 -2.580 3.458 1.00 89.12 378 LEU A CA 1
ATOM 2913 C C . LEU A 1 378 ? 6.377 -2.998 4.750 1.00 89.12 378 LEU A C 1
ATOM 2915 O O . LEU A 1 378 ? 6.253 -4.187 5.004 1.00 89.12 378 LEU A O 1
ATOM 2919 N N . PHE A 1 379 ? 5.903 -2.041 5.549 1.00 90.81 379 PHE A N 1
ATOM 2920 C CA . PHE A 1 379 ? 5.193 -2.324 6.795 1.00 90.81 379 PHE A CA 1
ATOM 2921 C C . PHE A 1 379 ? 3.803 -2.941 6.570 1.00 90.81 379 PHE A C 1
ATOM 2923 O O . PHE A 1 379 ? 3.405 -3.831 7.322 1.00 90.81 379 PHE A O 1
ATOM 2930 N N . CYS A 1 380 ? 3.078 -2.494 5.539 1.00 85.25 380 CYS A N 1
ATOM 2931 C CA . CYS A 1 380 ? 1.735 -2.999 5.232 1.00 85.25 380 CYS A CA 1
ATOM 2932 C C . CYS A 1 380 ? 1.720 -4.383 4.566 1.00 85.25 380 CYS A C 1
ATOM 2934 O O . CYS A 1 380 ? 0.660 -4.996 4.521 1.00 85.25 380 CYS A O 1
ATOM 2936 N N . GLU A 1 381 ? 2.851 -4.853 4.027 1.00 85.19 381 GLU A N 1
ATOM 2937 C CA . GLU A 1 381 ? 2.988 -6.157 3.350 1.00 85.19 381 GLU A CA 1
ATOM 2938 C C . GLU A 1 381 ? 1.843 -6.482 2.351 1.00 85.19 381 GLU A C 1
ATOM 2940 O O . GLU A 1 381 ? 1.205 -7.532 2.450 1.00 85.19 381 GLU A O 1
ATOM 2945 N N . PRO A 1 382 ? 1.551 -5.595 1.377 1.00 87.56 382 PRO A N 1
ATOM 2946 C CA . PRO A 1 382 ? 0.451 -5.792 0.431 1.00 87.56 382 PRO A CA 1
ATOM 2947 C C . PRO A 1 382 ? 0.711 -6.965 -0.530 1.00 87.56 382 PRO A C 1
ATOM 2949 O O . PRO A 1 382 ? 1.855 -7.269 -0.874 1.00 87.56 382 PRO A O 1
ATOM 2952 N N . ASP A 1 383 ? -0.358 -7.572 -1.051 1.00 88.31 383 ASP A N 1
ATOM 2953 C CA . ASP A 1 383 ? -0.270 -8.651 -2.046 1.00 88.31 383 ASP A CA 1
ATOM 2954 C C . ASP A 1 383 ? 0.253 -8.153 -3.400 1.00 88.31 383 ASP A C 1
ATOM 2956 O O . ASP A 1 383 ? 0.997 -8.862 -4.082 1.00 88.31 383 ASP A O 1
ATOM 2960 N N . LEU A 1 384 ? -0.139 -6.934 -3.783 1.00 89.75 384 LEU A N 1
ATOM 2961 C CA . LEU A 1 384 ? 0.351 -6.223 -4.957 1.00 89.75 384 LEU A CA 1
ATOM 2962 C C . LEU A 1 384 ? 0.908 -4.859 -4.544 1.00 89.75 384 LEU A C 1
ATOM 2964 O O . LEU A 1 384 ? 0.162 -3.932 -4.220 1.00 89.75 384 LEU A O 1
ATOM 2968 N N . LEU A 1 385 ? 2.231 -4.728 -4.617 1.00 90.75 385 LEU A N 1
ATOM 2969 C CA . LEU A 1 385 ? 2.933 -3.465 -4.429 1.00 90.75 385 LEU A CA 1
ATOM 2970 C C . LEU A 1 385 ? 3.221 -2.810 -5.785 1.00 90.75 385 LEU A C 1
ATOM 2972 O O . LEU A 1 385 ? 3.939 -3.373 -6.611 1.00 90.75 385 LEU A O 1
ATOM 2976 N N . LEU A 1 386 ? 2.685 -1.609 -5.995 1.00 90.38 386 LEU A N 1
ATOM 2977 C CA . LEU A 1 386 ? 2.940 -0.777 -7.168 1.00 90.38 386 LEU A CA 1
ATOM 2978 C C . LEU A 1 386 ? 3.901 0.352 -6.786 1.00 90.38 386 LEU A C 1
ATOM 2980 O O . LEU A 1 386 ? 3.597 1.160 -5.907 1.00 90.38 386 LEU A O 1
ATOM 2984 N N . LEU A 1 387 ? 5.054 0.402 -7.451 1.00 88.12 387 LEU A N 1
ATOM 2985 C CA . LEU A 1 387 ? 6.080 1.424 -7.251 1.00 88.12 387 LEU A CA 1
ATOM 2986 C C . LEU A 1 387 ? 6.234 2.226 -8.541 1.00 88.12 387 LEU A C 1
ATOM 2988 O O . LEU A 1 387 ? 6.637 1.659 -9.558 1.00 88.12 387 LEU A O 1
ATOM 2992 N N . ASP A 1 388 ? 5.931 3.522 -8.493 1.00 86.38 388 ASP A N 1
ATOM 2993 C CA . ASP A 1 388 ? 6.135 4.414 -9.632 1.00 86.38 388 ASP A CA 1
ATOM 2994 C C . ASP A 1 388 ? 7.496 5.118 -9.512 1.00 86.38 388 ASP A C 1
ATOM 2996 O O . ASP A 1 388 ? 7.720 5.926 -8.615 1.00 86.38 388 ASP A O 1
ATOM 3000 N N . GLU A 1 389 ? 8.437 4.739 -10.383 1.00 79.06 389 GLU A N 1
ATOM 3001 C CA . GLU A 1 389 ? 9.808 5.279 -10.472 1.00 79.06 389 GLU A CA 1
ATOM 3002 C C . GLU A 1 389 ? 10.543 5.476 -9.119 1.00 79.06 389 GLU A C 1
ATOM 3004 O O . GLU A 1 389 ? 11.072 6.558 -8.837 1.00 79.06 389 GLU A O 1
ATOM 3009 N N . PRO A 1 390 ? 10.661 4.429 -8.274 1.00 71.06 390 PRO A N 1
ATOM 3010 C CA . PRO A 1 390 ? 11.204 4.560 -6.917 1.00 71.06 390 PRO A CA 1
ATOM 3011 C C . PRO A 1 390 ? 12.689 4.963 -6.874 1.00 71.06 390 PRO A C 1
ATOM 3013 O O . PRO A 1 390 ? 13.162 5.458 -5.853 1.00 71.06 390 PRO A O 1
ATOM 3016 N N . SER A 1 391 ? 13.439 4.755 -7.962 1.00 67.75 391 SER A N 1
ATOM 3017 C CA . SER A 1 391 ? 14.877 5.041 -8.044 1.00 67.75 391 SER A CA 1
ATOM 3018 C C . SER A 1 391 ? 15.214 6.510 -8.291 1.00 67.75 391 SER A C 1
ATOM 3020 O O . SER A 1 391 ? 16.342 6.904 -8.028 1.00 67.75 391 SER A O 1
ATOM 3022 N N . ASN A 1 392 ? 14.279 7.341 -8.766 1.00 66.12 392 ASN A N 1
ATOM 3023 C CA . ASN A 1 392 ? 14.580 8.736 -9.128 1.00 66.12 392 ASN A CA 1
ATOM 3024 C C . ASN A 1 392 ? 15.003 9.613 -7.934 1.00 66.12 392 ASN A C 1
ATOM 3026 O O . ASN A 1 392 ? 15.483 10.728 -8.126 1.00 66.12 392 ASN A O 1
ATOM 3030 N N . MET A 1 393 ? 14.792 9.142 -6.704 1.00 56.47 393 MET A N 1
ATOM 3031 C CA . MET A 1 393 ? 15.001 9.907 -5.469 1.00 56.47 393 MET A CA 1
ATOM 3032 C C . MET A 1 393 ? 15.842 9.157 -4.430 1.00 56.47 393 MET A C 1
ATOM 3034 O O . MET A 1 393 ? 15.936 9.595 -3.281 1.00 56.47 393 MET A O 1
ATOM 3038 N N . LEU A 1 394 ? 16.435 8.031 -4.828 1.00 59.12 394 LEU A N 1
ATOM 3039 C CA . LEU A 1 394 ? 17.376 7.269 -4.019 1.00 59.12 394 LEU A CA 1
ATOM 3040 C C . LEU A 1 394 ? 18.783 7.480 -4.589 1.00 59.12 394 LEU A C 1
ATOM 3042 O O . LEU A 1 394 ? 18.974 7.461 -5.802 1.00 59.12 394 LEU A O 1
ATOM 3046 N N . ASP A 1 395 ? 19.717 7.766 -3.689 1.00 54.62 395 ASP A N 1
ATOM 3047 C CA . ASP A 1 395 ? 21.138 8.032 -3.925 1.00 54.62 395 ASP A CA 1
ATOM 3048 C C . ASP A 1 395 ? 21.958 6.774 -4.233 1.00 54.62 395 ASP A C 1
ATOM 3050 O O . ASP A 1 395 ? 21.631 5.692 -3.687 1.00 54.62 395 ASP A O 1
#

Solvent-accessible surface area (backbone atoms only — not comparable to full-atom values): 23872 Å² total; per-residue (Å²): 105,50,72,59,51,43,71,77,43,73,87,47,59,70,68,60,40,50,49,47,45,51,49,49,54,52,27,68,72,53,88,46,95,75,71,59,50,45,62,55,41,42,54,54,42,39,54,49,52,40,64,62,62,76,51,88,46,73,66,50,50,54,52,47,44,54,53,46,52,54,47,52,52,49,51,50,63,75,65,69,64,60,80,76,58,61,74,57,72,88,71,75,78,76,75,91,64,86,80,75,89,79,81,75,85,79,80,70,96,80,81,84,83,75,92,75,90,79,84,90,86,84,79,91,85,78,92,75,82,83,82,76,59,65,74,59,50,54,56,49,50,53,52,50,48,54,53,48,51,57,47,51,53,50,49,52,50,52,56,56,49,65,73,62,37,74,66,51,51,56,53,51,47,50,55,48,47,45,72,58,40,56,89,69,83,62,72,77,54,75,75,50,80,71,53,46,73,42,74,62,41,68,42,69,60,98,89,45,75,59,41,69,72,36,72,48,76,46,61,64,94,64,88,84,84,92,82,77,66,89,87,58,41,67,71,54,52,54,50,35,52,66,68,51,76,45,87,64,64,58,85,50,35,71,42,67,48,74,69,63,57,81,53,46,82,51,25,43,47,54,55,33,57,57,52,33,54,64,61,51,50,49,50,54,49,46,55,49,51,53,53,52,48,52,51,50,51,55,54,50,73,75,53,65,92,83,42,80,60,49,63,48,51,52,53,52,47,58,51,49,53,53,52,47,53,52,49,52,51,53,41,56,76,68,42,55,89,54,44,62,65,50,43,51,50,49,36,40,75,73,67,41,48,78,73,54,33,65,37,34,37,52,77,49,55,68,42,55,27,38,50,48,48,50,37,21,51,64,68,55,64,48,75,40,75,45,73,50,71,72,63,85,52,57,133

InterPro domains:
  IPR003439 ABC transporter-like, ATP-binding domain [PF00005] (213-392)
  IPR027417 P-loop containing nucleoside triphosphate hydrolase [G3DSA:3.40.50.300] (167-395)
  IPR027417 P-loop containing nucleoside triphosphate hydrolase [SSF52540] (192-395)
  IPR050611 ABCF protein [PTHR19211] (134-395)

pLDDT: mean 76.82, std 16.78, range [32.91, 95.44]

Organism: Hortaea werneckii (NCBI:txid91943)